Protein AF-A0AAQ3WHW4-F1 (afdb_monomer)

Solvent-accessible surface area (backbone atoms only — not comparable to full-atom values): 25531 Å² total; per-residue (Å²): 112,69,64,59,60,56,52,47,49,54,50,50,51,56,50,48,39,43,73,74,57,72,38,77,80,69,98,54,101,75,73,86,71,50,66,48,81,52,92,89,54,72,47,76,65,76,63,81,42,73,68,46,52,49,52,50,48,55,50,51,50,52,50,17,69,77,70,69,56,73,82,60,39,86,81,36,65,48,64,59,76,95,62,54,75,66,37,51,53,50,45,37,69,71,64,63,28,48,80,45,71,64,70,44,74,56,98,90,39,80,48,62,98,56,83,85,79,53,68,69,60,56,44,57,56,50,46,62,59,55,67,55,52,72,78,62,48,35,87,82,42,53,60,68,56,32,44,50,48,42,61,65,45,61,43,46,57,50,50,60,48,48,61,79,36,93,71,54,73,66,57,56,51,51,54,50,42,36,52,48,1,37,38,54,61,42,34,75,61,50,58,80,92,50,51,93,64,60,67,79,53,51,72,34,55,68,94,69,55,7,80,64,58,38,59,53,48,49,51,55,47,47,50,69,78,37,76,83,46,97,64,61,86,58,91,74,88,66,58,69,68,56,51,55,52,44,52,73,33,41,35,36,51,80,18,42,48,84,85,60,49,82,60,76,44,26,61,54,102,58,70,67,63,87,72,71,75,67,95,81,52,74,72,60,53,52,57,52,48,49,55,48,47,65,70,48,62,86,69,77,68,39,80,91,37,76,57,43,77,30,23,70,70,32,98,78,36,53,83,44,62,61,40,57,43,53,57,57,54,61,88,56,76,88,73,60,66,64,60,56,50,74,68,43,91,64,54,57,62,57,38,52,49,54,52,32,45,75,69,70,62,58,93,30,32,58,51,29,49,76,68,73,43,91,58,56,82,43,21,94,80,64,67,78,47,61,28,35,67,63,34,56,75,74,62,32,63,58,47,49,49,55,52,52,62,50,50,64,55,52,51,70,74,64,71,81,72,83,77,94,71,85,135

Organism: NCBI:txid547442

Foldseek 3Di:
DVQVVLVVVLQVLVLVCVVVVQAPDDPDPDPSGQWDDDRPFIDGHGDLDLSRLVVNVVSQVVSCVVPVDHDDQAPDEDEDDPDDPVSVVSNCVRSVHHYDYPQDDDPNETDDPDAPPDPVNLVVLLVVLLVVLVVVVLVVDDLVRLVCCCVPPLVVSVLVHVQVHVDDPVSVVQSVQQSQCCNQVSDSGDDPVRDPDDVVQCPDFVLQLHPDLLVLLVVVCCLLVDVPPPCVPPPDDDDPVSVVVNQVFKEKCAAQCPSDDPQRHHPDPDHNPPPQDPPDDPVSVVVSVVVVVVVCVPPDHHNPDHMDMFGNQDPVSDDDSVSSSVVSNVVRDPDPVLVVLVPDPDRSVVSVVVVCLVSQNDDFQVVCVVVVHDHDQADPQARPHGTGSCCQCPNPPRNVVVVVVVVVVVCVVVVPDDDPDDD

InterPro domains:
  IPR026960 Reverse transcriptase zinc-binding domain [PF13966] (319-401)

Secondary structure (DSSP, 8-state):
-HHHHHHHHHHHHHHHHHHTT-SPPPSSTT---SEEEETTEEEE---S-HHHHHHHHHHHHHHHHHH-----TTT-EEE-SS--HHHHHHHHHHH--EEEPSSEEETTEEE-SS---SHHHHHHHHHHHHTTTGGG-GGGS-HHHHHHHIIIIIHHHHHHHHHH----HHHHHHHHHHHHHHHHTSSS---GGG-SS-HHHHTS-GGGT-TTHHHHHHHHHHHHH-TT-TTTTS-----HHHHHHHHHHEEEE-SS-SS--TTTS--SSS-SSSS---TT-HHHHHHHHHHHHHHHTT----TTS--EEEETTSTTS---HHHHHHHTTTT-----HHHHHHHSSS-HHHHHHHHHHHTT-S--HHHHHHTT----SS-TTTSSS---HHIIIII-HHHHHHHHHHHHHHHHHHTT---S---

Radius of gyration: 31.18 Å; Cα contacts (8 Å, |Δi|>4): 394; chains: 1; bounding box: 72×60×95 Å

Mean predicted aligned error: 15.57 Å

Structure (mmCIF, N/CA/C/O backbone):
data_AF-A0AAQ3WHW4-F1
#
_entry.id   AF-A0AAQ3WHW4-F1
#
loop_
_atom_site.group_PDB
_atom_site.id
_atom_site.type_symbol
_atom_site.label_atom_id
_atom_site.label_alt_id
_atom_site.label_comp_id
_atom_site.label_asym_id
_atom_site.label_entity_id
_atom_site.label_seq_id
_atom_site.pdbx_PDB_ins_code
_atom_site.Cartn_x
_atom_site.Cartn_y
_atom_site.Cartn_z
_atom_site.occupancy
_atom_site.B_iso_or_equiv
_atom_site.auth_seq_id
_atom_site.auth_comp_id
_atom_site.auth_asym_id
_atom_site.auth_atom_id
_atom_site.pdbx_PDB_model_num
ATOM 1 N N . MET A 1 1 ? -12.492 -17.391 6.945 1.00 59.50 1 MET A N 1
ATOM 2 C CA . MET A 1 1 ? -13.738 -16.656 6.627 1.00 59.50 1 MET A CA 1
ATOM 3 C C . MET A 1 1 ? -14.810 -16.877 7.690 1.00 59.50 1 MET A C 1
ATOM 5 O O . MET A 1 1 ? -15.333 -15.891 8.181 1.00 59.50 1 MET A O 1
ATOM 9 N N . LEU A 1 2 ? -15.059 -18.125 8.118 1.00 74.81 2 LEU A N 1
ATOM 10 C CA . LEU A 1 2 ? -16.050 -18.458 9.157 1.00 74.81 2 LEU A CA 1
ATOM 11 C C . LEU A 1 2 ? -15.881 -17.655 10.461 1.00 74.81 2 LEU A C 1
ATOM 13 O O . LEU A 1 2 ? -16.845 -17.120 10.982 1.00 74.81 2 LEU A O 1
ATOM 17 N N . PHE A 1 3 ? -14.641 -17.486 10.927 1.00 79.44 3 PHE A N 1
ATOM 18 C CA . PHE A 1 3 ? -14.338 -16.697 12.125 1.00 79.44 3 PHE A CA 1
ATOM 19 C C . PHE A 1 3 ? -14.828 -15.240 12.042 1.00 79.44 3 PHE A C 1
ATOM 21 O O . PHE A 1 3 ? -15.367 -14.724 13.009 1.00 79.44 3 PHE A O 1
ATOM 28 N N . ILE A 1 4 ? -14.701 -14.584 10.882 1.00 78.38 4 ILE A N 1
ATOM 29 C CA . ILE A 1 4 ? -15.146 -13.190 10.711 1.00 78.38 4 ILE A CA 1
ATOM 30 C C . ILE A 1 4 ? -16.672 -13.104 10.815 1.00 78.38 4 ILE A C 1
ATOM 32 O O . ILE A 1 4 ? -17.181 -12.195 11.457 1.00 78.38 4 ILE A O 1
ATOM 36 N N . LEU A 1 5 ? -17.389 -14.075 10.239 1.00 82.00 5 LEU A N 1
ATOM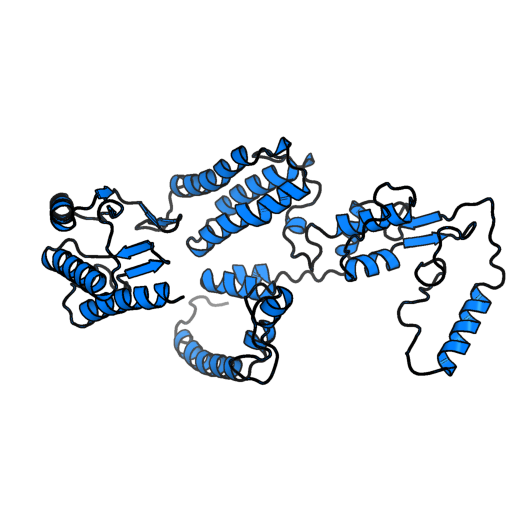 37 C CA . LEU A 1 5 ? -18.849 -14.153 10.341 1.00 82.00 5 LEU A CA 1
ATOM 38 C C . LEU A 1 5 ? -19.296 -14.362 11.791 1.00 82.00 5 LEU A C 1
ATOM 40 O O . LEU A 1 5 ? -20.240 -13.726 12.242 1.00 82.00 5 LEU A O 1
ATOM 44 N N . VAL A 1 6 ? -18.585 -15.211 12.539 1.00 85.19 6 VAL A N 1
ATOM 45 C CA . VAL A 1 6 ? -18.846 -15.424 13.969 1.00 85.19 6 VAL A CA 1
ATOM 46 C C . VAL A 1 6 ? -18.591 -14.142 14.767 1.00 85.19 6 VAL A C 1
ATOM 48 O O . VAL A 1 6 ? -19.412 -13.771 15.598 1.00 85.19 6 VAL A O 1
ATOM 51 N N . MET A 1 7 ? -17.507 -13.415 14.488 1.00 86.44 7 MET A N 1
ATOM 52 C CA . MET A 1 7 ? -17.234 -12.134 15.151 1.00 86.44 7 MET A CA 1
ATOM 53 C C . MET A 1 7 ? -18.276 -11.056 14.812 1.00 86.44 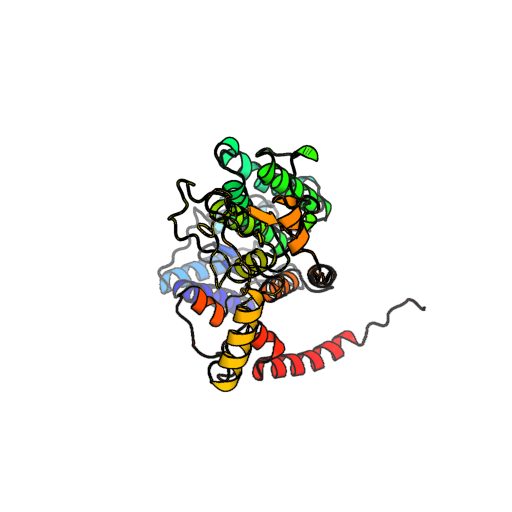7 MET A C 1
ATOM 55 O O . MET A 1 7 ? -18.567 -10.207 15.652 1.00 86.44 7 MET A O 1
ATOM 59 N N . ASP A 1 8 ? -18.895 -11.099 13.632 1.00 86.38 8 ASP A N 1
ATOM 60 C CA . ASP A 1 8 ? -19.972 -10.168 13.272 1.00 86.38 8 ASP A CA 1
ATOM 61 C C . ASP A 1 8 ? -21.260 -10.400 14.089 1.00 86.38 8 ASP A C 1
ATOM 63 O O . ASP A 1 8 ? -22.033 -9.470 14.338 1.00 86.38 8 ASP A O 1
ATOM 67 N N . VAL A 1 9 ? -21.456 -11.614 14.621 1.00 89.12 9 VAL A N 1
ATOM 68 C CA . VAL A 1 9 ? -22.513 -11.888 15.610 1.00 89.12 9 VAL A CA 1
ATOM 69 C C . VAL A 1 9 ? -22.261 -11.099 16.896 1.00 89.12 9 VAL A C 1
ATOM 71 O O . VAL A 1 9 ? -23.198 -10.515 17.435 1.00 89.12 9 VAL A O 1
ATOM 74 N N . LEU A 1 10 ? -21.010 -11.002 17.364 1.00 89.38 10 LEU A N 1
ATOM 75 C CA . LEU A 1 10 ? -20.673 -10.193 18.543 1.00 89.38 10 LEU A CA 1
ATOM 76 C C . LEU A 1 10 ? -20.970 -8.705 18.304 1.00 89.38 10 LEU A C 1
ATOM 78 O O . LEU A 1 10 ? -21.554 -8.045 19.163 1.00 89.38 10 LEU A O 1
ATOM 82 N N . ASN A 1 11 ? -20.618 -8.189 17.123 1.00 89.31 11 ASN A N 1
ATOM 83 C CA . ASN A 1 11 ? -20.979 -6.830 16.718 1.00 89.31 11 ASN A CA 1
ATOM 84 C C . ASN A 1 11 ? -22.501 -6.628 16.741 1.00 89.31 11 ASN A C 1
ATOM 86 O O . ASN A 1 11 ? -22.991 -5.688 17.362 1.00 89.31 11 ASN A O 1
ATOM 90 N N . SER A 1 12 ? -23.248 -7.565 16.156 1.00 88.81 12 SER A N 1
ATOM 91 C CA . SER A 1 12 ? -24.713 -7.533 16.120 1.00 88.81 12 SER A CA 1
ATOM 92 C C . SER A 1 12 ? -25.347 -7.568 17.515 1.00 88.81 12 SER A C 1
ATOM 94 O O . SER A 1 12 ? -26.297 -6.828 17.763 1.00 88.81 12 SER A O 1
ATOM 96 N N . LEU A 1 13 ? -24.810 -8.366 18.446 1.00 89.88 13 LEU A N 1
ATOM 97 C CA . LEU A 1 13 ? -25.278 -8.432 19.837 1.00 89.88 13 LEU A CA 1
ATOM 98 C C . LEU A 1 13 ? -25.104 -7.091 20.560 1.00 89.88 13 LEU A C 1
ATOM 100 O O . LEU A 1 13 ? -26.052 -6.581 21.157 1.00 89.88 13 LEU A O 1
ATOM 104 N N . VAL A 1 14 ? -23.917 -6.488 20.463 1.00 89.31 14 VAL A N 1
ATOM 105 C CA . VAL A 1 14 ? -23.625 -5.193 21.101 1.00 89.31 14 VAL A CA 1
ATOM 106 C C . VAL A 1 14 ? -24.439 -4.066 20.457 1.00 89.31 14 VAL A C 1
ATOM 108 O O . VAL A 1 14 ? -24.975 -3.205 21.159 1.00 89.31 14 VAL A O 1
ATOM 111 N N . SER A 1 15 ? -24.582 -4.079 19.130 1.00 88.38 15 SER A N 1
ATOM 112 C CA . SER A 1 15 ? -25.432 -3.131 18.409 1.00 88.38 15 SER A CA 1
ATOM 113 C C . SER A 1 15 ? -26.898 -3.262 18.812 1.00 88.38 15 SER A C 1
ATOM 115 O O . SER A 1 15 ? -27.532 -2.243 19.076 1.00 88.38 15 SER A O 1
ATOM 117 N N . LYS A 1 16 ? -27.424 -4.487 18.934 1.00 89.62 16 LYS A N 1
ATOM 118 C CA . LYS A 1 16 ? -28.798 -4.738 19.385 1.00 89.62 16 LYS A CA 1
ATOM 119 C C . LYS A 1 16 ? -29.026 -4.228 20.809 1.00 89.62 16 LYS A C 1
ATOM 121 O O . LYS A 1 16 ? -29.961 -3.464 21.020 1.00 89.62 16 LYS A O 1
ATOM 126 N N . ALA A 1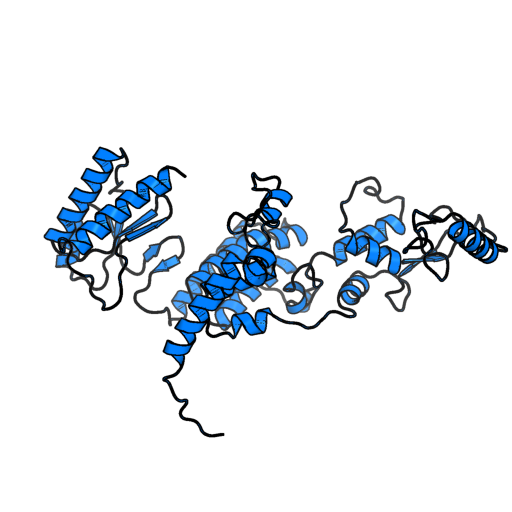 17 ? -28.126 -4.537 21.745 1.00 88.38 17 ALA A N 1
ATOM 127 C CA . ALA A 1 17 ? -28.207 -4.031 23.117 1.00 88.38 17 ALA A CA 1
ATOM 128 C C . ALA A 1 17 ? -28.177 -2.491 23.181 1.00 88.38 17 ALA A C 1
ATOM 130 O O . ALA A 1 17 ? -28.849 -1.876 24.009 1.00 88.38 17 ALA A O 1
ATOM 131 N N . SER A 1 18 ? -27.429 -1.843 22.282 1.00 87.00 18 SER A N 1
ATOM 132 C CA . SER A 1 18 ? -27.430 -0.382 22.179 1.00 87.00 18 SER A CA 1
ATOM 133 C C . SER A 1 18 ? -28.703 0.184 21.542 1.00 87.00 18 SER A C 1
ATOM 135 O O . SER A 1 18 ? -29.093 1.289 21.909 1.00 87.00 18 SER A O 1
ATOM 137 N N . LEU A 1 19 ? -29.320 -0.516 20.585 1.00 85.94 19 LEU A N 1
ATOM 138 C CA . LEU A 1 19 ? -30.572 -0.097 19.939 1.00 85.94 19 LEU A CA 1
ATOM 139 C C . LEU A 1 19 ? -31.773 -0.235 20.879 1.00 85.94 19 LEU A C 1
ATOM 141 O O . LEU A 1 19 ? -32.651 0.620 20.875 1.00 85.94 19 LEU A O 1
ATOM 145 N N . GLU A 1 20 ? -31.780 -1.270 21.718 1.00 89.44 20 GLU A N 1
ATOM 146 C CA . GLU A 1 20 ? -32.814 -1.509 22.735 1.00 89.44 20 GLU A CA 1
ATOM 147 C C . GLU A 1 20 ? -32.655 -0.613 23.978 1.00 89.44 20 GLU A C 1
ATOM 149 O O . GLU A 1 20 ? -33.447 -0.697 24.912 1.00 89.44 20 GLU A O 1
ATOM 154 N N . GLY A 1 21 ? -31.641 0.261 24.009 1.00 84.94 21 GLY A N 1
ATOM 155 C CA . GLY A 1 21 ? -31.410 1.194 25.114 1.00 84.94 21 GLY A CA 1
ATOM 156 C C . GLY A 1 21 ? -30.849 0.551 26.386 1.00 84.94 21 GLY A C 1
ATOM 157 O O . GLY A 1 21 ? -30.777 1.223 27.412 1.00 84.94 21 GLY A O 1
ATOM 158 N N . LEU A 1 22 ? -30.417 -0.714 26.326 1.00 87.38 22 LEU A N 1
ATOM 159 C CA . LEU A 1 22 ? -29.799 -1.420 27.455 1.00 87.38 22 LEU A CA 1
ATOM 160 C C . LEU A 1 22 ? -28.414 -0.855 27.793 1.00 87.38 22 LEU A C 1
ATOM 162 O O . LEU A 1 22 ? -28.003 -0.869 28.949 1.00 87.38 22 LEU A O 1
ATOM 166 N N . LEU A 1 23 ? -27.701 -0.349 26.778 1.00 86.19 23 LEU A N 1
ATOM 167 C CA . LEU A 1 23 ? -26.423 0.342 26.940 1.00 86.19 23 LEU A CA 1
ATOM 168 C C . LEU A 1 23 ? -26.604 1.852 26.849 1.00 86.19 23 LEU A C 1
ATOM 170 O O . LEU A 1 23 ? -27.058 2.401 25.839 1.00 86.19 23 LEU A O 1
ATOM 174 N N . LEU A 1 24 ? -26.112 2.546 27.863 1.00 85.31 24 LEU A N 1
ATOM 175 C CA . LEU A 1 24 ? -26.162 3.995 27.950 1.00 85.31 24 LEU A CA 1
ATOM 176 C C . LEU A 1 24 ? -25.353 4.657 26.801 1.00 85.31 24 LEU A C 1
ATOM 178 O O . LEU A 1 24 ? -24.223 4.242 26.529 1.00 85.31 24 LEU A O 1
ATOM 182 N N . PRO A 1 25 ? -25.873 5.691 26.098 1.00 81.62 25 PRO A N 1
ATOM 183 C CA . PRO A 1 25 ? -25.221 6.303 24.922 1.00 81.62 25 PRO A CA 1
ATOM 184 C C . PRO A 1 25 ? -23.824 6.864 25.218 1.00 81.62 25 PRO A C 1
ATOM 186 O O . PRO A 1 25 ? -23.627 7.523 26.230 1.00 81.62 25 PRO A O 1
ATOM 189 N N . LEU A 1 26 ? -22.837 6.631 24.349 1.00 81.25 26 LEU A N 1
ATOM 190 C CA . LEU A 1 26 ? -21.483 7.161 24.565 1.00 81.25 26 LEU A CA 1
ATOM 191 C C . LEU A 1 26 ? -21.474 8.700 24.574 1.00 81.25 26 LEU A C 1
ATOM 193 O O . LEU A 1 26 ? -22.274 9.348 23.899 1.00 81.25 26 LEU A O 1
ATOM 197 N N . ALA A 1 27 ? -20.562 9.290 25.351 1.00 66.62 27 ALA A N 1
ATOM 198 C CA . ALA A 1 27 ? -20.404 10.738 25.429 1.00 66.62 27 ALA A CA 1
ATOM 199 C C . ALA A 1 27 ? -19.809 11.276 24.113 1.00 66.62 27 ALA A C 1
ATOM 201 O O . ALA A 1 27 ? -18.600 11.250 23.900 1.00 66.62 27 ALA A O 1
ATOM 202 N N . GLY A 1 28 ? -20.679 11.731 23.211 1.00 61.44 28 GLY A N 1
ATOM 203 C CA . GLY A 1 28 ? -20.315 12.346 21.936 1.00 61.44 28 GLY A CA 1
ATOM 204 C C . GLY A 1 28 ? -21.460 12.248 20.931 1.00 61.44 28 GLY A C 1
ATOM 205 O O . GLY A 1 28 ? -21.951 11.159 20.662 1.00 61.44 28 GLY A O 1
ATOM 206 N N . GLN A 1 29 ? -21.870 13.375 20.340 1.00 50.78 29 GLN A N 1
ATOM 207 C CA . GLN A 1 29 ? -23.032 13.475 19.434 1.00 50.78 29 GLN A CA 1
ATOM 208 C C . GLN A 1 29 ? -22.940 12.625 18.145 1.00 50.78 29 GLN A C 1
ATOM 210 O O . GLN A 1 29 ? -23.895 12.599 17.373 1.00 50.78 29 GLN A O 1
ATOM 215 N N . HIS A 1 30 ? -21.822 11.929 17.888 1.00 51.25 30 HIS A N 1
ATOM 216 C CA . HIS A 1 30 ? -21.541 11.312 16.585 1.00 51.25 30 HIS A CA 1
ATOM 217 C C . HIS A 1 30 ? -20.895 9.912 16.606 1.00 51.25 30 HIS A C 1
ATOM 219 O O . HIS A 1 30 ? -20.625 9.385 15.527 1.00 51.25 30 HIS A O 1
ATOM 225 N N . SER A 1 31 ? -20.627 9.274 17.757 1.00 55.28 31 SER A N 1
ATOM 226 C CA . SER A 1 31 ? -20.080 7.901 17.736 1.00 55.28 31 SER A CA 1
ATOM 227 C C . SER A 1 31 ? -21.206 6.868 17.640 1.00 55.28 31 SER A C 1
ATOM 229 O O . SER A 1 31 ? -21.813 6.501 18.645 1.00 55.28 31 SER A O 1
ATOM 231 N N . THR A 1 32 ? -21.477 6.386 16.430 1.00 59.38 32 THR A N 1
ATOM 232 C CA . THR A 1 32 ? -22.469 5.327 16.174 1.00 59.38 32 THR A CA 1
ATOM 233 C C . THR A 1 32 ? -21.934 3.924 16.467 1.00 59.38 32 THR A C 1
ATOM 235 O O . THR A 1 32 ? -22.713 3.008 16.711 1.00 59.38 32 THR A O 1
ATOM 238 N N . HIS A 1 33 ? -20.609 3.742 16.468 1.00 69.81 33 HIS A N 1
ATOM 239 C CA . HIS A 1 33 ? -19.966 2.435 16.613 1.00 69.81 33 HIS A CA 1
ATOM 240 C C . HIS A 1 33 ? -19.331 2.273 17.998 1.00 69.81 33 HIS A C 1
ATOM 242 O O . HIS A 1 33 ? -18.403 2.999 18.349 1.00 69.81 33 HIS A O 1
ATOM 248 N N . ARG A 1 34 ? -19.825 1.301 18.778 1.00 79.88 34 ARG A N 1
ATOM 249 C CA . ARG A 1 34 ? -19.278 0.935 20.101 1.00 79.88 34 ARG A CA 1
ATOM 250 C C . ARG A 1 34 ? -18.172 -0.109 20.037 1.00 79.88 34 ARG A C 1
ATOM 252 O O . ARG A 1 34 ? -17.393 -0.223 20.979 1.00 79.88 34 ARG A O 1
ATOM 259 N N . ILE A 1 35 ? -18.130 -0.881 18.959 1.00 86.94 35 ILE A N 1
ATOM 260 C CA . ILE A 1 35 ? -17.227 -2.011 18.795 1.00 86.94 35 ILE A CA 1
ATOM 261 C C . ILE A 1 35 ? -16.440 -1.857 17.496 1.00 86.94 35 ILE A C 1
ATOM 263 O O . ILE A 1 35 ? -16.984 -1.488 16.456 1.00 86.94 35 ILE A O 1
ATOM 267 N N . SER A 1 36 ? -15.140 -2.115 17.581 1.00 86.94 36 SER A N 1
ATOM 268 C CA . SER A 1 36 ? -14.234 -2.228 16.445 1.00 86.94 36 SER A CA 1
ATOM 269 C C . SER A 1 36 ? -13.644 -3.630 16.464 1.00 86.94 36 SER A C 1
ATOM 271 O O . SER A 1 36 ? -13.053 -4.041 17.463 1.00 86.94 36 SER A O 1
ATOM 273 N N . LEU A 1 37 ? -13.820 -4.356 15.363 1.00 86.56 37 LEU A N 1
ATOM 274 C CA . LEU A 1 37 ? -13.389 -5.741 15.210 1.00 86.56 37 LEU A CA 1
ATOM 275 C C . LEU A 1 37 ? -12.350 -5.839 14.100 1.00 86.56 37 LEU A C 1
ATOM 277 O O . LEU A 1 37 ? -12.601 -5.423 12.967 1.00 86.56 37 LEU A O 1
ATOM 281 N N . TYR A 1 38 ? -11.202 -6.430 14.411 1.00 82.94 38 TYR A N 1
ATOM 282 C CA . TYR A 1 38 ? -10.206 -6.787 13.412 1.00 82.94 38 TYR A CA 1
ATOM 283 C C . TYR A 1 38 ? -9.630 -8.161 13.736 1.00 82.94 38 TYR A C 1
ATOM 285 O O . TYR A 1 38 ? -8.781 -8.291 14.609 1.00 82.94 38 TYR A O 1
ATOM 293 N N . ALA A 1 39 ? -10.103 -9.189 13.026 1.00 80.44 39 ALA A N 1
ATOM 294 C CA . ALA A 1 39 ? -9.834 -10.577 13.395 1.00 80.44 39 ALA A CA 1
ATOM 295 C C . ALA A 1 39 ? -10.134 -10.803 14.893 1.00 80.44 39 ALA A C 1
ATOM 297 O O . ALA A 1 39 ? -11.277 -10.609 15.306 1.00 80.44 39 ALA A O 1
ATOM 298 N N . ASP A 1 40 ? -9.152 -11.240 15.674 1.00 82.31 40 ASP A N 1
ATOM 299 C CA . ASP A 1 40 ? -9.245 -11.492 17.113 1.00 82.31 40 ASP A CA 1
ATOM 300 C C . ASP A 1 40 ? -9.080 -10.230 17.979 1.00 82.31 40 ASP A C 1
ATOM 302 O O . ASP A 1 40 ? -9.435 -10.245 19.158 1.00 82.31 40 ASP A O 1
ATOM 306 N N . ASP A 1 41 ? -8.610 -9.120 17.405 1.00 85.25 41 ASP A N 1
ATOM 307 C CA . ASP A 1 41 ? -8.440 -7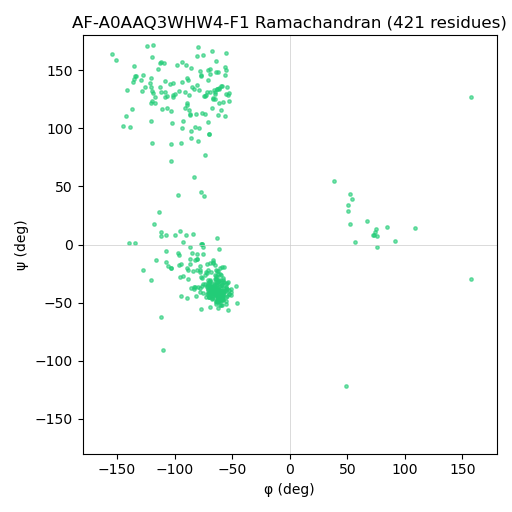.851 18.109 1.00 85.25 41 ASP A CA 1
ATOM 308 C C . ASP A 1 41 ? -9.768 -7.074 18.189 1.00 85.25 41 ASP A C 1
ATOM 310 O O . ASP A 1 41 ? -10.188 -6.381 17.250 1.00 85.25 41 ASP A O 1
ATOM 314 N N . VAL A 1 42 ? -10.410 -7.143 19.357 1.00 88.12 42 VAL A N 1
ATOM 315 C CA . VAL A 1 42 ? -11.660 -6.436 19.676 1.00 88.12 42 VAL A CA 1
ATOM 316 C C . VAL A 1 42 ? -11.384 -5.197 20.525 1.00 88.12 42 VAL A C 1
ATOM 318 O O . VAL A 1 42 ? -10.749 -5.281 21.574 1.00 88.12 42 VAL A O 1
ATOM 321 N N . ALA A 1 43 ? -11.911 -4.046 20.108 1.00 89.50 43 ALA A N 1
ATOM 322 C CA . ALA A 1 43 ? -11.950 -2.834 20.921 1.00 89.50 43 ALA A CA 1
ATOM 323 C C . ALA A 1 43 ? -13.403 -2.435 21.204 1.00 89.50 43 ALA A C 1
ATOM 325 O O . ALA A 1 43 ? -14.179 -2.193 20.279 1.00 89.50 43 ALA A O 1
ATOM 326 N N . LEU A 1 44 ? -13.756 -2.356 22.489 1.00 89.81 44 LEU A N 1
ATOM 327 C CA . LEU A 1 44 ? -15.082 -1.979 22.979 1.00 89.81 44 LEU A CA 1
ATOM 328 C C . LEU A 1 44 ? -15.020 -0.626 23.689 1.00 89.81 44 LEU A C 1
ATOM 330 O O . LEU A 1 44 ? -14.178 -0.406 24.558 1.00 89.81 44 LEU A O 1
ATOM 334 N N . SER A 1 45 ? -15.935 0.269 23.328 1.00 88.75 45 SER A N 1
ATOM 335 C CA . SER A 1 45 ? -16.138 1.565 23.977 1.00 88.75 45 SER A CA 1
ATOM 336 C C . SER A 1 45 ? -17.373 1.490 24.872 1.00 88.75 45 SER A C 1
ATOM 338 O O . SER A 1 45 ? -18.488 1.293 24.386 1.00 88.75 45 SER A O 1
ATOM 340 N N . ILE A 1 46 ? -17.171 1.631 26.183 1.00 88.50 46 ILE A N 1
ATOM 341 C CA . ILE A 1 46 ? -18.186 1.398 27.221 1.00 88.50 46 ILE A CA 1
ATOM 342 C C . ILE A 1 46 ? -18.122 2.558 28.223 1.00 88.50 46 ILE A C 1
ATOM 344 O O . ILE A 1 46 ? -17.036 3.079 28.487 1.00 88.50 46 ILE A O 1
ATOM 348 N N . ARG A 1 47 ? -19.263 2.979 28.785 1.00 87.44 47 ARG A N 1
ATOM 349 C CA . ARG A 1 47 ? -19.257 3.931 29.906 1.00 87.44 47 ARG A CA 1
ATOM 350 C C . ARG A 1 47 ? -18.871 3.210 31.204 1.00 87.44 47 ARG A C 1
ATOM 352 O O . ARG A 1 47 ? -19.278 2.066 31.387 1.00 87.44 47 ARG A O 1
ATOM 359 N N . PRO A 1 48 ? -18.140 3.852 32.133 1.00 87.19 48 PRO A N 1
ATOM 360 C CA . PRO A 1 48 ? -17.688 3.216 33.375 1.00 87.19 48 PRO A CA 1
ATOM 361 C C . PRO A 1 48 ? -18.808 3.103 34.434 1.00 87.19 48 PRO A C 1
ATOM 363 O O . PRO A 1 48 ? -18.627 3.414 35.613 1.00 87.19 48 PRO A O 1
ATOM 366 N N . ILE A 1 49 ? -19.994 2.666 34.012 1.00 88.88 49 ILE A N 1
ATOM 367 C CA . ILE A 1 49 ? -21.181 2.483 34.846 1.00 88.88 49 ILE A CA 1
ATOM 368 C C . ILE A 1 49 ? -21.349 0.989 35.102 1.00 88.88 49 ILE A C 1
ATOM 370 O O . ILE A 1 49 ? -21.172 0.170 34.206 1.00 88.88 49 ILE A O 1
ATOM 374 N N . GLU A 1 50 ? -21.693 0.628 36.335 1.00 89.12 50 GLU A N 1
ATOM 375 C CA . GLU A 1 50 ? -21.788 -0.768 36.773 1.00 89.12 50 GLU A CA 1
ATOM 376 C C . GLU A 1 50 ? -22.750 -1.608 35.919 1.00 89.12 50 GLU A C 1
ATOM 378 O O . GLU A 1 50 ? -22.415 -2.738 35.570 1.00 89.12 50 GLU A O 1
ATOM 383 N N . GLY A 1 51 ? -23.896 -1.040 35.527 1.00 90.25 51 GLY A N 1
ATOM 384 C CA . GLY A 1 51 ? -24.860 -1.693 34.635 1.00 90.25 51 GLY A CA 1
ATOM 385 C C . GLY A 1 51 ? -24.274 -2.028 33.260 1.00 90.25 51 GLY A C 1
ATOM 386 O O . GLY A 1 51 ? -24.306 -3.186 32.855 1.00 90.25 51 GLY A O 1
ATOM 387 N N . ASP A 1 52 ? -23.670 -1.045 32.582 1.00 90.62 52 ASP A N 1
ATOM 388 C CA . ASP A 1 52 ? -23.036 -1.236 31.267 1.00 90.62 52 ASP A CA 1
ATOM 389 C C . ASP A 1 52 ? -21.885 -2.261 31.333 1.00 90.62 52 ASP A C 1
ATOM 391 O O . ASP A 1 52 ? -21.739 -3.098 30.442 1.00 90.62 52 ASP A O 1
ATOM 395 N N . LEU A 1 53 ? -21.066 -2.211 32.391 1.00 90.62 53 LEU A N 1
ATOM 396 C CA . LEU A 1 53 ? -19.924 -3.113 32.570 1.00 90.62 53 LEU A CA 1
ATOM 397 C C . LEU A 1 53 ? -20.360 -4.568 32.789 1.00 90.62 53 LEU A C 1
ATOM 399 O O . LEU A 1 53 ? -19.751 -5.465 32.207 1.00 90.62 53 LEU A O 1
ATOM 403 N N . ARG A 1 54 ? -21.407 -4.801 33.593 1.00 91.62 54 ARG A N 1
ATOM 404 C CA . ARG A 1 54 ? -21.980 -6.143 33.793 1.00 91.62 54 ARG A CA 1
ATOM 405 C C . ARG A 1 54 ? -22.642 -6.666 32.528 1.00 91.62 54 ARG A C 1
ATOM 407 O O . ARG A 1 54 ? -22.332 -7.771 32.107 1.00 91.62 54 ARG A O 1
ATOM 414 N N . LEU A 1 55 ? -23.452 -5.840 31.869 1.00 91.81 55 LEU A N 1
ATOM 415 C CA . LEU A 1 55 ? -24.133 -6.236 30.639 1.00 91.81 55 LEU A CA 1
ATOM 416 C C . LEU A 1 55 ? -23.141 -6.676 29.556 1.00 91.81 55 LEU A C 1
ATOM 418 O O . LEU A 1 55 ? -23.380 -7.655 28.857 1.00 91.81 55 LEU A O 1
ATOM 422 N N . ILE A 1 56 ? -22.008 -5.984 29.416 1.00 91.06 56 ILE A N 1
ATOM 423 C CA . ILE A 1 56 ? -20.977 -6.395 28.456 1.00 91.06 56 ILE A CA 1
ATOM 424 C C . ILE A 1 56 ? -20.321 -7.724 28.852 1.00 91.06 56 ILE A C 1
ATOM 426 O O . ILE A 1 56 ? -20.028 -8.518 27.961 1.00 91.06 56 ILE A O 1
ATOM 430 N N . GLN A 1 57 ? -20.104 -7.995 30.142 1.00 90.00 57 GLN A N 1
ATOM 431 C CA . GLN A 1 57 ? -19.614 -9.310 30.578 1.00 90.00 57 GLN A CA 1
ATOM 432 C C . GLN A 1 57 ? -20.610 -10.408 30.227 1.00 90.00 57 GLN A C 1
ATOM 434 O O . GLN A 1 57 ? -20.225 -11.372 29.573 1.00 90.00 57 GLN A O 1
ATOM 439 N N . ASP A 1 58 ? -21.888 -10.203 30.545 1.00 91.25 58 ASP A N 1
ATOM 440 C CA . ASP A 1 58 ? -22.951 -11.163 30.247 1.00 91.25 58 ASP A CA 1
ATOM 441 C C . ASP A 1 58 ? -23.061 -11.425 28.736 1.00 91.25 58 ASP A C 1
ATOM 443 O O . ASP A 1 58 ? -23.219 -12.566 28.299 1.00 91.25 58 ASP A O 1
ATOM 447 N N . LEU A 1 59 ? -22.919 -10.382 27.909 1.00 91.38 59 LEU A N 1
ATOM 448 C CA . LEU A 1 59 ? -22.905 -10.509 26.450 1.00 91.38 59 LEU A CA 1
ATOM 449 C C . LEU A 1 59 ? -21.687 -11.291 25.945 1.00 91.38 59 LEU A C 1
ATOM 451 O O . LEU A 1 59 ? -21.835 -12.129 25.054 1.00 91.38 59 LEU A O 1
ATOM 455 N N . LEU A 1 60 ? -20.496 -11.034 26.492 1.00 90.81 60 LEU A N 1
ATOM 456 C CA . LEU A 1 60 ? -19.274 -11.757 26.127 1.00 90.81 60 LEU A CA 1
ATOM 457 C C . LEU A 1 60 ? -19.334 -13.226 26.565 1.00 90.81 60 LEU A C 1
ATOM 459 O O . LEU A 1 60 ? -18.908 -14.099 25.808 1.00 90.81 60 LEU A O 1
ATOM 463 N N . ASP A 1 61 ? -19.896 -13.506 27.738 1.00 90.44 61 ASP A N 1
ATOM 464 C CA . ASP A 1 61 ? -20.066 -14.863 28.253 1.00 90.44 61 ASP A CA 1
ATOM 465 C C . ASP A 1 61 ? -21.119 -15.634 27.457 1.00 90.44 61 ASP A C 1
ATOM 467 O O . ASP A 1 61 ? -20.859 -16.761 27.034 1.00 90.44 61 ASP A O 1
ATOM 471 N N . CYS A 1 62 ? -22.267 -15.018 27.164 1.00 91.56 62 CYS A N 1
ATOM 472 C CA . CYS A 1 62 ? -23.298 -15.595 26.301 1.00 91.56 62 CYS A CA 1
ATOM 473 C C . CYS A 1 62 ? -22.740 -15.903 24.904 1.00 91.56 62 CYS A C 1
ATOM 475 O O . CYS A 1 62 ? -22.877 -17.020 24.397 1.00 91.56 62 CYS A O 1
ATOM 477 N N . PHE A 1 63 ? -22.018 -14.949 24.307 1.00 91.38 63 PHE A N 1
ATOM 478 C CA . PHE A 1 63 ? -21.333 -15.160 23.034 1.00 91.38 63 PHE A CA 1
ATOM 479 C C . PHE A 1 63 ? -20.334 -16.321 23.113 1.00 91.38 63 PHE A C 1
ATOM 481 O O . PHE A 1 63 ? -20.304 -17.173 22.221 1.00 91.38 63 PHE A O 1
ATOM 488 N N . GLY A 1 64 ? -19.543 -16.398 24.184 1.00 90.38 64 GLY A N 1
ATOM 489 C CA . GLY A 1 64 ? -18.562 -17.463 24.370 1.00 90.38 64 GLY A CA 1
ATOM 490 C C . GLY A 1 64 ? -19.174 -18.839 24.624 1.00 90.38 64 GLY A C 1
ATOM 491 O O . GLY A 1 64 ? -18.613 -19.837 24.173 1.00 90.38 64 GLY A O 1
ATOM 492 N N . GLN A 1 65 ? -20.336 -18.915 25.274 1.00 90.62 65 GLN A N 1
ATOM 493 C CA . GLN A 1 65 ? -21.085 -20.162 25.459 1.00 90.62 65 GLN A CA 1
ATOM 494 C C . GLN A 1 65 ? -21.635 -20.698 24.133 1.00 90.62 65 GLN A C 1
ATOM 496 O O . GLN A 1 65 ? -21.545 -21.896 23.876 1.00 90.62 65 GLN A O 1
ATOM 501 N N . VAL A 1 66 ? -22.161 -19.817 23.276 1.00 89.56 66 VAL A N 1
ATOM 502 C CA . VAL A 1 66 ? -22.739 -20.208 21.979 1.00 89.56 66 VAL A CA 1
ATOM 503 C C . VAL A 1 66 ? -21.653 -20.550 20.958 1.00 89.56 66 VAL A C 1
ATOM 505 O O . VAL A 1 66 ? -21.784 -21.514 20.208 1.00 89.56 66 VAL A O 1
ATOM 508 N N . THR A 1 67 ? -20.579 -19.762 20.906 1.00 89.94 67 THR A N 1
ATOM 509 C CA . THR A 1 67 ? -19.543 -19.892 19.865 1.00 89.94 67 THR A CA 1
ATOM 510 C C . THR A 1 67 ? -18.359 -20.763 20.275 1.00 89.94 67 THR A C 1
ATOM 512 O O . THR A 1 67 ? -17.569 -21.164 19.422 1.00 89.94 67 THR A O 1
ATOM 515 N N . GLY A 1 68 ? -18.189 -21.022 21.574 1.00 88.75 68 GLY A N 1
ATOM 516 C CA . GLY A 1 68 ? -16.988 -21.635 22.144 1.00 88.75 68 GLY A CA 1
ATOM 517 C C . GLY A 1 68 ? -15.782 -20.689 22.250 1.00 88.75 68 GLY A C 1
ATOM 518 O O . GLY A 1 68 ? -14.735 -21.099 22.757 1.00 88.75 68 GLY A O 1
ATOM 519 N N . LEU A 1 69 ? -15.891 -19.431 21.800 1.00 87.06 69 LEU A N 1
ATOM 520 C CA . LEU A 1 69 ? -14.809 -18.442 21.856 1.00 87.06 69 LEU A CA 1
ATOM 521 C C . LEU A 1 69 ? -14.806 -17.717 23.205 1.00 87.06 69 LEU A C 1
ATOM 523 O O . LEU A 1 69 ? -15.690 -16.921 23.496 1.00 87.06 69 LEU A O 1
ATOM 527 N N . LYS A 1 70 ? -13.783 -17.954 24.030 1.00 85.44 70 LYS A N 1
ATOM 528 C CA . LYS A 1 70 ? -13.659 -17.305 25.344 1.00 85.44 70 LYS A CA 1
ATOM 529 C C . LYS A 1 70 ? -12.762 -16.073 25.294 1.00 85.44 70 LYS A C 1
ATOM 531 O O . LYS A 1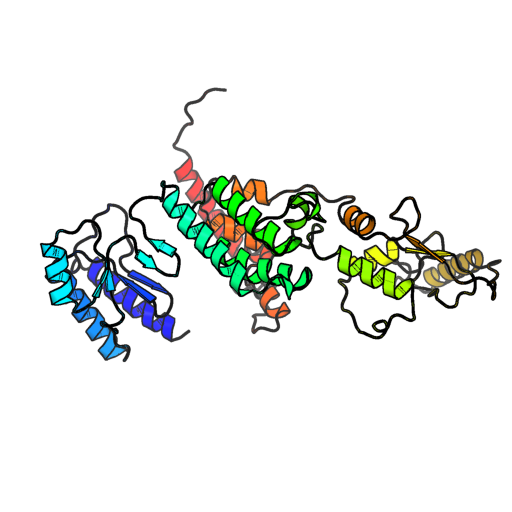 70 ? -11.629 -16.138 24.813 1.00 85.44 70 LYS A O 1
ATOM 536 N N . THR A 1 71 ? -13.237 -14.973 25.869 1.00 83.88 71 THR A N 1
ATOM 537 C CA . THR A 1 71 ? -12.461 -13.739 26.027 1.00 83.88 71 THR A CA 1
ATOM 538 C C . THR A 1 71 ? -11.310 -13.958 27.003 1.00 83.88 71 THR A C 1
ATOM 540 O O . THR A 1 71 ? -11.503 -14.373 28.145 1.00 83.88 71 THR A O 1
ATOM 543 N N . ASN A 1 72 ? -10.086 -13.652 26.577 1.00 86.31 72 ASN A N 1
ATOM 544 C CA . ASN A 1 72 ? -8.923 -13.730 27.453 1.00 86.31 72 ASN A CA 1
ATOM 545 C C . ASN A 1 72 ? -8.766 -12.419 28.239 1.00 86.31 72 ASN A C 1
ATOM 547 O O . ASN A 1 72 ? -8.109 -11.483 27.778 1.00 86.31 72 ASN A O 1
ATOM 551 N N . LEU A 1 73 ? -9.359 -12.356 29.433 1.00 80.94 73 LEU A N 1
ATOM 552 C CA . LEU A 1 73 ? -9.310 -11.167 30.295 1.00 80.94 73 LEU A CA 1
ATOM 553 C C . LEU A 1 73 ? -7.895 -10.837 30.805 1.00 80.94 73 LEU A C 1
ATOM 555 O O . LEU A 1 73 ? -7.589 -9.668 31.017 1.00 80.94 73 LEU A O 1
ATOM 559 N N . LEU A 1 74 ? -7.003 -11.833 30.902 1.00 82.62 74 LEU A N 1
ATOM 560 C CA . LEU A 1 74 ? -5.599 -11.630 31.294 1.00 82.62 74 LEU A CA 1
ATOM 561 C C . LEU A 1 74 ? -4.793 -10.886 30.220 1.00 82.62 74 LEU A C 1
ATOM 563 O O . LEU A 1 74 ? -3.909 -10.093 30.540 1.00 82.62 74 LEU A O 1
ATOM 567 N N . LYS A 1 75 ? -5.084 -11.141 28.939 1.00 85.06 75 LYS A N 1
ATOM 568 C CA . LYS A 1 75 ? -4.492 -10.405 27.808 1.00 85.06 75 LYS A CA 1
ATOM 569 C C . LYS A 1 75 ? -5.229 -9.101 27.508 1.00 85.06 75 LYS A C 1
ATOM 571 O O . LYS A 1 75 ? -4.647 -8.196 26.909 1.00 85.06 75 LYS A O 1
ATOM 576 N N . SER A 1 76 ? -6.493 -9.015 27.913 1.00 88.56 76 SER A N 1
ATOM 577 C CA . SER A 1 76 ? -7.318 -7.826 27.742 1.00 88.56 76 SER A CA 1
ATOM 578 C C . SER A 1 76 ? -6.864 -6.708 28.676 1.00 88.56 76 SER A C 1
ATOM 580 O O . SER A 1 76 ? -6.331 -6.927 29.768 1.00 88.56 76 SER A O 1
ATOM 582 N N . SER A 1 77 ? -7.076 -5.473 28.237 1.00 89.81 77 SER A N 1
ATOM 583 C CA . SER A 1 77 ? -6.768 -4.302 29.047 1.00 89.81 77 SER A CA 1
ATOM 584 C C . SER A 1 77 ? -7.819 -3.222 28.877 1.00 89.81 77 SER A C 1
ATOM 586 O O . SER A 1 77 ? -8.139 -2.864 27.743 1.00 89.81 77 SER A O 1
ATOM 588 N N . ALA A 1 78 ? -8.285 -2.665 29.990 1.00 89.44 78 ALA A N 1
ATOM 589 C CA . ALA A 1 78 ? -9.128 -1.481 30.000 1.00 89.44 78 ALA A CA 1
ATOM 590 C C . ALA A 1 78 ? -8.249 -0.231 29.944 1.00 89.44 78 ALA A C 1
ATOM 592 O O . ALA A 1 78 ? -7.235 -0.135 30.633 1.00 89.44 78 ALA A O 1
ATOM 593 N N . THR A 1 79 ? -8.628 0.729 29.107 1.00 88.00 79 THR A N 1
ATOM 594 C CA . THR A 1 79 ? -7.936 2.015 29.007 1.00 88.00 79 THR A CA 1
ATOM 595 C C . THR A 1 79 ? -8.921 3.128 29.334 1.00 88.00 79 THR A C 1
ATOM 597 O O . THR A 1 79 ? -9.958 3.230 28.682 1.00 88.00 79 THR A O 1
ATOM 600 N N . SER A 1 80 ? -8.618 3.946 30.343 1.00 85.19 80 SER A N 1
ATOM 601 C CA . SER A 1 80 ? -9.511 5.020 30.784 1.00 85.19 80 SER A CA 1
ATOM 602 C C . SER A 1 80 ? -9.355 6.275 29.924 1.00 85.19 80 SER A C 1
ATOM 604 O O . SER A 1 80 ? -8.246 6.729 29.643 1.00 85.19 80 SER A O 1
ATOM 606 N N . ILE A 1 81 ? -10.479 6.859 29.507 1.00 84.12 81 ILE A N 1
ATOM 607 C CA . ILE A 1 81 ? -10.523 8.112 28.747 1.00 84.12 81 ILE A CA 1
ATOM 608 C C . ILE A 1 81 ? -11.338 9.104 29.571 1.00 84.12 81 ILE A C 1
ATOM 610 O O . ILE A 1 81 ? -12.555 8.977 29.649 1.00 84.12 81 ILE A O 1
ATOM 614 N N . GLN A 1 82 ? -10.662 10.080 30.187 1.00 80.81 82 GLN A N 1
ATOM 615 C CA . GLN A 1 82 ? -11.297 11.116 31.020 1.00 80.81 82 GLN A CA 1
ATOM 616 C C . GLN A 1 82 ? -12.189 10.544 32.146 1.00 80.81 82 GLN A C 1
ATOM 618 O O . GLN A 1 82 ? -13.260 11.074 32.421 1.00 80.81 82 GLN A O 1
ATOM 623 N N . CYS A 1 83 ? -11.765 9.449 32.784 1.00 82.56 83 CYS A N 1
ATOM 624 C CA . CYS A 1 83 ? -12.482 8.835 33.908 1.00 82.56 83 CYS A CA 1
ATOM 625 C C . CYS A 1 83 ? -11.891 9.283 35.254 1.00 82.56 83 CYS A C 1
ATOM 627 O O . CYS A 1 83 ? -10.704 9.608 35.318 1.00 82.56 83 CYS A O 1
ATOM 629 N N . SER A 1 84 ? -12.702 9.262 36.316 1.00 86.31 84 SER A N 1
ATOM 630 C CA . SER A 1 84 ? -12.229 9.474 37.691 1.00 86.31 84 SER A CA 1
ATOM 631 C C . SER A 1 84 ? -11.488 8.240 38.234 1.00 86.31 84 SER A C 1
ATOM 633 O O . SER A 1 84 ? -11.632 7.136 37.702 1.00 86.31 84 SER A O 1
ATOM 635 N N . ASP A 1 85 ? -10.721 8.397 39.315 1.00 86.44 85 ASP A N 1
ATOM 636 C CA . ASP A 1 85 ? -10.039 7.266 39.966 1.00 86.44 85 ASP A CA 1
ATOM 637 C C . ASP A 1 85 ? -11.033 6.216 40.495 1.00 86.44 85 ASP A C 1
ATOM 639 O O . ASP A 1 85 ? -10.760 5.013 40.458 1.00 86.44 85 ASP A O 1
ATOM 643 N N . GLU A 1 86 ? -12.230 6.647 40.903 1.00 87.38 86 GLU A N 1
ATOM 644 C CA . GLU A 1 86 ? -13.319 5.758 41.321 1.00 87.38 86 GLU A CA 1
ATOM 645 C C . GLU A 1 86 ? -13.836 4.897 40.163 1.00 87.38 86 GLU A C 1
ATOM 647 O O . GLU A 1 86 ? -14.045 3.691 40.316 1.00 87.38 86 GLU A O 1
ATOM 652 N N . ASP A 1 87 ? -13.995 5.493 38.980 1.00 87.12 87 ASP A N 1
ATOM 653 C CA . ASP A 1 87 ? -14.427 4.792 37.769 1.00 87.12 87 ASP A CA 1
ATOM 654 C C . ASP A 1 87 ? -13.386 3.767 37.307 1.00 87.12 87 ASP A C 1
ATOM 656 O O . ASP A 1 87 ? -13.730 2.663 36.868 1.00 87.12 87 ASP A O 1
ATOM 660 N N . ILE A 1 88 ? -12.101 4.108 37.438 1.00 86.19 88 ILE A N 1
ATOM 661 C CA . ILE A 1 88 ? -10.983 3.211 37.137 1.00 86.19 88 ILE A CA 1
ATOM 662 C C . ILE A 1 88 ? -11.005 2.014 38.096 1.00 86.19 88 ILE A C 1
ATOM 664 O O . ILE A 1 88 ? -10.965 0.863 37.650 1.00 86.19 88 ILE A O 1
ATOM 668 N N . ALA A 1 89 ? -11.144 2.265 39.401 1.00 86.94 89 ALA A N 1
ATOM 669 C CA . ALA A 1 89 ? -11.238 1.215 40.413 1.00 86.94 89 ALA A CA 1
ATOM 670 C C . ALA A 1 89 ? -12.459 0.303 40.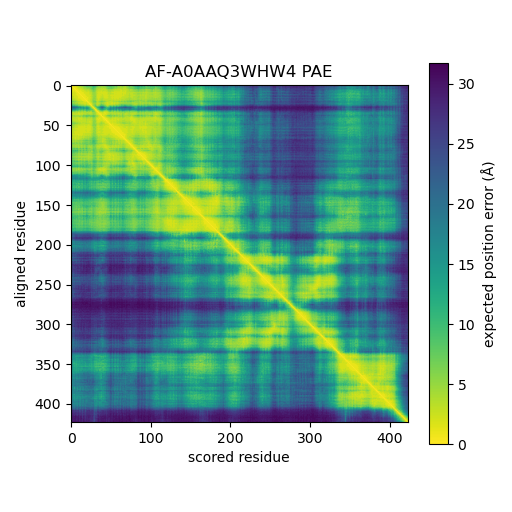191 1.00 86.94 89 ALA A C 1
ATOM 672 O O . ALA A 1 89 ? -12.338 -0.924 40.276 1.00 86.94 89 ALA A O 1
ATOM 673 N N . ARG A 1 90 ? -13.618 0.881 39.841 1.00 88.50 90 ARG A N 1
ATOM 674 C CA . ARG A 1 90 ? -14.846 0.139 39.510 1.00 88.50 90 ARG A CA 1
ATOM 675 C C . ARG A 1 90 ? -14.644 -0.766 38.295 1.00 88.50 90 ARG A C 1
ATOM 677 O O . ARG A 1 90 ? -14.979 -1.948 38.347 1.00 88.50 90 ARG A O 1
ATOM 684 N N . THR A 1 91 ? -14.057 -0.228 37.229 1.00 87.62 91 THR A N 1
ATOM 685 C CA . THR A 1 91 ? -13.798 -0.965 35.983 1.00 87.62 91 THR A CA 1
ATOM 686 C C . THR A 1 91 ? -12.850 -2.140 36.219 1.00 87.62 91 THR A C 1
ATOM 688 O O . THR A 1 91 ? -13.128 -3.248 35.765 1.00 87.62 91 THR A O 1
ATOM 691 N N . SER A 1 92 ? -11.777 -1.924 36.989 1.00 87.56 92 SER A N 1
ATOM 692 C CA . SER A 1 92 ? -10.821 -2.973 37.374 1.00 87.56 92 SER A CA 1
ATOM 693 C C . SER A 1 92 ? -11.485 -4.117 38.132 1.00 87.56 92 SER A C 1
ATOM 695 O O . SER A 1 92 ? -11.296 -5.286 37.803 1.00 87.56 92 SER A O 1
ATOM 697 N N . ARG A 1 93 ? -12.306 -3.770 39.132 1.00 87.69 93 ARG A N 1
ATOM 698 C CA . ARG A 1 93 ? -12.988 -4.740 39.993 1.00 87.69 93 ARG A CA 1
ATOM 699 C C . ARG A 1 93 ? -13.977 -5.596 39.211 1.00 87.69 93 ARG A C 1
ATOM 701 O O . ARG A 1 93 ? -14.049 -6.793 39.450 1.00 87.69 93 ARG A O 1
ATOM 708 N N . LEU A 1 94 ? -14.745 -4.982 38.312 1.00 86.69 94 LEU A N 1
ATOM 709 C CA . LEU A 1 94 ? -15.771 -5.690 37.555 1.00 86.69 94 LEU A CA 1
ATOM 710 C C . LEU A 1 94 ? -15.157 -6.513 36.420 1.00 86.69 94 LEU A C 1
ATOM 712 O O . LEU A 1 94 ? -15.391 -7.713 36.367 1.00 86.69 94 LEU A O 1
ATOM 716 N N . LEU A 1 95 ? -14.375 -5.911 35.517 1.00 81.62 95 LEU A N 1
ATOM 717 C CA . LEU A 1 95 ? -13.879 -6.599 34.311 1.00 81.62 95 LEU A CA 1
ATOM 718 C C . LEU A 1 95 ? -12.663 -7.503 34.561 1.00 81.62 95 LEU A C 1
ATOM 720 O O . LEU A 1 95 ? -12.255 -8.222 33.650 1.00 81.62 95 LEU A O 1
ATOM 724 N N . SER A 1 96 ? -12.072 -7.470 35.763 1.00 82.81 96 SER A N 1
ATOM 725 C CA . SER A 1 96 ? -10.901 -8.279 36.145 1.00 82.81 96 SER A CA 1
ATOM 726 C C . SER A 1 96 ? -9.730 -8.199 35.149 1.00 82.81 96 SER A C 1
ATOM 728 O O . SER A 1 96 ? -8.962 -9.147 34.989 1.00 82.81 96 SER A O 1
ATOM 730 N N . CYS A 1 97 ? -9.592 -7.071 34.447 1.00 83.75 97 CYS A N 1
ATOM 731 C CA . CYS A 1 97 ? -8.595 -6.862 33.399 1.00 83.75 97 CYS A CA 1
ATOM 732 C C . CYS A 1 97 ? -7.544 -5.828 33.816 1.00 83.75 97 CYS A C 1
ATOM 734 O O . CYS A 1 97 ? -7.806 -4.942 34.630 1.00 83.75 97 CYS A O 1
ATOM 736 N N . SER A 1 98 ? -6.362 -5.888 33.198 1.00 86.62 98 SER A N 1
ATOM 737 C CA . SER A 1 98 ? -5.301 -4.907 33.458 1.00 86.62 98 SER A CA 1
ATOM 738 C C . SER A 1 98 ? -5.718 -3.490 33.038 1.00 86.62 98 SER A C 1
ATOM 740 O O . SER A 1 98 ? -6.236 -3.285 31.939 1.00 86.62 98 SER A O 1
ATOM 742 N N . ILE A 1 99 ? -5.477 -2.491 33.890 1.00 86.50 99 ILE A N 1
ATOM 743 C CA . ILE A 1 99 ? -5.697 -1.085 33.531 1.00 86.50 99 ILE A CA 1
ATOM 744 C C . ILE A 1 99 ? -4.437 -0.543 32.858 1.00 86.50 99 ILE A C 1
ATOM 746 O O . ILE A 1 99 ? -3.338 -0.649 33.402 1.00 86.50 99 ILE A O 1
ATOM 750 N N . LYS A 1 100 ? -4.600 0.077 31.689 1.00 85.62 100 LYS A N 1
ATOM 751 C CA . LYS A 1 100 ? -3.554 0.843 31.003 1.00 85.62 100 LYS A CA 1
ATOM 752 C C . LYS A 1 100 ? -3.934 2.316 30.938 1.00 85.62 100 LYS A C 1
ATOM 754 O O . LYS A 1 100 ? -5.110 2.669 30.885 1.00 85.62 100 LYS A O 1
ATOM 759 N N . SER A 1 101 ? -2.927 3.180 30.912 1.00 80.38 101 SER A N 1
ATOM 760 C CA . SER A 1 101 ? -3.132 4.606 30.681 1.00 80.38 101 SER A CA 1
ATOM 761 C C . SER A 1 101 ? -3.382 4.894 29.199 1.00 80.38 101 SER A C 1
ATOM 763 O O . SER A 1 101 ? -2.836 4.239 28.308 1.00 80.38 101 SER A O 1
ATOM 765 N N . PHE A 1 102 ? -4.224 5.890 28.930 1.00 79.31 102 PHE A N 1
ATOM 766 C CA . PHE A 1 102 ? -4.398 6.470 27.601 1.00 79.31 102 PHE A CA 1
ATOM 767 C C . PHE A 1 102 ? -3.386 7.614 27.415 1.00 79.31 102 PHE A C 1
ATOM 769 O O . PHE A 1 102 ? -3.190 8.371 28.370 1.00 79.31 102 PHE A O 1
ATOM 776 N N . PRO A 1 103 ? -2.758 7.825 26.238 1.00 79.00 103 PRO A N 1
ATOM 777 C CA . PRO A 1 103 ? -2.932 7.162 24.932 1.00 79.00 103 PRO A CA 1
ATOM 778 C C . PRO A 1 103 ? -2.425 5.713 24.857 1.00 79.00 103 PRO A C 1
ATOM 780 O O . PRO A 1 103 ? -1.346 5.413 25.362 1.00 79.00 103 PRO A O 1
ATOM 783 N N . CYS A 1 104 ? -3.144 4.839 24.145 1.00 80.31 104 CYS A N 1
ATOM 784 C CA . CYS A 1 104 ? -2.756 3.436 23.932 1.00 80.31 104 CYS A CA 1
ATOM 785 C C . CYS A 1 104 ? -2.551 3.101 22.443 1.00 80.31 104 CYS A C 1
ATOM 787 O O . CYS A 1 104 ? -2.818 3.919 21.564 1.00 80.31 104 CYS A O 1
ATOM 789 N N . THR A 1 105 ? -2.039 1.905 22.136 1.00 80.31 105 THR A N 1
ATOM 790 C CA . THR A 1 105 ? -1.862 1.431 20.753 1.00 80.31 105 THR A CA 1
ATOM 791 C C . THR A 1 105 ? -2.889 0.361 20.395 1.00 80.31 105 THR A C 1
ATOM 793 O O . THR A 1 105 ? -2.948 -0.657 21.080 1.00 80.31 105 THR A O 1
ATOM 796 N N . TYR A 1 106 ? -3.609 0.536 19.285 1.00 83.06 106 TYR A N 1
ATOM 797 C CA . TYR A 1 106 ? -4.540 -0.445 18.709 1.00 83.06 106 TYR A CA 1
ATOM 798 C C . TYR A 1 106 ? -4.212 -0.655 17.226 1.00 83.06 106 TYR A C 1
ATOM 800 O O . TYR A 1 106 ? -3.958 0.312 16.507 1.00 83.06 106 TYR A O 1
ATOM 808 N N . LEU A 1 107 ? -4.119 -1.911 16.771 1.00 80.56 107 LEU A N 1
ATOM 809 C CA . LEU A 1 107 ? -3.712 -2.278 15.397 1.00 80.56 107 LEU A CA 1
ATOM 810 C C . LEU A 1 107 ? -2.404 -1.610 14.930 1.00 80.56 107 LEU A C 1
ATOM 812 O O . LEU A 1 107 ? -2.218 -1.234 13.768 1.00 80.56 107 LEU A O 1
ATOM 816 N N . GLY A 1 108 ? -1.478 -1.420 15.873 1.00 75.81 108 GLY A N 1
ATOM 817 C CA . GLY A 1 108 ? -0.193 -0.769 15.631 1.00 75.81 108 GLY A CA 1
ATOM 818 C C . GLY A 1 108 ? -0.263 0.749 15.424 1.00 75.81 108 GLY A C 1
ATOM 819 O O . GLY A 1 108 ? 0.773 1.339 15.092 1.00 75.81 108 GLY A O 1
ATOM 820 N N . LEU A 1 109 ? -1.423 1.369 15.642 1.00 76.06 109 LEU A N 1
ATOM 821 C CA . LEU A 1 109 ? -1.664 2.807 15.553 1.00 76.06 109 LEU A CA 1
ATOM 822 C C . LEU A 1 109 ? -1.866 3.401 16.955 1.00 76.06 109 LEU A C 1
ATOM 824 O O . LEU A 1 109 ? -2.496 2.759 17.796 1.00 76.06 109 LEU A O 1
ATOM 828 N N . PRO A 1 110 ? -1.345 4.604 17.243 1.00 75.75 110 PRO A N 1
ATOM 829 C CA . PRO A 1 110 ? -1.636 5.277 18.503 1.00 75.75 110 PRO A CA 1
ATOM 830 C C . PRO A 1 110 ? -3.071 5.816 18.476 1.00 75.75 110 PRO A C 1
ATOM 832 O O . PRO A 1 110 ? -3.446 6.541 17.553 1.00 75.75 110 PRO A O 1
ATOM 835 N N . LEU A 1 111 ? -3.859 5.479 19.491 1.00 77.69 111 LEU A N 1
ATOM 836 C CA . LEU A 1 111 ? -5.169 6.066 19.742 1.00 77.69 111 LEU A CA 1
ATOM 837 C C . LEU A 1 111 ? -4.988 7.299 20.625 1.00 77.69 111 LEU A C 1
ATOM 839 O O . LEU A 1 111 ? -4.451 7.200 21.726 1.00 77.69 111 LEU A O 1
ATOM 843 N N . THR A 1 112 ? -5.432 8.460 20.145 1.00 75.12 112 THR A N 1
ATOM 844 C CA . THR A 1 112 ? -5.381 9.737 20.869 1.00 75.12 112 THR A CA 1
ATOM 845 C C . THR A 1 112 ? -6.766 10.389 20.887 1.00 75.12 112 THR A C 1
ATOM 847 O O . THR A 1 112 ? -7.518 10.260 19.926 1.00 75.12 112 THR A O 1
ATOM 850 N N . VAL A 1 113 ? -7.114 11.098 21.970 1.00 71.75 113 VAL A N 1
ATOM 851 C CA . VAL A 1 113 ? -8.423 11.774 22.108 1.00 71.75 113 VAL A CA 1
ATOM 852 C C . VAL A 1 113 ? -8.505 12.956 21.146 1.00 71.75 113 VAL A C 1
ATOM 854 O O . VAL A 1 113 ? -9.533 13.227 20.539 1.00 71.75 113 VAL A O 1
ATOM 857 N N . LEU A 1 114 ? -7.384 13.660 20.998 1.00 68.38 114 LEU A N 1
ATOM 858 C CA . LEU A 1 114 ? -7.239 14.792 20.098 1.00 68.38 114 LEU A CA 1
ATOM 859 C C . LEU A 1 114 ? -6.343 14.404 18.928 1.00 68.38 114 LEU A C 1
ATOM 861 O O . LEU A 1 114 ? -5.495 13.513 19.047 1.00 68.38 114 LEU A O 1
ATOM 865 N N . LYS A 1 115 ? -6.498 15.113 17.805 1.00 64.38 115 LYS A N 1
ATOM 866 C CA . LYS A 1 115 ? -5.532 15.023 16.707 1.00 64.38 115 LYS A CA 1
ATOM 867 C C . LYS A 1 115 ? -4.134 15.313 17.268 1.00 64.38 115 LYS A C 1
ATOM 869 O O . LYS A 1 115 ? -3.975 16.336 17.938 1.00 64.38 115 LYS A O 1
ATOM 874 N N . PRO A 1 116 ? -3.137 14.449 17.016 1.00 64.31 116 PRO A N 1
ATOM 875 C CA . PRO A 1 116 ? -1.788 14.676 17.507 1.00 64.31 116 PRO A CA 1
ATOM 876 C C . PRO A 1 116 ? -1.249 15.966 16.886 1.00 64.31 116 PRO A C 1
ATOM 878 O O . PRO A 1 116 ? -1.045 16.066 15.678 1.00 64.31 116 PRO A O 1
ATOM 881 N N . THR A 1 117 ? -1.072 16.987 17.716 1.00 62.66 117 THR A N 1
ATOM 882 C CA . THR A 1 117 ? -0.498 18.284 17.330 1.00 62.66 117 THR A CA 1
ATOM 883 C C . THR A 1 117 ? 0.946 18.417 17.790 1.00 62.66 117 THR A C 1
ATOM 885 O O . THR A 1 117 ? 1.698 19.227 17.249 1.00 62.66 117 THR A O 1
ATOM 888 N N . LYS A 1 118 ? 1.361 17.614 18.776 1.00 66.88 118 LYS A N 1
ATOM 889 C CA . LYS A 1 118 ? 2.682 17.714 19.387 1.00 66.88 118 LYS A CA 1
ATOM 890 C C . LYS A 1 118 ? 3.726 17.019 18.524 1.00 66.88 118 LYS A C 1
ATOM 892 O O . LYS A 1 118 ? 3.541 15.897 18.056 1.00 66.88 118 LYS A O 1
ATOM 897 N N . LEU A 1 119 ? 4.876 17.675 18.386 1.00 71.88 119 LEU A N 1
ATOM 898 C CA . LEU A 1 119 ? 6.048 17.141 17.691 1.00 71.88 119 LEU A CA 1
ATOM 899 C C . LEU A 1 119 ? 6.424 15.738 18.201 1.00 71.88 119 LEU A C 1
ATOM 901 O O . LEU A 1 119 ? 6.719 14.854 17.403 1.00 71.88 119 LEU A O 1
ATOM 905 N N . ALA A 1 120 ? 6.354 15.529 19.520 1.00 71.50 120 ALA A N 1
ATOM 906 C CA . ALA A 1 120 ? 6.709 14.273 20.178 1.00 71.50 120 ALA A CA 1
ATOM 907 C C . ALA A 1 120 ? 5.891 13.064 19.685 1.00 71.50 120 ALA A C 1
ATOM 909 O O . ALA A 1 120 ? 6.437 11.968 19.561 1.00 71.50 120 ALA A O 1
ATOM 910 N N . ASP A 1 121 ? 4.613 13.251 19.351 1.00 73.88 121 ASP A N 1
ATOM 911 C CA . ASP A 1 121 ? 3.756 12.157 18.880 1.00 73.88 121 ASP A CA 1
ATOM 912 C C . ASP A 1 121 ? 4.158 11.711 17.470 1.00 73.88 121 ASP A C 1
ATOM 914 O O . ASP A 1 121 ? 4.240 10.516 17.181 1.00 73.88 121 ASP A O 1
ATOM 918 N N . PHE A 1 122 ? 4.508 12.669 16.606 1.00 78.06 122 PHE A N 1
ATOM 919 C CA . PHE A 1 122 ? 5.048 12.373 15.280 1.00 78.06 122 PHE A CA 1
ATOM 920 C C . PHE A 1 122 ? 6.464 11.792 15.337 1.00 78.06 122 PHE A C 1
ATOM 922 O O . PHE A 1 122 ? 6.796 10.946 14.506 1.00 78.06 122 PHE A O 1
ATOM 929 N N . MET A 1 123 ? 7.280 12.190 16.319 1.00 79.94 123 MET A N 1
ATOM 930 C CA . MET A 1 123 ? 8.611 11.610 16.528 1.00 79.94 123 MET A CA 1
ATOM 931 C C . MET A 1 123 ? 8.524 10.120 16.851 1.00 79.94 123 MET A C 1
ATOM 933 O O . MET A 1 123 ? 9.172 9.340 16.168 1.00 79.94 123 MET A O 1
ATOM 937 N N . LYS A 1 124 ? 7.618 9.695 17.743 1.00 79.69 124 LYS A N 1
ATOM 938 C CA . LYS A 1 124 ? 7.389 8.261 18.022 1.00 79.69 124 LYS A CA 1
ATOM 939 C C . LYS A 1 124 ? 7.067 7.457 16.757 1.00 79.69 124 LYS A C 1
ATOM 941 O O . LYS A 1 124 ? 7.513 6.322 16.597 1.00 79.69 124 LYS A O 1
ATOM 946 N N . VAL A 1 125 ? 6.295 8.041 15.839 1.00 77.75 125 VAL A N 1
ATOM 947 C CA . VAL A 1 125 ? 5.965 7.414 14.551 1.00 77.75 125 VAL A CA 1
ATOM 948 C C . VAL A 1 125 ? 7.190 7.326 13.638 1.00 77.75 125 VAL A C 1
ATOM 950 O O . VAL A 1 125 ? 7.414 6.293 13.006 1.00 77.75 125 VAL A O 1
ATOM 953 N N . ILE A 1 126 ? 7.987 8.394 13.565 1.00 83.00 126 ILE A N 1
ATOM 954 C CA . ILE A 1 126 ? 9.235 8.427 12.795 1.00 83.00 126 ILE A CA 1
ATOM 955 C C . ILE A 1 126 ? 10.229 7.403 13.349 1.00 83.00 126 ILE A C 1
ATOM 957 O O . ILE A 1 126 ? 10.810 6.646 12.570 1.00 83.00 126 ILE A O 1
ATOM 961 N N . ASP A 1 127 ? 10.374 7.333 14.669 1.00 84.25 127 ASP A N 1
ATOM 962 C CA . ASP A 1 127 ? 11.273 6.414 15.361 1.00 84.25 127 ASP A CA 1
ATOM 963 C C . ASP A 1 127 ? 10.859 4.966 15.103 1.00 84.25 127 ASP A C 1
ATOM 965 O O . ASP A 1 127 ? 11.684 4.167 14.676 1.00 84.25 127 ASP A O 1
ATOM 969 N N . LYS A 1 128 ? 9.557 4.652 15.138 1.00 80.19 128 LYS A N 1
ATOM 970 C CA . LYS A 1 128 ? 9.046 3.323 14.757 1.00 80.19 128 LYS A CA 1
ATOM 971 C C . LYS A 1 128 ? 9.457 2.897 13.342 1.00 80.19 128 LYS A C 1
ATOM 973 O O . LYS A 1 128 ? 9.657 1.709 13.090 1.00 80.19 128 LYS A O 1
ATOM 978 N N . VAL A 1 129 ? 9.568 3.840 12.404 1.00 80.75 129 VAL A N 1
ATOM 979 C CA . VAL A 1 129 ? 10.075 3.576 11.046 1.00 80.75 129 VAL A CA 1
ATOM 980 C C . VAL A 1 129 ? 11.604 3.475 11.044 1.00 80.75 129 VAL A C 1
ATOM 982 O O . VAL A 1 129 ? 12.160 2.607 10.370 1.00 80.75 129 VAL A O 1
ATOM 985 N N . ALA A 1 130 ? 12.289 4.340 11.792 1.00 82.62 130 ALA A N 1
ATOM 986 C CA . ALA A 1 130 ? 13.744 4.380 11.880 1.00 82.62 130 ALA A CA 1
ATOM 987 C C . ALA A 1 130 ? 14.334 3.139 12.568 1.00 82.62 130 ALA A C 1
ATOM 989 O O . ALA A 1 130 ? 15.367 2.645 12.120 1.00 82.62 130 ALA A O 1
ATOM 990 N N . ASP A 1 131 ? 13.670 2.603 13.589 1.00 83.50 131 ASP A N 1
ATOM 991 C CA . ASP A 1 131 ? 14.104 1.454 14.392 1.00 83.50 131 ASP A CA 1
ATOM 992 C C . ASP A 1 131 ? 14.022 0.132 13.629 1.00 83.50 131 ASP A C 1
ATOM 994 O O . ASP A 1 131 ? 14.671 -0.851 13.982 1.00 83.50 131 ASP A O 1
ATOM 998 N N . LYS A 1 132 ? 13.283 0.102 12.515 1.00 78.25 132 LYS A N 1
ATOM 999 C CA . LYS A 1 132 ? 13.305 -1.035 11.590 1.00 78.25 132 LYS A CA 1
ATOM 1000 C C . LYS A 1 132 ? 14.602 -1.103 10.778 1.00 78.25 132 LYS A C 1
ATOM 1002 O O . LYS A 1 132 ? 14.970 -2.182 10.327 1.00 78.25 132 LYS A O 1
ATOM 1007 N N . LEU A 1 133 ? 15.312 0.017 10.600 1.00 78.44 133 LEU A N 1
ATOM 1008 C CA . LEU A 1 133 ? 16.482 0.101 9.716 1.00 78.44 133 LEU A CA 1
ATOM 1009 C C . LEU A 1 133 ? 17.717 -0.663 10.232 1.00 78.44 133 LEU A C 1
ATOM 1011 O O . LEU A 1 133 ? 18.324 -1.372 9.424 1.00 78.44 133 LEU A O 1
ATOM 1015 N N . PRO A 1 134 ? 18.117 -0.565 11.521 1.00 74.00 134 PRO A N 1
ATOM 1016 C CA . PRO A 1 134 ? 19.297 -1.267 12.031 1.00 74.00 134 PRO A CA 1
ATOM 1017 C C . PRO A 1 134 ? 19.192 -2.791 11.904 1.00 74.00 134 PRO A C 1
ATOM 1019 O O . PRO A 1 134 ? 20.178 -3.450 11.579 1.00 74.00 134 PRO A O 1
ATOM 1022 N N . GLY A 1 135 ? 17.988 -3.347 12.083 1.00 73.88 135 GLY A N 1
ATOM 1023 C CA . GLY A 1 135 ? 17.747 -4.792 12.023 1.00 73.88 135 GLY A CA 1
ATOM 1024 C C . GLY A 1 135 ? 17.994 -5.425 10.649 1.00 73.88 135 GLY A C 1
ATOM 1025 O O . GLY A 1 135 ? 18.186 -6.633 10.557 1.00 73.88 135 GLY A O 1
ATOM 1026 N N . TRP A 1 136 ? 18.037 -4.636 9.571 1.00 73.56 136 TRP A N 1
ATOM 1027 C CA . TRP A 1 136 ? 18.131 -5.155 8.201 1.00 73.56 136 TRP A CA 1
ATOM 1028 C C . TRP A 1 136 ? 19.546 -5.234 7.639 1.00 73.56 136 TRP A C 1
ATOM 1030 O O . TRP A 1 136 ? 19.698 -5.445 6.437 1.00 73.56 136 TRP A O 1
ATOM 1040 N N . LYS A 1 137 ? 20.573 -5.063 8.490 1.00 74.00 137 LYS A N 1
ATOM 1041 C CA . LYS A 1 137 ? 22.001 -5.186 8.141 1.00 74.00 137 LYS A CA 1
ATOM 1042 C C . LYS A 1 137 ? 22.298 -4.606 6.755 1.00 74.00 137 LYS A C 1
ATOM 1044 O O . LYS A 1 137 ? 22.836 -5.285 5.886 1.00 74.00 137 LYS A O 1
ATOM 1049 N N . ALA A 1 138 ? 21.925 -3.341 6.543 1.00 75.81 138 ALA A N 1
ATOM 1050 C CA . ALA A 1 138 ? 22.005 -2.679 5.240 1.00 75.81 138 ALA A CA 1
ATOM 1051 C C . ALA A 1 138 ? 23.344 -2.871 4.487 1.00 75.81 138 ALA A C 1
ATOM 1053 O O . ALA A 1 138 ? 23.287 -3.018 3.262 1.00 75.81 138 ALA A O 1
ATOM 1054 N N . PRO A 1 139 ? 24.524 -2.930 5.147 1.00 75.75 139 PRO A N 1
ATOM 1055 C CA . PRO A 1 139 ? 25.792 -3.231 4.476 1.00 75.75 139 PRO A CA 1
ATOM 1056 C C . PRO A 1 139 ? 25.820 -4.575 3.733 1.00 75.75 139 PRO A C 1
ATOM 1058 O O . PRO A 1 139 ? 26.469 -4.668 2.699 1.00 75.75 139 PRO A O 1
ATOM 1061 N N . LEU A 1 140 ? 25.075 -5.580 4.203 1.00 79.88 140 LEU A N 1
ATOM 1062 C CA . LEU A 1 140 ? 24.989 -6.908 3.582 1.00 79.88 140 LEU A CA 1
ATOM 1063 C C . LEU A 1 140 ? 24.023 -6.957 2.389 1.00 79.88 140 LEU A C 1
ATOM 1065 O O . LEU A 1 140 ? 24.007 -7.928 1.639 1.00 79.88 140 LEU A O 1
ATOM 1069 N N . LEU A 1 141 ? 23.202 -5.921 2.203 1.00 82.56 141 LEU A N 1
ATOM 1070 C CA . LEU A 1 141 ? 22.234 -5.848 1.115 1.00 82.56 141 LEU A CA 1
ATOM 1071 C C . LEU A 1 141 ? 22.766 -4.982 -0.024 1.00 82.56 141 LEU A C 1
ATOM 1073 O O . LEU A 1 141 ? 23.129 -3.819 0.173 1.00 82.56 141 LEU A O 1
ATOM 1077 N N . ASN A 1 142 ? 22.705 -5.511 -1.247 1.00 82.38 142 ASN A N 1
ATOM 1078 C CA . ASN A 1 142 ? 22.905 -4.710 -2.451 1.00 82.38 142 ASN A CA 1
ATOM 1079 C C . ASN A 1 142 ? 21.742 -3.705 -2.647 1.00 82.38 142 ASN A C 1
ATOM 1081 O O . ASN A 1 142 ? 20.685 -3.799 -2.017 1.00 82.38 142 ASN A O 1
ATOM 1085 N N . LYS A 1 143 ? 21.909 -2.722 -3.544 1.00 80.38 143 LYS A N 1
ATOM 1086 C CA . LYS A 1 143 ? 20.898 -1.666 -3.783 1.00 80.38 143 LYS A CA 1
ATOM 1087 C C . LYS A 1 143 ? 19.528 -2.222 -4.201 1.00 80.38 143 LYS A C 1
ATOM 1089 O O . LYS A 1 143 ? 18.506 -1.635 -3.852 1.00 80.38 143 LYS A O 1
ATOM 1094 N N . ALA A 1 144 ? 19.496 -3.351 -4.914 1.00 75.94 144 ALA A N 1
ATOM 1095 C CA . ALA A 1 144 ? 18.254 -4.011 -5.315 1.00 75.94 144 ALA A CA 1
ATOM 1096 C C . ALA A 1 144 ? 17.526 -4.632 -4.110 1.00 75.94 144 ALA A C 1
ATOM 1098 O O . ALA A 1 144 ? 16.333 -4.392 -3.932 1.00 75.94 144 ALA A O 1
ATOM 1099 N N . GLY A 1 145 ? 18.242 -5.332 -3.227 1.00 79.62 145 GLY A N 1
ATOM 1100 C CA . GLY A 1 145 ? 17.704 -5.866 -1.975 1.00 79.62 145 GLY A CA 1
ATOM 1101 C C . GLY A 1 145 ? 17.184 -4.758 -1.059 1.00 79.62 145 GLY A C 1
ATOM 1102 O O . GLY A 1 145 ? 16.059 -4.831 -0.565 1.00 79.62 145 GLY A O 1
ATOM 1103 N N . ARG A 1 146 ? 17.935 -3.655 -0.926 1.00 85.69 146 ARG A N 1
ATOM 1104 C CA . ARG A 1 146 ? 17.471 -2.471 -0.179 1.00 85.69 146 ARG A CA 1
ATOM 1105 C C . ARG A 1 146 ? 16.189 -1.891 -0.780 1.00 85.69 146 ARG A C 1
ATOM 1107 O O . ARG A 1 146 ? 15.267 -1.570 -0.036 1.00 85.69 146 ARG A O 1
ATOM 1114 N N . LEU A 1 147 ? 16.082 -1.801 -2.109 1.00 82.75 147 LEU A N 1
ATOM 1115 C CA . LEU A 1 147 ? 14.863 -1.341 -2.788 1.00 82.75 147 LEU A CA 1
ATOM 1116 C C . LEU A 1 147 ? 13.651 -2.222 -2.475 1.00 82.75 147 LEU A C 1
ATOM 1118 O O . LEU A 1 147 ? 12.564 -1.689 -2.242 1.00 82.75 147 LEU A O 1
ATOM 1122 N N . VAL A 1 148 ? 13.826 -3.545 -2.466 1.00 82.31 148 VAL A N 1
ATOM 1123 C CA . VAL A 1 148 ? 12.757 -4.491 -2.117 1.00 82.31 148 VAL A CA 1
ATOM 1124 C C . VAL A 1 148 ? 12.275 -4.243 -0.690 1.00 82.31 148 VAL A C 1
ATOM 1126 O O . VAL A 1 148 ? 11.069 -4.134 -0.477 1.00 82.31 148 VAL A O 1
ATOM 1129 N N . VAL A 1 149 ? 13.184 -4.052 0.267 1.00 83.81 149 VAL A N 1
ATOM 1130 C CA . VAL A 1 149 ? 12.842 -3.760 1.671 1.00 83.81 149 VAL A CA 1
ATOM 1131 C C . VAL A 1 149 ? 12.131 -2.408 1.822 1.00 83.81 149 VAL A C 1
ATOM 1133 O O . VAL A 1 149 ? 11.112 -2.314 2.512 1.00 83.81 149 VAL A O 1
ATOM 1136 N N . VAL A 1 150 ? 12.588 -1.361 1.120 1.00 86.00 150 VAL A N 1
ATOM 1137 C CA . VAL A 1 150 ? 11.886 -0.064 1.106 1.00 86.00 150 VAL A CA 1
ATOM 1138 C C . VAL A 1 150 ? 10.459 -0.229 0.579 1.00 86.00 150 VAL A C 1
ATOM 1140 O O . VAL A 1 150 ? 9.523 0.318 1.165 1.00 86.00 150 VAL A O 1
ATOM 1143 N N . LYS A 1 151 ? 10.273 -0.973 -0.519 1.00 81.69 151 LYS A N 1
ATOM 1144 C CA . LYS A 1 151 ? 8.963 -1.164 -1.161 1.00 81.69 151 LYS A CA 1
ATOM 1145 C C . LYS A 1 151 ? 8.018 -2.044 -0.342 1.00 81.69 151 LYS A C 1
ATOM 1147 O O . LYS A 1 151 ? 6.839 -1.723 -0.262 1.00 81.69 151 LYS A O 1
ATOM 1152 N N . SER A 1 152 ? 8.513 -3.133 0.236 1.00 80.06 152 SER A N 1
ATOM 1153 C CA . SER A 1 152 ? 7.686 -4.126 0.935 1.00 80.06 152 SER A CA 1
ATOM 1154 C C . SER A 1 152 ? 7.376 -3.732 2.375 1.00 80.06 152 SER A C 1
ATOM 1156 O O . SER A 1 152 ? 6.256 -3.950 2.821 1.00 80.06 152 SER A O 1
ATOM 1158 N N . VAL A 1 153 ? 8.321 -3.102 3.084 1.00 83.81 153 VAL A N 1
ATOM 1159 C CA . VAL A 1 153 ? 8.167 -2.826 4.519 1.00 83.81 153 VAL A CA 1
ATOM 1160 C C . VAL A 1 153 ? 8.013 -1.341 4.809 1.00 83.81 153 VAL A C 1
ATOM 1162 O O . VAL A 1 153 ? 6.957 -0.919 5.277 1.00 83.81 153 VAL A O 1
ATOM 1165 N N . LEU A 1 154 ? 9.017 -0.509 4.502 1.00 84.31 154 LEU A N 1
ATOM 1166 C CA . LEU A 1 154 ? 8.959 0.922 4.854 1.00 84.31 154 LEU A CA 1
ATOM 1167 C C . LEU A 1 154 ? 7.813 1.649 4.150 1.00 84.31 154 LEU A C 1
ATOM 1169 O O . LEU A 1 154 ? 7.257 2.606 4.685 1.00 84.31 154 LEU A O 1
ATOM 1173 N N . THR A 1 155 ? 7.466 1.224 2.938 1.00 84.19 155 THR A N 1
ATOM 1174 C CA . THR A 1 155 ? 6.326 1.786 2.213 1.00 84.19 155 THR A CA 1
ATOM 1175 C C . THR A 1 155 ? 5.009 1.335 2.829 1.00 84.19 155 THR A C 1
ATOM 1177 O O . THR A 1 155 ? 4.161 2.184 3.089 1.00 84.19 155 THR A O 1
ATOM 1180 N N . ALA A 1 156 ? 4.866 0.046 3.145 1.00 82.25 156 ALA A N 1
ATOM 1181 C CA . ALA A 1 156 ? 3.657 -0.504 3.753 1.00 82.25 156 ALA A CA 1
ATOM 1182 C C . ALA A 1 156 ? 3.368 0.098 5.138 1.00 82.25 156 ALA A C 1
ATOM 1184 O O . ALA A 1 156 ? 2.260 0.569 5.374 1.00 82.25 156 ALA A O 1
ATOM 1185 N N . VAL A 1 157 ? 4.377 0.183 6.015 1.00 82.56 157 VAL A N 1
ATOM 1186 C CA . VAL A 1 157 ? 4.230 0.767 7.362 1.00 82.56 157 VAL A CA 1
ATOM 1187 C C . VAL A 1 157 ? 3.756 2.218 7.287 1.00 82.56 157 VAL A C 1
ATOM 1189 O O . VAL A 1 157 ? 2.854 2.619 8.014 1.00 82.56 157 VAL A O 1
ATOM 1192 N N . THR A 1 158 ? 4.324 3.024 6.389 1.00 83.19 158 THR A N 1
ATOM 1193 C CA . THR A 1 158 ? 3.887 4.419 6.235 1.00 83.19 158 THR A CA 1
ATOM 1194 C C . THR A 1 158 ? 2.512 4.538 5.594 1.00 83.19 158 THR A C 1
ATOM 1196 O O . THR A 1 158 ? 1.780 5.450 5.951 1.00 83.19 158 THR A O 1
ATOM 1199 N N . ILE A 1 159 ? 2.147 3.656 4.657 1.00 81.81 159 ILE A N 1
ATOM 1200 C CA . ILE A 1 159 ? 0.788 3.646 4.098 1.00 81.81 159 ILE A CA 1
ATOM 1201 C C . ILE A 1 159 ? -0.222 3.353 5.209 1.00 81.81 159 ILE A C 1
ATOM 1203 O O . ILE A 1 159 ? -1.192 4.091 5.328 1.00 81.81 159 ILE A O 1
ATOM 1207 N N . HIS A 1 160 ? 0.046 2.359 6.063 1.00 79.94 160 HIS A N 1
ATOM 1208 C CA . HIS A 1 160 ? -0.799 2.043 7.221 1.00 79.94 160 HIS A CA 1
ATOM 1209 C C . HIS A 1 160 ? -1.014 3.261 8.127 1.00 79.94 160 HIS A C 1
ATOM 1211 O O . HIS A 1 160 ? -2.138 3.579 8.499 1.00 79.94 160 HIS A O 1
ATOM 1217 N N . LEU A 1 161 ? 0.058 4.006 8.409 1.00 77.69 161 LEU A N 1
A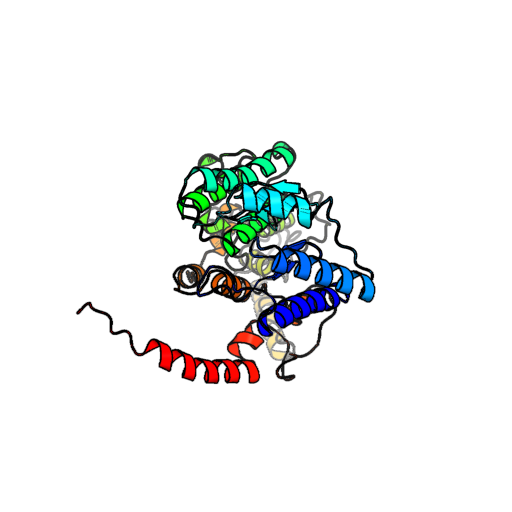TOM 1218 C CA . LEU A 1 161 ? -0.009 5.239 9.199 1.00 77.69 161 LEU A CA 1
ATOM 1219 C C . LEU A 1 161 ? -0.810 6.350 8.504 1.00 77.69 161 LEU A C 1
ATOM 1221 O O . LEU A 1 161 ? -1.589 7.034 9.156 1.00 77.69 161 LEU A O 1
ATOM 1225 N N . LEU A 1 162 ? -0.631 6.530 7.193 1.00 78.69 162 LEU A N 1
ATOM 1226 C CA . LEU A 1 162 ? -1.317 7.569 6.417 1.00 78.69 162 LEU A CA 1
ATOM 1227 C C . LEU A 1 162 ? -2.815 7.295 6.208 1.00 78.69 162 LEU A C 1
ATOM 1229 O O . LEU A 1 162 ? -3.566 8.230 5.948 1.00 78.69 162 LEU A O 1
ATOM 1233 N N . ILE A 1 163 ? -3.245 6.031 6.270 1.00 73.12 163 ILE A N 1
ATOM 1234 C CA . ILE A 1 163 ? -4.671 5.671 6.223 1.00 73.12 163 ILE A CA 1
ATOM 1235 C C . ILE A 1 163 ? -5.375 6.192 7.479 1.00 73.12 163 ILE A C 1
ATOM 1237 O O . ILE A 1 163 ? -6.470 6.741 7.393 1.00 73.12 163 ILE A O 1
ATOM 1241 N N . ALA A 1 164 ? -4.729 6.060 8.638 1.00 72.00 164 ALA A N 1
ATOM 1242 C CA . ALA A 1 164 ? -5.305 6.472 9.909 1.00 72.00 164 ALA A CA 1
ATOM 1243 C C . ALA A 1 164 ? -5.125 7.968 10.200 1.00 72.00 164 ALA A C 1
ATOM 1245 O O . ALA A 1 164 ? -6.011 8.594 10.780 1.00 72.00 164 ALA A O 1
ATOM 1246 N N . TRP A 1 165 ? -3.969 8.541 9.851 1.00 73.81 165 TRP A N 1
ATOM 1247 C CA . TRP A 1 165 ? -3.574 9.895 10.243 1.00 73.81 165 TRP A CA 1
ATOM 1248 C C . TRP A 1 165 ? -3.301 10.791 9.034 1.00 73.81 165 TRP A C 1
ATOM 1250 O O . TRP A 1 165 ? -2.595 10.411 8.099 1.00 73.81 165 TRP A O 1
ATOM 1260 N N . ASP A 1 166 ? -3.756 12.042 9.110 1.00 71.94 166 ASP A N 1
ATOM 1261 C CA . ASP A 1 166 ? -3.336 13.091 8.179 1.00 71.94 166 ASP A CA 1
ATOM 1262 C C . ASP A 1 166 ? -1.954 13.625 8.593 1.00 71.94 166 ASP A C 1
ATOM 1264 O O . ASP A 1 166 ? -1.826 14.525 9.426 1.00 71.94 166 ASP A O 1
ATOM 1268 N N . LEU A 1 167 ? -0.893 12.991 8.084 1.00 77.31 167 LEU A N 1
ATOM 1269 C CA . LEU A 1 167 ? 0.477 13.326 8.470 1.00 77.31 167 LEU A CA 1
ATOM 1270 C C . LEU A 1 167 ? 0.911 14.685 7.889 1.00 77.31 167 LEU A C 1
ATOM 1272 O O . LEU A 1 167 ? 0.850 14.888 6.670 1.00 77.31 167 LEU A O 1
ATOM 1276 N N . PRO A 1 168 ? 1.480 15.591 8.710 1.00 82.62 168 PRO A N 1
ATOM 1277 C CA . PRO A 1 168 ? 2.056 16.832 8.218 1.00 82.62 168 PRO A CA 1
ATOM 1278 C C . PRO A 1 168 ? 3.131 16.591 7.153 1.00 82.62 168 PRO A C 1
ATOM 1280 O O . PRO A 1 168 ? 3.943 15.665 7.241 1.00 82.62 168 PRO A O 1
ATOM 1283 N N . LYS A 1 169 ? 3.221 17.499 6.173 1.00 82.31 169 LYS A N 1
ATOM 1284 C CA . LYS A 1 169 ? 4.197 17.402 5.070 1.00 82.31 169 LYS A CA 1
ATOM 1285 C C . LYS A 1 169 ? 5.642 17.241 5.551 1.00 82.31 169 LYS A C 1
ATOM 1287 O O . LYS A 1 169 ? 6.438 16.603 4.866 1.00 82.31 169 LYS A O 1
ATOM 1292 N N . TRP A 1 170 ? 6.002 17.829 6.693 1.00 85.06 170 TRP A N 1
ATOM 1293 C CA . TRP A 1 170 ? 7.350 17.707 7.248 1.00 85.06 170 TRP A CA 1
ATOM 1294 C C . TRP A 1 170 ? 7.645 16.278 7.736 1.00 85.06 170 TRP A C 1
ATOM 1296 O O . TRP A 1 170 ? 8.736 15.782 7.474 1.00 85.06 170 TRP A O 1
ATOM 1306 N N . VAL A 1 171 ? 6.668 15.575 8.326 1.00 85.25 171 VAL A N 1
ATOM 1307 C CA . VAL A 1 171 ? 6.805 14.172 8.766 1.00 85.25 171 VAL A CA 1
ATOM 1308 C C . VAL A 1 171 ? 7.066 13.272 7.566 1.00 85.25 171 VAL A C 1
ATOM 1310 O O . VAL A 1 171 ? 8.010 12.483 7.561 1.00 85.25 171 VAL A O 1
ATOM 1313 N N . ILE A 1 172 ? 6.284 13.453 6.497 1.00 84.31 172 ILE A N 1
ATOM 1314 C CA . ILE A 1 172 ? 6.453 12.706 5.244 1.00 84.31 172 ILE A CA 1
ATOM 1315 C C . ILE A 1 172 ? 7.858 12.935 4.671 1.00 84.31 172 ILE A C 1
ATOM 1317 O O . ILE A 1 172 ? 8.517 11.982 4.258 1.00 84.31 172 ILE A O 1
ATOM 1321 N N . LYS A 1 173 ? 8.359 14.178 4.697 1.00 85.88 173 LYS A N 1
ATOM 1322 C CA . LYS A 1 173 ? 9.727 14.498 4.254 1.00 85.88 173 LYS A CA 1
ATOM 1323 C C . LYS A 1 173 ? 10.796 13.797 5.096 1.00 85.88 173 LYS A C 1
ATOM 1325 O O . LYS A 1 173 ? 11.794 13.352 4.530 1.00 85.88 173 LYS A O 1
ATOM 1330 N N . VAL A 1 174 ? 10.608 13.684 6.412 1.00 87.12 174 VAL A N 1
ATOM 1331 C CA . VAL A 1 174 ? 11.546 12.970 7.297 1.00 87.12 174 VAL A CA 1
ATOM 1332 C C . VAL A 1 174 ? 11.542 11.470 6.996 1.00 87.12 174 VAL A C 1
ATOM 1334 O O . VAL A 1 174 ? 12.609 10.886 6.806 1.00 87.12 174 VAL A O 1
ATOM 1337 N N . ILE A 1 175 ? 10.364 10.858 6.848 1.00 86.50 175 ILE A N 1
ATOM 1338 C CA . ILE A 1 175 ? 10.233 9.444 6.458 1.00 86.50 175 ILE A CA 1
ATOM 1339 C C . ILE A 1 175 ? 10.887 9.194 5.089 1.00 86.50 175 ILE A C 1
ATOM 1341 O O . ILE A 1 175 ? 11.635 8.230 4.915 1.00 86.50 175 ILE A O 1
ATOM 1345 N N . ASP A 1 176 ? 10.673 10.082 4.118 1.00 85.75 176 ASP A N 1
ATOM 1346 C CA . ASP A 1 176 ? 11.313 9.986 2.804 1.00 85.75 176 ASP A CA 1
ATOM 1347 C C . ASP A 1 176 ? 12.837 10.167 2.874 1.00 85.75 176 ASP A C 1
ATOM 1349 O O . ASP A 1 176 ? 13.559 9.508 2.121 1.00 85.75 176 ASP A O 1
ATOM 1353 N N . LYS A 1 177 ? 13.351 10.999 3.792 1.00 86.00 177 LYS A N 1
ATOM 1354 C CA . LYS A 1 177 ? 14.795 11.121 4.051 1.00 86.00 177 LYS A CA 1
ATOM 1355 C C . LYS A 1 177 ? 15.371 9.801 4.569 1.00 86.00 177 LYS A C 1
ATOM 1357 O O . LYS A 1 177 ? 16.400 9.368 4.055 1.00 86.00 177 LYS A O 1
ATOM 1362 N N . LEU A 1 178 ? 14.685 9.137 5.503 1.00 84.75 178 LEU A N 1
ATOM 1363 C CA . LEU A 1 178 ? 15.085 7.824 6.028 1.00 84.75 178 LEU A CA 1
ATOM 1364 C C . LEU A 1 178 ? 15.087 6.748 4.934 1.00 84.75 178 LEU A C 1
ATOM 1366 O O . LEU A 1 178 ? 16.074 6.033 4.770 1.00 84.75 178 LEU A O 1
ATOM 1370 N N . ARG A 1 179 ? 14.019 6.671 4.129 1.00 86.06 179 ARG A N 1
ATOM 1371 C CA . ARG A 1 179 ? 13.924 5.730 2.996 1.00 86.06 179 ARG A CA 1
ATOM 1372 C C . ARG A 1 179 ? 15.031 5.947 1.973 1.00 86.06 179 ARG A C 1
ATOM 1374 O O . ARG A 1 179 ? 15.611 4.984 1.476 1.00 86.06 179 ARG A O 1
ATOM 1381 N N . ARG A 1 180 ? 15.324 7.211 1.654 1.00 84.81 180 ARG A N 1
ATOM 1382 C CA . ARG A 1 180 ? 16.387 7.591 0.717 1.00 84.81 180 ARG A CA 1
ATOM 1383 C C . ARG A 1 180 ? 17.766 7.241 1.260 1.00 84.81 180 ARG A C 1
ATOM 1385 O O . ARG A 1 180 ? 18.572 6.694 0.511 1.00 84.81 180 ARG A O 1
ATOM 1392 N N . GLY A 1 181 ? 18.011 7.529 2.538 1.00 84.19 181 GLY A N 1
ATOM 1393 C CA . GLY A 1 181 ? 19.214 7.109 3.251 1.00 84.19 181 GLY A CA 1
ATOM 1394 C C . GLY A 1 181 ? 19.422 5.605 3.133 1.00 84.19 181 GLY A C 1
ATOM 1395 O O . GLY A 1 181 ? 20.424 5.145 2.589 1.00 84.19 181 GLY A O 1
ATOM 1396 N N . PHE A 1 182 ? 18.416 4.833 3.536 1.00 85.19 182 PHE A N 1
ATOM 1397 C CA . PHE A 1 182 ? 18.506 3.382 3.511 1.00 85.19 182 PHE A CA 1
ATOM 1398 C C . PHE A 1 182 ? 18.744 2.836 2.097 1.00 85.19 182 PHE A C 1
ATOM 1400 O O . PHE A 1 182 ? 19.641 2.021 1.907 1.00 85.19 182 PHE A O 1
ATOM 1407 N N . LEU A 1 183 ? 18.014 3.320 1.085 1.00 84.38 183 LEU A N 1
ATOM 1408 C CA . LEU A 1 183 ? 18.168 2.845 -0.293 1.00 84.38 183 LEU A CA 1
ATOM 1409 C C . LEU A 1 183 ? 19.580 3.082 -0.849 1.00 84.38 183 LEU A C 1
ATOM 1411 O O . LEU A 1 183 ? 20.173 2.177 -1.438 1.00 84.38 183 LEU A O 1
ATOM 1415 N N . TRP A 1 184 ? 20.098 4.303 -0.699 1.00 81.81 184 TRP A N 1
ATOM 1416 C CA . TRP A 1 184 ? 21.294 4.734 -1.422 1.00 81.81 184 TRP A CA 1
ATOM 1417 C C . TRP A 1 184 ? 22.588 4.542 -0.642 1.00 81.81 184 TRP A C 1
ATOM 1419 O O . TRP A 1 184 ? 23.559 4.050 -1.213 1.00 81.81 184 TRP A O 1
ATOM 1429 N N . SER A 1 185 ? 22.608 4.900 0.643 1.00 77.25 185 SER A N 1
ATOM 1430 C CA . SER A 1 185 ? 23.798 4.790 1.494 1.00 77.25 185 SER A CA 1
ATOM 1431 C C . SER A 1 185 ? 23.737 3.593 2.438 1.00 77.25 185 SER A C 1
ATOM 1433 O O . SER A 1 185 ? 24.779 3.124 2.871 1.00 77.25 185 SER A O 1
ATOM 1435 N N . GLY A 1 186 ? 22.552 3.039 2.717 1.00 70.62 186 GLY A N 1
ATOM 1436 C CA . GLY A 1 186 ? 22.400 2.005 3.750 1.00 70.62 186 GLY A CA 1
ATOM 1437 C C . GLY A 1 186 ? 22.472 2.575 5.169 1.00 70.62 186 GLY A C 1
ATOM 1438 O O . GLY A 1 186 ? 22.583 1.823 6.129 1.00 70.62 186 GLY A O 1
ATOM 1439 N N . HIS A 1 187 ? 22.383 3.900 5.307 1.00 70.62 187 HIS A N 1
ATOM 1440 C CA . HIS A 1 187 ? 22.414 4.618 6.580 1.00 70.62 187 HIS A CA 1
ATOM 1441 C C . HIS A 1 187 ? 21.166 5.495 6.740 1.00 70.62 187 HIS A C 1
ATOM 1443 O O . HIS A 1 187 ? 20.405 5.692 5.796 1.00 70.62 187 HIS A O 1
ATOM 1449 N N . LYS A 1 188 ? 20.952 6.075 7.930 1.00 60.44 188 LYS A N 1
ATOM 1450 C CA . LYS A 1 188 ? 19.798 6.959 8.200 1.00 60.44 188 LYS A CA 1
ATOM 1451 C C . LYS A 1 188 ? 19.768 8.216 7.312 1.00 60.44 188 LYS A C 1
ATOM 1453 O O . LYS A 1 188 ? 18.710 8.818 7.147 1.00 60.44 188 LYS A O 1
ATOM 1458 N N . GLN A 1 189 ? 20.899 8.619 6.726 1.00 60.81 189 GLN A N 1
ATOM 1459 C CA . GLN A 1 189 ? 20.983 9.759 5.811 1.00 60.81 189 GLN A CA 1
ATOM 1460 C C . GLN A 1 189 ? 21.780 9.418 4.546 1.00 60.81 189 GLN A C 1
ATOM 1462 O O . GLN A 1 189 ? 22.754 8.665 4.585 1.00 60.81 189 GLN A O 1
ATOM 1467 N N . ALA A 1 190 ? 21.363 9.997 3.419 1.00 59.06 190 ALA A N 1
ATOM 1468 C CA . ALA A 1 190 ? 22.114 10.007 2.168 1.00 59.06 190 ALA A CA 1
ATOM 1469 C C . ALA A 1 190 ? 22.416 11.457 1.780 1.00 59.06 190 ALA A C 1
ATOM 1471 O O . ALA A 1 190 ? 21.502 12.284 1.737 1.00 59.06 190 ALA A O 1
ATOM 1472 N N . ASN A 1 191 ? 23.680 11.740 1.466 1.00 66.00 191 ASN A N 1
ATOM 1473 C CA . ASN A 1 191 ? 24.101 13.023 0.905 1.00 66.00 191 ASN A CA 1
ATOM 1474 C C . ASN A 1 191 ? 23.812 13.055 -0.605 1.00 66.00 191 ASN A C 1
ATOM 1476 O O . ASN A 1 191 ? 23.610 12.007 -1.224 1.00 66.00 191 ASN A O 1
ATOM 1480 N N . GLY A 1 192 ? 23.786 14.251 -1.207 1.00 52.03 192 GLY A N 1
ATOM 1481 C CA . GLY A 1 192 ? 23.452 14.441 -2.628 1.00 52.03 192 GLY A CA 1
ATOM 1482 C C . GLY A 1 192 ? 24.287 13.573 -3.578 1.00 52.03 192 GLY A C 1
ATOM 1483 O O . GLY A 1 192 ? 23.726 12.971 -4.489 1.00 52.03 192 GLY A O 1
ATOM 1484 N N . GLY A 1 193 ? 25.582 13.404 -3.291 1.00 59.03 193 GLY A N 1
ATOM 1485 C CA . GLY A 1 193 ? 26.489 12.543 -4.063 1.00 59.03 193 GLY A CA 1
ATOM 1486 C C . GLY A 1 193 ? 26.191 11.039 -3.984 1.00 59.03 193 GLY A C 1
ATOM 1487 O O . GLY A 1 193 ? 26.637 10.282 -4.838 1.00 59.03 193 GLY A O 1
ATOM 1488 N N . ASN A 1 194 ? 25.388 10.588 -3.013 1.00 60.59 194 ASN A N 1
ATOM 1489 C CA . ASN A 1 194 ? 25.065 9.166 -2.838 1.00 60.59 194 ASN A CA 1
ATOM 1490 C C . ASN A 1 194 ? 23.860 8.730 -3.692 1.00 60.59 194 ASN A C 1
ATOM 1492 O O . ASN A 1 194 ? 23.629 7.534 -3.882 1.00 60.59 194 ASN A O 1
ATOM 1496 N N . CYS A 1 195 ? 23.059 9.679 -4.190 1.00 66.69 195 CYS A N 1
ATOM 1497 C CA . CYS A 1 195 ? 21.825 9.395 -4.920 1.00 66.69 195 CYS A CA 1
ATOM 1498 C C . CYS A 1 195 ? 22.086 9.337 -6.431 1.00 66.69 195 CYS A C 1
ATOM 1500 O O . CYS A 1 195 ? 22.228 10.370 -7.076 1.00 66.69 195 CYS A O 1
ATOM 1502 N N . LEU A 1 196 ? 22.072 8.135 -7.017 1.00 67.81 196 LEU A N 1
ATOM 1503 C CA . LEU A 1 196 ? 22.302 7.959 -8.462 1.00 67.81 196 LEU A CA 1
ATOM 1504 C C . LEU A 1 196 ? 21.140 8.463 -9.336 1.00 67.81 196 LEU A C 1
ATOM 1506 O O . LEU A 1 196 ? 21.322 8.718 -10.522 1.00 67.81 196 LEU A O 1
ATOM 1510 N N . VAL A 1 197 ? 19.934 8.568 -8.768 1.00 70.12 197 VAL A N 1
ATOM 1511 C CA . VAL A 1 197 ? 18.718 8.995 -9.473 1.00 70.12 197 VAL A CA 1
ATOM 1512 C C . VAL A 1 197 ? 17.945 9.983 -8.604 1.00 70.12 197 VAL A C 1
ATOM 1514 O O . VAL A 1 197 ? 17.813 9.790 -7.392 1.00 70.12 197 VAL A O 1
ATOM 1517 N N . SER A 1 198 ? 17.395 11.033 -9.222 1.00 72.06 198 SER A N 1
ATOM 1518 C CA . SER A 1 198 ? 16.580 12.023 -8.516 1.00 72.06 198 SER A CA 1
ATOM 1519 C C . SER A 1 198 ? 15.334 11.383 -7.897 1.00 72.06 198 SER A C 1
ATOM 1521 O O . SER A 1 198 ? 14.619 10.612 -8.538 1.00 72.06 198 SER A O 1
ATOM 1523 N N . TRP A 1 199 ? 15.042 11.722 -6.639 1.00 70.56 199 TRP A N 1
ATOM 1524 C CA . TRP A 1 199 ? 13.967 11.078 -5.872 1.00 70.56 199 TRP A CA 1
ATOM 1525 C C . TRP A 1 199 ? 12.594 11.183 -6.552 1.00 70.56 199 TRP A C 1
ATOM 1527 O O . TRP A 1 199 ? 11.851 10.207 -6.588 1.00 70.56 199 TRP A O 1
ATOM 1537 N N . GLY A 1 200 ? 12.297 12.318 -7.193 1.00 69.31 200 GLY A N 1
ATOM 1538 C CA . GLY A 1 200 ? 11.049 12.503 -7.942 1.00 69.31 200 GLY A CA 1
ATOM 1539 C C . GLY A 1 200 ? 10.895 11.570 -9.152 1.00 69.31 200 GLY A C 1
ATOM 1540 O O . GLY A 1 200 ? 9.766 11.233 -9.511 1.00 69.31 200 GLY A O 1
ATOM 1541 N N . ARG A 1 201 ? 12.005 11.114 -9.756 1.00 69.19 201 ARG A N 1
ATOM 1542 C CA . ARG A 1 201 ? 11.996 10.073 -10.800 1.00 69.19 201 ARG A CA 1
ATOM 1543 C C . ARG A 1 201 ? 11.865 8.674 -10.194 1.00 69.19 201 ARG A C 1
ATOM 1545 O O . ARG A 1 201 ? 11.154 7.847 -10.749 1.00 69.19 201 ARG A O 1
ATOM 1552 N N . VAL A 1 202 ? 12.486 8.418 -9.037 1.00 69.44 202 VAL A N 1
ATOM 1553 C CA . VAL A 1 202 ? 12.350 7.138 -8.306 1.00 69.44 202 VAL A CA 1
ATOM 1554 C C . VAL A 1 202 ? 10.896 6.861 -7.915 1.00 69.44 202 VAL A C 1
ATOM 1556 O O . VAL A 1 202 ? 10.455 5.716 -7.965 1.00 69.44 202 VAL A O 1
ATOM 1559 N N . GLN A 1 203 ? 10.155 7.906 -7.541 1.00 67.00 203 GLN A N 1
ATOM 1560 C CA . GLN A 1 203 ? 8.766 7.826 -7.082 1.00 67.00 203 GLN A CA 1
ATOM 1561 C C . GLN A 1 203 ? 7.740 7.588 -8.206 1.00 67.00 203 GLN A C 1
ATOM 1563 O O . GLN A 1 203 ? 6.569 7.357 -7.903 1.00 67.00 203 GLN A O 1
ATOM 1568 N N . GLN A 1 204 ? 8.138 7.640 -9.483 1.00 66.81 204 GLN A N 1
ATOM 1569 C CA . GLN A 1 204 ? 7.209 7.386 -10.584 1.00 66.81 204 GLN A CA 1
ATOM 1570 C C . GLN A 1 204 ? 6.792 5.907 -10.626 1.00 66.81 204 GLN A C 1
ATOM 1572 O O . GLN A 1 204 ? 7.596 5.025 -10.304 1.00 66.81 204 GLN A O 1
ATOM 1577 N N . PRO A 1 205 ? 5.550 5.595 -11.041 1.00 63.66 205 PRO A N 1
ATOM 1578 C CA . PRO A 1 205 ? 5.164 4.219 -11.326 1.00 63.66 205 PRO A CA 1
ATOM 1579 C C . PRO A 1 205 ? 6.099 3.585 -12.367 1.00 63.66 205 PRO A C 1
ATOM 1581 O O . PRO A 1 205 ? 6.653 4.276 -13.222 1.00 63.66 205 PRO A O 1
ATOM 1584 N N . LEU A 1 206 ? 6.248 2.256 -12.333 1.00 64.19 206 LEU A N 1
ATOM 1585 C CA . LEU A 1 206 ? 7.103 1.533 -13.286 1.00 64.19 206 LEU A CA 1
ATOM 1586 C C . LEU A 1 206 ? 6.711 1.821 -14.742 1.00 64.19 206 LEU A C 1
ATOM 1588 O O . LEU A 1 206 ? 7.590 1.953 -15.579 1.00 64.19 206 LEU A O 1
ATOM 1592 N N . CYS A 1 207 ? 5.421 1.978 -15.048 1.00 57.91 207 CYS A N 1
ATOM 1593 C CA . CYS A 1 207 ? 4.955 2.320 -16.395 1.00 57.91 207 CYS A CA 1
ATOM 1594 C C . CYS A 1 207 ? 5.366 3.725 -16.878 1.00 57.91 207 CYS A C 1
ATOM 1596 O O . CYS A 1 207 ? 5.300 3.976 -18.074 1.00 57.91 207 CYS A O 1
ATOM 1598 N N . TYR A 1 208 ? 5.820 4.603 -15.979 1.00 63.56 208 TYR A N 1
ATOM 1599 C CA . TYR A 1 208 ? 6.289 5.960 -16.277 1.00 63.56 208 TYR A CA 1
ATOM 1600 C C . TYR A 1 208 ? 7.796 6.126 -16.005 1.00 63.56 208 TYR A C 1
ATOM 1602 O O . TYR A 1 208 ? 8.248 7.212 -15.650 1.00 63.56 208 TYR A O 1
ATOM 1610 N N . GLY A 1 209 ? 8.575 5.044 -16.113 1.00 61.06 209 GLY A N 1
ATOM 1611 C CA . GLY A 1 209 ? 10.038 5.096 -15.991 1.00 61.06 209 GLY A CA 1
ATOM 1612 C C . GLY A 1 209 ? 10.579 5.033 -14.559 1.00 61.06 209 GLY A C 1
ATOM 1613 O O . GLY A 1 209 ? 11.750 5.330 -14.340 1.00 61.06 209 GLY A O 1
ATOM 1614 N N . GLY A 1 210 ? 9.765 4.636 -13.571 1.00 65.25 210 GLY A N 1
ATOM 1615 C CA . GLY A 1 210 ? 10.223 4.412 -12.193 1.00 65.25 210 GLY A CA 1
ATOM 1616 C C . GLY A 1 210 ? 11.394 3.419 -12.067 1.00 65.25 210 GLY A C 1
ATOM 1617 O O . GLY A 1 210 ? 11.687 2.641 -12.977 1.00 65.25 210 GLY A O 1
ATOM 1618 N N . LEU A 1 211 ? 12.059 3.415 -10.903 1.00 63.78 211 LEU A N 1
ATOM 1619 C CA . LEU A 1 211 ? 13.298 2.655 -10.664 1.00 63.78 211 LEU A CA 1
ATOM 1620 C C . LEU A 1 211 ? 13.119 1.141 -10.958 1.00 63.78 211 LEU A C 1
ATOM 1622 O O . LEU A 1 211 ? 12.415 0.445 -10.216 1.00 63.78 211 LEU A O 1
ATOM 1626 N N . GLY A 1 212 ? 13.757 0.647 -12.033 1.00 59.72 212 GLY A N 1
ATOM 1627 C CA . GLY A 1 212 ? 13.740 -0.767 -12.460 1.00 59.72 212 GLY A CA 1
ATOM 1628 C C . GLY A 1 212 ? 14.067 -1.017 -13.945 1.00 59.72 212 GLY A C 1
ATOM 1629 O O . GLY A 1 212 ? 14.667 -2.035 -14.279 1.00 59.72 212 GLY A O 1
ATOM 1630 N N . TRP A 1 213 ? 13.750 -0.073 -14.836 1.00 65.50 213 TRP A N 1
ATOM 1631 C CA . TRP A 1 213 ? 13.923 -0.251 -16.289 1.00 65.50 213 TRP A CA 1
ATOM 1632 C C . TRP A 1 213 ? 15.371 -0.133 -16.785 1.00 65.50 213 TRP A C 1
ATOM 1634 O O . TRP A 1 213 ? 15.769 -0.874 -17.681 1.00 65.50 213 TRP A O 1
ATOM 1644 N N . SER A 1 214 ? 16.184 0.752 -16.197 1.00 64.88 214 SER A N 1
ATOM 1645 C CA . SER A 1 214 ? 17.589 0.923 -16.610 1.00 64.88 214 SER A CA 1
ATOM 1646 C C . SER A 1 214 ? 18.439 -0.317 -16.360 1.00 64.88 214 SER A C 1
ATOM 1648 O O . SER A 1 214 ? 19.388 -0.566 -17.099 1.00 64.88 214 SER A O 1
ATOM 1650 N N . LEU A 1 215 ? 18.094 -1.108 -15.338 1.00 67.12 215 LEU A N 1
ATOM 1651 C CA . LEU A 1 215 ? 18.763 -2.376 -15.087 1.00 67.12 215 LEU A CA 1
ATOM 1652 C C . LEU A 1 215 ? 18.465 -3.354 -16.228 1.00 67.12 215 LEU A C 1
ATOM 1654 O O . LEU A 1 215 ? 19.395 -3.907 -16.789 1.00 67.12 215 LEU A O 1
ATOM 1658 N N . CYS A 1 216 ? 17.207 -3.474 -16.659 1.00 72.75 216 CYS A N 1
ATOM 1659 C CA . CYS A 1 216 ? 16.840 -4.356 -17.771 1.00 72.75 216 CYS A CA 1
ATOM 1660 C C . CYS A 1 216 ? 17.597 -4.007 -19.066 1.00 72.75 216 CYS A C 1
ATOM 1662 O O . CYS A 1 216 ? 18.172 -4.889 -19.695 1.00 72.75 216 CYS A O 1
ATOM 1664 N N . LEU A 1 217 ? 17.658 -2.720 -19.429 1.00 76.44 217 LEU A N 1
ATOM 1665 C CA . LEU A 1 217 ? 18.382 -2.265 -20.625 1.00 76.44 217 LEU A CA 1
ATOM 1666 C C . LEU A 1 217 ? 19.894 -2.504 -20.525 1.00 76.44 217 LEU A C 1
ATOM 1668 O O . LEU A 1 217 ? 20.521 -2.875 -21.512 1.00 76.44 217 LEU A O 1
ATOM 1672 N N . ARG A 1 218 ? 20.479 -2.346 -19.329 1.00 77.81 218 ARG A N 1
ATOM 1673 C CA . ARG A 1 218 ? 21.907 -2.618 -19.102 1.00 77.81 218 ARG A CA 1
ATOM 1674 C C . ARG A 1 218 ? 22.246 -4.080 -19.332 1.00 77.81 218 ARG A C 1
ATOM 1676 O O . ARG A 1 218 ? 23.291 -4.374 -19.896 1.00 77.81 218 ARG A O 1
ATOM 1683 N N . TRP A 1 219 ? 21.383 -4.971 -18.865 1.00 76.38 219 TRP A N 1
ATOM 1684 C CA . TRP A 1 219 ? 21.592 -6.405 -19.008 1.00 76.38 219 TRP A CA 1
ATOM 1685 C C . TRP A 1 219 ? 21.483 -6.828 -20.469 1.00 76.38 219 TRP A C 1
ATOM 1687 O O . TRP A 1 219 ? 22.348 -7.552 -20.946 1.00 76.38 219 TRP A O 1
ATOM 1697 N N . LEU A 1 220 ? 20.487 -6.307 -21.195 1.00 80.44 220 LEU A N 1
ATOM 1698 C CA . LEU A 1 220 ? 20.372 -6.519 -22.638 1.00 80.44 220 LEU A CA 1
ATOM 1699 C C . LEU A 1 220 ? 21.613 -6.023 -23.390 1.00 80.44 220 LEU A C 1
ATOM 1701 O O . LEU A 1 220 ? 22.111 -6.735 -24.255 1.00 80.44 220 LEU A O 1
ATOM 1705 N N . TRP A 1 221 ? 22.144 -4.851 -23.022 1.00 83.88 221 TRP A N 1
ATOM 1706 C CA . TRP A 1 221 ? 23.373 -4.327 -23.621 1.00 83.88 221 TRP A CA 1
ATOM 1707 C C . TRP A 1 221 ? 24.569 -5.235 -23.357 1.00 83.88 221 TRP A C 1
ATOM 1709 O O . TRP A 1 221 ? 25.283 -5.569 -24.288 1.00 83.88 221 TRP A O 1
ATOM 1719 N N . MET A 1 222 ? 24.782 -5.658 -22.110 1.00 78.62 222 MET A N 1
ATOM 1720 C CA . MET A 1 222 ? 25.914 -6.521 -21.762 1.00 78.62 222 MET A CA 1
ATOM 1721 C C . MET A 1 222 ? 25.831 -7.895 -22.435 1.00 78.62 222 MET A C 1
ATOM 1723 O O . MET A 1 222 ? 26.853 -8.389 -22.884 1.00 78.62 222 MET A O 1
ATOM 1727 N N . LEU A 1 223 ? 24.631 -8.472 -22.557 1.00 77.94 223 LEU A N 1
ATOM 1728 C CA . LEU A 1 223 ? 24.424 -9.728 -23.283 1.00 77.94 223 LEU A CA 1
ATOM 1729 C C . LEU A 1 223 ? 24.758 -9.591 -24.774 1.00 77.94 223 LEU A C 1
ATOM 1731 O O . LEU A 1 223 ? 25.180 -10.550 -25.408 1.00 77.94 223 LEU A O 1
ATOM 1735 N N . LYS A 1 224 ? 24.502 -8.409 -25.340 1.00 78.00 224 LYS A N 1
ATOM 1736 C CA . LYS A 1 224 ? 24.724 -8.132 -26.753 1.00 78.00 224 LYS A CA 1
ATOM 1737 C C . LYS A 1 224 ? 26.194 -7.796 -27.018 1.00 78.00 224 LYS A C 1
ATOM 1739 O O . LYS A 1 224 ? 26.757 -8.340 -27.954 1.00 78.00 224 LYS A O 1
ATOM 1744 N N . ALA A 1 225 ? 26.810 -6.967 -26.179 1.00 76.69 225 ALA A N 1
ATOM 1745 C CA . ALA A 1 225 ? 28.172 -6.467 -26.358 1.00 76.69 225 ALA A CA 1
ATOM 1746 C C . ALA A 1 225 ? 29.265 -7.479 -25.990 1.00 76.69 225 ALA A C 1
ATOM 1748 O O . ALA A 1 225 ? 30.395 -7.324 -26.440 1.00 76.69 225 ALA A O 1
ATOM 1749 N N . ASP A 1 226 ? 28.955 -8.474 -25.156 1.00 72.88 226 ASP A N 1
ATOM 1750 C CA . ASP A 1 226 ? 29.913 -9.493 -24.736 1.00 72.88 226 ASP A CA 1
ATOM 1751 C C . ASP A 1 226 ? 29.216 -10.852 -24.568 1.00 72.88 226 ASP A C 1
ATOM 1753 O O . ASP A 1 226 ? 28.543 -11.122 -23.567 1.00 72.88 226 ASP A O 1
ATOM 1757 N N . ALA A 1 227 ? 29.391 -11.716 -25.569 1.00 67.12 227 ALA A N 1
ATOM 1758 C CA . ALA A 1 227 ? 28.829 -13.064 -25.588 1.00 67.12 227 ALA A CA 1
ATOM 1759 C C . ALA A 1 227 ? 29.483 -14.012 -24.561 1.00 67.12 227 ALA A C 1
ATOM 1761 O O . ALA A 1 227 ? 28.891 -15.035 -24.218 1.00 67.12 227 ALA A O 1
ATOM 1762 N N . ASN A 1 228 ? 30.656 -13.661 -24.016 1.00 71.56 228 ASN A N 1
ATOM 1763 C CA . ASN A 1 228 ? 31.408 -14.490 -23.067 1.00 71.56 228 ASN A CA 1
ATOM 1764 C C . ASN A 1 228 ? 31.035 -14.225 -21.601 1.00 71.56 228 ASN A C 1
ATOM 1766 O O . ASN A 1 228 ? 31.684 -14.731 -20.680 1.00 71.56 228 ASN A O 1
ATOM 1770 N N . GLN A 1 229 ? 29.988 -13.439 -21.346 1.00 70.94 229 GLN A N 1
ATOM 1771 C CA . GLN A 1 229 ? 29.528 -13.197 -19.985 1.00 70.94 229 GLN A CA 1
ATOM 1772 C C . GLN A 1 229 ? 29.085 -14.514 -19.313 1.00 70.94 229 GLN A C 1
ATOM 1774 O O . GLN A 1 229 ? 28.274 -15.247 -19.882 1.00 70.94 229 GLN A O 1
ATOM 1779 N N . PRO A 1 230 ? 29.503 -14.795 -18.060 1.00 69.81 230 PRO A N 1
ATOM 1780 C CA . PRO A 1 230 ? 29.200 -16.059 -17.368 1.00 69.81 230 PRO A CA 1
ATOM 1781 C C . PRO A 1 230 ? 27.703 -16.380 -17.232 1.00 69.81 230 PRO A C 1
ATOM 1783 O O . PRO A 1 230 ? 27.312 -17.510 -16.962 1.00 69.81 230 PRO A O 1
ATOM 1786 N N . TRP A 1 231 ? 26.857 -15.362 -17.372 1.00 66.12 231 TRP A N 1
ATOM 1787 C CA . TRP A 1 231 ? 25.408 -15.415 -17.208 1.00 66.12 231 TRP A CA 1
ATOM 1788 C C . TRP A 1 231 ? 24.647 -15.309 -18.543 1.00 66.12 231 TRP A C 1
ATOM 1790 O O . TRP A 1 231 ? 23.419 -15.214 -18.526 1.00 66.12 231 TRP A O 1
ATOM 1800 N N . ALA A 1 232 ? 25.336 -15.354 -19.691 1.00 64.12 232 ALA A N 1
ATOM 1801 C CA . ALA A 1 232 ? 24.735 -15.206 -21.018 1.00 64.12 232 ALA A CA 1
ATOM 1802 C C . ALA A 1 232 ? 23.678 -16.282 -21.352 1.00 64.12 232 ALA A C 1
ATOM 1804 O O . ALA A 1 232 ? 22.749 -16.023 -22.113 1.00 64.12 232 ALA A O 1
ATOM 1805 N N . GLY A 1 233 ? 23.769 -17.466 -20.734 1.00 65.31 233 GLY A N 1
ATOM 1806 C CA . GLY A 1 233 ? 22.812 -18.566 -20.906 1.00 65.31 233 GLY A CA 1
ATOM 1807 C C . GLY A 1 233 ? 21.578 -18.526 -19.993 1.00 65.31 233 GLY A C 1
ATOM 1808 O O . GLY A 1 233 ? 20.728 -19.411 -20.089 1.00 65.31 233 GLY A O 1
ATOM 1809 N N . LEU A 1 234 ? 21.452 -17.548 -19.086 1.00 67.12 234 LEU A N 1
ATOM 1810 C CA . LEU A 1 234 ? 20.315 -17.497 -18.162 1.00 67.12 234 LEU A CA 1
ATOM 1811 C C . LEU A 1 234 ? 19.055 -16.946 -18.858 1.00 67.12 234 LEU A C 1
ATOM 1813 O O . LEU A 1 234 ? 19.119 -15.879 -19.475 1.00 67.12 234 LEU A O 1
ATOM 1817 N N . PRO A 1 235 ? 17.878 -17.592 -18.711 1.00 62.22 235 PRO A N 1
ATOM 1818 C CA . PRO A 1 235 ? 16.614 -17.097 -19.254 1.00 62.22 235 PRO A CA 1
ATOM 1819 C C . PRO A 1 235 ? 16.113 -15.904 -18.427 1.00 62.22 235 PRO A C 1
ATOM 1821 O O . PRO A 1 235 ? 15.224 -16.012 -17.580 1.00 62.22 235 PRO A O 1
ATOM 1824 N N . ILE A 1 236 ? 16.717 -14.738 -18.642 1.00 64.69 236 ILE A N 1
ATOM 1825 C CA . ILE A 1 236 ? 16.352 -13.511 -17.940 1.00 64.69 236 ILE A CA 1
ATOM 1826 C C . ILE A 1 236 ? 15.057 -12.976 -18.548 1.00 64.69 236 ILE A C 1
ATOM 1828 O O . ILE A 1 236 ? 15.019 -12.524 -19.694 1.00 64.69 236 ILE A O 1
ATOM 1832 N N . GLN A 1 237 ? 13.984 -12.992 -17.761 1.00 64.25 237 GLN A N 1
ATOM 1833 C CA . GLN A 1 237 ? 12.716 -12.402 -18.169 1.00 64.25 237 GLN A CA 1
ATOM 1834 C C . GLN A 1 237 ? 12.824 -10.874 -18.187 1.00 64.25 237 GLN A C 1
ATOM 1836 O O . GLN A 1 237 ? 12.831 -10.214 -17.147 1.00 64.25 237 GLN A O 1
ATOM 1841 N N . VAL A 1 238 ? 12.892 -10.301 -19.389 1.00 68.31 238 VAL A N 1
ATOM 1842 C CA . VAL A 1 238 ? 12.837 -8.853 -19.601 1.00 68.31 238 VAL A CA 1
ATOM 1843 C C . VAL A 1 238 ? 11.436 -8.459 -20.058 1.00 68.31 238 VAL A C 1
ATOM 1845 O O . VAL A 1 238 ? 10.821 -9.129 -20.884 1.00 68.31 238 VAL A O 1
ATOM 1848 N N . LEU A 1 239 ? 10.922 -7.345 -19.530 1.00 68.12 239 LEU A N 1
ATOM 1849 C CA . LEU A 1 239 ? 9.631 -6.793 -19.938 1.00 68.12 239 LEU A CA 1
ATOM 1850 C C . LEU A 1 239 ? 9.624 -6.556 -21.461 1.00 68.12 239 LEU A C 1
ATOM 1852 O O . LEU A 1 239 ? 10.515 -5.873 -21.965 1.00 68.12 239 LEU A O 1
ATOM 1856 N N . ALA A 1 240 ? 8.607 -7.032 -22.187 1.00 72.38 240 ALA A N 1
ATOM 1857 C CA . ALA A 1 240 ? 8.543 -6.921 -23.655 1.00 72.38 240 ALA A CA 1
ATOM 1858 C C . ALA A 1 240 ? 8.771 -5.484 -24.173 1.00 72.38 240 ALA A C 1
ATOM 1860 O O . ALA A 1 240 ? 9.482 -5.267 -25.149 1.00 72.38 240 ALA A O 1
ATOM 1861 N N . LYS A 1 241 ? 8.249 -4.478 -23.457 1.00 73.06 241 LYS A N 1
ATOM 1862 C CA . LYS A 1 241 ? 8.461 -3.056 -23.781 1.00 73.06 241 LYS A CA 1
ATOM 1863 C C . LYS A 1 241 ? 9.917 -2.603 -23.621 1.00 73.06 241 LYS A C 1
ATOM 1865 O O . LYS A 1 241 ? 10.373 -1.754 -24.375 1.00 73.06 241 LYS A O 1
ATOM 1870 N N . ALA A 1 242 ? 10.638 -3.143 -22.638 1.00 74.06 242 ALA A N 1
ATOM 1871 C CA . ALA A 1 242 ? 12.053 -2.839 -22.443 1.00 74.06 242 ALA A CA 1
ATOM 1872 C C . ALA A 1 242 ? 12.913 -3.484 -23.540 1.00 74.06 242 ALA A C 1
ATOM 1874 O O . ALA A 1 242 ? 13.862 -2.858 -23.999 1.00 74.06 242 ALA A O 1
ATOM 1875 N N . ARG A 1 243 ? 12.542 -4.686 -24.003 1.00 77.69 243 ARG A N 1
ATOM 1876 C CA . ARG A 1 243 ? 13.178 -5.336 -25.157 1.00 77.69 243 ARG A CA 1
ATOM 1877 C C . ARG A 1 243 ? 12.955 -4.543 -26.445 1.00 77.69 243 ARG A C 1
ATOM 1879 O O . ARG A 1 243 ? 13.927 -4.170 -27.080 1.00 77.69 243 ARG A O 1
ATOM 1886 N N . ALA A 1 244 ? 11.714 -4.153 -26.737 1.00 78.69 244 ALA A N 1
ATOM 1887 C CA . ALA A 1 244 ? 11.408 -3.319 -27.901 1.00 78.69 244 ALA A CA 1
ATOM 1888 C C . ALA A 1 244 ? 12.176 -1.983 -27.894 1.00 78.69 244 ALA A C 1
ATOM 1890 O O . ALA A 1 244 ? 12.696 -1.555 -28.919 1.00 78.69 244 ALA A O 1
ATOM 1891 N N . LEU A 1 245 ? 12.288 -1.325 -26.733 1.00 78.75 245 LEU A N 1
ATOM 1892 C CA . LEU A 1 245 ? 13.085 -0.103 -26.606 1.00 78.75 245 LEU A CA 1
ATOM 1893 C C . LEU A 1 245 ? 14.576 -0.354 -26.870 1.00 78.75 245 LEU A C 1
ATOM 1895 O O . LEU A 1 245 ? 15.224 0.471 -27.507 1.00 78.75 245 LEU A O 1
ATOM 1899 N N . PHE A 1 246 ? 15.115 -1.472 -26.381 1.00 81.88 246 PHE A N 1
ATOM 1900 C CA . PHE A 1 246 ? 16.499 -1.867 -26.623 1.00 81.88 246 PHE A CA 1
ATOM 1901 C C . PHE A 1 246 ? 16.767 -2.114 -28.112 1.00 81.88 246 PHE A C 1
ATOM 1903 O O . PHE A 1 246 ? 17.692 -1.523 -28.660 1.00 81.88 246 PHE A O 1
ATOM 1910 N N . ASP A 1 247 ? 15.908 -2.886 -28.778 1.00 79.56 247 ASP A N 1
ATOM 1911 C CA . ASP A 1 247 ? 16.036 -3.213 -30.206 1.00 79.56 247 ASP A CA 1
ATOM 1912 C C . ASP A 1 247 ? 15.925 -1.951 -31.099 1.00 79.56 247 ASP A C 1
ATOM 1914 O O . ASP A 1 247 ? 16.504 -1.864 -32.181 1.00 79.56 247 ASP A O 1
ATOM 1918 N N . MET A 1 248 ? 15.210 -0.918 -30.638 1.00 79.56 248 MET A N 1
ATOM 1919 C CA . MET A 1 248 ? 15.159 0.394 -31.299 1.00 79.56 248 MET A CA 1
ATOM 1920 C C . MET A 1 248 ? 16.411 1.252 -31.062 1.00 79.56 248 MET A C 1
ATOM 1922 O O . MET A 1 248 ? 16.713 2.130 -31.874 1.00 79.56 248 MET A O 1
ATOM 1926 N N . ALA A 1 249 ? 17.092 1.054 -29.935 1.00 83.25 249 ALA A N 1
ATOM 1927 C CA . ALA A 1 249 ? 18.190 1.895 -29.467 1.00 83.25 249 ALA A CA 1
ATOM 1928 C C . ALA A 1 249 ? 19.576 1.406 -29.901 1.00 83.25 249 ALA A C 1
ATOM 1930 O O . ALA A 1 249 ? 20.497 2.222 -29.998 1.00 83.25 249 ALA A O 1
ATOM 1931 N N . VAL A 1 250 ? 19.726 0.101 -30.126 1.00 85.19 250 VAL A N 1
ATOM 1932 C CA . VAL A 1 250 ? 20.978 -0.515 -30.571 1.00 85.19 250 VAL A CA 1
ATOM 1933 C C . VAL A 1 250 ? 21.022 -0.555 -32.092 1.00 85.19 250 VAL A C 1
ATOM 1935 O O . VAL A 1 250 ? 20.062 -0.970 -32.738 1.00 85.19 250 VAL A O 1
ATOM 1938 N N . VAL A 1 251 ? 22.141 -0.108 -32.653 1.00 84.75 251 VAL A N 1
ATOM 1939 C CA . VAL A 1 251 ? 22.469 -0.217 -34.076 1.00 84.75 251 VAL A CA 1
ATOM 1940 C C . VAL A 1 251 ? 23.761 -1.011 -34.193 1.00 84.75 251 VAL A C 1
ATOM 1942 O O . VAL A 1 251 ? 24.699 -0.740 -33.446 1.00 84.75 251 VAL A O 1
ATOM 1945 N N . THR A 1 252 ? 23.821 -1.960 -35.118 1.00 84.75 252 THR A N 1
ATOM 1946 C CA . THR A 1 252 ? 25.020 -2.769 -35.351 1.00 84.75 252 THR A CA 1
ATOM 1947 C C . THR A 1 252 ? 25.670 -2.361 -36.667 1.00 84.75 252 THR A C 1
ATOM 1949 O O . THR A 1 252 ? 25.004 -2.325 -37.696 1.00 84.75 252 THR A O 1
ATOM 1952 N N . SER A 1 253 ? 26.962 -2.048 -36.641 1.00 84.19 253 SER A N 1
ATOM 1953 C CA . SER A 1 253 ? 27.789 -1.969 -37.842 1.00 84.19 253 SER A CA 1
ATOM 1954 C C . SER A 1 253 ? 28.338 -3.362 -38.123 1.00 84.19 253 SER A C 1
ATOM 1956 O O . SER A 1 253 ? 29.085 -3.899 -37.302 1.00 84.19 253 SER A O 1
ATOM 1958 N N . VAL A 1 254 ? 27.941 -3.949 -39.251 1.00 84.75 254 VAL A N 1
ATOM 1959 C CA . VAL A 1 254 ? 28.341 -5.311 -39.632 1.00 84.75 254 VAL A CA 1
ATOM 1960 C C . VAL A 1 254 ? 29.798 -5.306 -40.089 1.00 84.75 254 VAL A C 1
ATOM 1962 O O . VAL A 1 254 ? 30.175 -4.505 -40.943 1.00 84.75 254 VAL A O 1
ATOM 1965 N N . GLY A 1 255 ? 30.607 -6.181 -39.501 1.00 84.62 255 GLY A N 1
ATOM 1966 C CA . GLY A 1 255 ? 31.960 -6.505 -39.937 1.00 84.62 255 GLY A CA 1
ATOM 1967 C C . GLY A 1 255 ? 31.980 -7.923 -40.496 1.00 84.62 255 GLY A C 1
ATOM 1968 O O . GLY A 1 255 ? 31.715 -8.128 -41.681 1.00 84.62 255 GLY A O 1
ATOM 1969 N N . ASN A 1 256 ? 32.257 -8.900 -39.636 1.00 84.81 256 ASN A N 1
ATOM 1970 C CA . ASN A 1 256 ? 32.302 -10.322 -39.974 1.00 84.81 256 ASN A CA 1
ATOM 1971 C C . ASN A 1 256 ? 30.931 -11.022 -39.894 1.00 84.81 256 ASN A C 1
ATOM 1973 O O . ASN A 1 256 ? 30.799 -12.146 -40.373 1.00 84.81 256 ASN A O 1
ATOM 1977 N N . GLY A 1 257 ? 29.919 -10.376 -39.305 1.00 81.81 257 GLY A N 1
ATOM 1978 C CA . GLY A 1 257 ? 28.550 -10.882 -39.201 1.00 81.81 257 GLY A CA 1
ATOM 1979 C C . GLY A 1 257 ? 28.335 -11.974 -38.148 1.00 81.81 257 GLY A C 1
ATOM 1980 O O . GLY A 1 257 ? 27.246 -12.545 -38.101 1.00 81.81 257 GLY A O 1
ATOM 1981 N N . ALA A 1 258 ? 29.329 -12.283 -37.308 1.00 82.19 258 ALA A N 1
ATOM 1982 C CA . ALA A 1 258 ? 29.246 -13.383 -36.344 1.00 82.19 258 ALA A CA 1
ATOM 1983 C C . ALA A 1 258 ? 28.240 -13.121 -35.204 1.00 82.19 258 ALA A C 1
ATOM 1985 O O . ALA A 1 258 ? 27.570 -14.048 -34.746 1.00 82.19 258 ALA A O 1
ATOM 1986 N N . ASP A 1 259 ? 28.094 -11.861 -34.777 1.00 78.88 259 ASP A N 1
ATOM 1987 C CA . ASP A 1 259 ? 27.268 -11.464 -33.624 1.00 78.88 259 ASP A CA 1
ATOM 1988 C C . ASP A 1 259 ? 25.971 -10.734 -34.031 1.00 78.88 259 ASP A C 1
ATOM 1990 O O . ASP A 1 259 ? 25.098 -10.430 -33.194 1.00 78.88 259 ASP A O 1
ATOM 1994 N N . THR A 1 260 ? 25.822 -10.463 -35.332 1.00 81.62 260 THR A N 1
ATOM 1995 C CA . THR A 1 260 ? 24.673 -9.779 -35.927 1.00 81.62 260 THR A CA 1
ATOM 1996 C C . THR A 1 260 ? 23.579 -10.765 -36.330 1.00 81.62 260 THR A C 1
ATOM 1998 O O . THR A 1 260 ? 23.740 -11.624 -37.191 1.00 81.62 260 THR A O 1
ATOM 2001 N N . LYS A 1 261 ? 22.391 -10.609 -35.747 1.00 81.19 261 LYS A N 1
ATOM 2002 C CA . LYS A 1 261 ? 21.195 -11.364 -36.128 1.00 81.19 261 LYS A CA 1
ATOM 2003 C C . LYS A 1 261 ? 20.483 -10.663 -37.273 1.00 81.19 261 LYS A C 1
ATOM 2005 O O . LYS A 1 261 ? 19.863 -9.623 -37.059 1.00 81.19 261 LYS A O 1
ATOM 2010 N N . PHE A 1 262 ? 20.490 -11.293 -38.445 1.00 78.12 262 PHE A N 1
ATOM 2011 C CA . PHE A 1 262 ? 19.947 -10.740 -39.688 1.00 78.12 262 PHE A CA 1
ATOM 2012 C C . PHE A 1 262 ? 18.556 -10.100 -39.535 1.00 78.12 262 PHE A C 1
ATOM 2014 O O . PHE A 1 262 ? 18.371 -8.955 -39.923 1.00 78.12 262 PHE A O 1
ATOM 2021 N N . TRP A 1 263 ? 17.593 -10.799 -38.922 1.00 73.81 263 TRP A N 1
ATOM 2022 C CA . TRP A 1 263 ? 16.199 -10.336 -38.840 1.00 73.81 263 TRP A CA 1
ATOM 2023 C C . TRP A 1 263 ? 15.910 -9.392 -37.668 1.00 73.81 263 TRP A C 1
ATOM 2025 O O . TRP A 1 263 ? 15.092 -8.480 -37.775 1.00 73.81 263 TRP A O 1
ATOM 2035 N N . THR A 1 264 ? 16.533 -9.634 -36.515 1.00 71.19 264 THR A N 1
ATOM 2036 C CA . THR A 1 264 ? 16.153 -8.955 -35.267 1.00 71.19 264 THR A CA 1
ATOM 2037 C C . THR A 1 264 ? 16.994 -7.726 -34.973 1.00 71.19 264 THR A C 1
ATOM 2039 O O . THR A 1 264 ? 16.515 -6.822 -34.290 1.00 71.19 264 THR A O 1
ATOM 2042 N N . ASP A 1 265 ? 18.239 -7.696 -35.447 1.00 75.88 265 ASP A N 1
ATOM 2043 C CA . ASP A 1 265 ? 19.130 -6.577 -35.188 1.00 75.88 265 ASP A CA 1
ATOM 2044 C C . ASP A 1 265 ? 18.933 -5.468 -36.214 1.00 75.88 265 ASP A C 1
ATOM 2046 O O . ASP A 1 265 ? 18.588 -5.684 -37.375 1.00 75.88 265 ASP A O 1
ATOM 2050 N N . ARG A 1 266 ? 19.209 -4.242 -35.782 1.00 78.44 266 ARG A N 1
ATOM 2051 C CA . ARG A 1 266 ? 19.174 -3.067 -36.642 1.00 78.44 266 ARG A CA 1
ATOM 2052 C C . ARG A 1 266 ? 20.571 -2.784 -37.177 1.00 78.44 266 ARG A C 1
ATOM 2054 O O . ARG A 1 266 ? 21.315 -2.003 -36.593 1.00 78.44 266 ARG A O 1
ATOM 2061 N N . TRP A 1 267 ? 20.902 -3.415 -38.289 1.00 80.94 267 TRP A N 1
ATOM 2062 C CA . TRP A 1 267 ? 22.133 -3.152 -39.036 1.00 80.94 267 TRP A CA 1
ATOM 2063 C C . TRP A 1 267 ? 21.882 -2.394 -40.348 1.00 80.94 267 TRP A C 1
ATOM 2065 O O . TRP A 1 267 ? 22.781 -1.763 -40.891 1.00 80.94 267 TRP A O 1
ATOM 2075 N N . LEU A 1 268 ? 20.624 -2.352 -40.793 1.00 74.12 268 LEU A N 1
ATOM 2076 C CA . LEU A 1 268 ? 20.148 -1.465 -41.850 1.00 74.12 268 LEU A CA 1
ATOM 2077 C C . LEU A 1 268 ? 19.578 -0.164 -41.258 1.00 74.12 268 LEU A C 1
ATOM 2079 O O . LEU A 1 268 ? 19.116 -0.116 -40.112 1.00 74.12 268 LEU A O 1
ATOM 2083 N N . GLN A 1 269 ? 19.547 0.909 -42.058 1.00 64.62 269 GLN A N 1
ATOM 2084 C CA . GLN A 1 269 ? 18.992 2.209 -41.639 1.00 64.62 269 GLN A CA 1
ATOM 2085 C C . GLN A 1 269 ? 17.509 2.121 -41.210 1.00 64.62 269 GLN A C 1
ATOM 2087 O O . GLN A 1 269 ? 17.020 2.980 -40.466 1.00 64.62 269 GLN A O 1
ATOM 2092 N N . ARG A 1 270 ? 16.797 1.062 -41.627 1.00 62.06 270 ARG A N 1
ATOM 2093 C CA . ARG A 1 270 ? 15.411 0.749 -41.255 1.00 62.06 270 ARG A CA 1
ATOM 2094 C C . ARG A 1 270 ? 15.321 -0.620 -40.554 1.00 62.06 270 ARG A C 1
ATOM 2096 O O . ARG A 1 270 ? 16.052 -1.532 -40.922 1.00 62.06 270 ARG A O 1
ATOM 2103 N N . PRO A 1 271 ? 14.449 -0.776 -39.540 1.00 59.59 271 PRO A N 1
ATOM 2104 C CA . PRO A 1 271 ? 14.228 -2.062 -38.878 1.00 59.59 271 PRO A CA 1
ATOM 2105 C C . PRO A 1 271 ? 13.518 -3.051 -39.810 1.00 59.59 271 PRO A C 1
ATOM 2107 O O . PRO A 1 271 ? 12.477 -2.717 -40.370 1.00 59.59 271 PRO A O 1
ATOM 2110 N N . ILE A 1 272 ? 14.053 -4.269 -39.909 1.00 61.94 272 ILE A N 1
ATOM 2111 C CA . ILE A 1 272 ? 13.556 -5.326 -40.806 1.00 61.94 272 ILE A CA 1
ATOM 2112 C C . ILE A 1 272 ? 12.259 -5.960 -40.267 1.00 61.94 272 ILE A C 1
ATOM 2114 O O . ILE A 1 272 ? 11.370 -6.311 -41.031 1.00 61.94 272 ILE A O 1
ATOM 2118 N N . CYS A 1 273 ? 12.099 -6.071 -38.940 1.00 54.66 273 CYS A N 1
ATOM 2119 C CA . CYS A 1 273 ? 10.994 -6.832 -38.332 1.00 54.66 273 CYS A CA 1
ATOM 2120 C C . CYS A 1 273 ? 9.922 -6.017 -37.587 1.00 54.66 273 CYS A C 1
ATOM 2122 O O . CYS A 1 273 ? 9.036 -6.611 -36.971 1.00 54.66 273 CYS A O 1
ATOM 2124 N N . SER A 1 274 ? 9.920 -4.680 -37.623 1.00 49.09 274 SER A N 1
ATOM 2125 C CA . SER A 1 274 ? 8.885 -3.900 -36.914 1.00 49.09 274 SER A CA 1
ATOM 2126 C C . SER A 1 274 ? 7.584 -3.761 -37.725 1.00 49.09 274 SER A C 1
ATOM 2128 O O . SER A 1 274 ? 7.159 -2.645 -38.015 1.00 49.09 274 SER A O 1
ATOM 2130 N N . GLY A 1 275 ? 6.967 -4.892 -38.090 1.00 51.78 275 GLY A N 1
ATOM 2131 C CA . GLY A 1 275 ? 5.637 -4.947 -38.720 1.00 51.78 275 GLY A CA 1
ATOM 2132 C C . GLY A 1 275 ? 5.591 -5.328 -40.205 1.00 51.78 275 GLY A C 1
ATOM 2133 O O . GLY A 1 275 ? 4.552 -5.136 -40.820 1.00 51.78 275 GLY A O 1
ATOM 2134 N N . TRP A 1 276 ? 6.680 -5.857 -40.770 1.00 48.44 276 TRP A N 1
ATOM 2135 C CA . TRP A 1 276 ? 6.798 -6.126 -42.212 1.00 48.44 276 TRP A CA 1
ATOM 2136 C C . TRP A 1 276 ? 6.068 -7.390 -42.689 1.00 48.44 276 TRP A C 1
ATOM 2138 O O . TRP A 1 276 ? 5.721 -7.480 -43.847 1.00 48.44 276 TRP A O 1
ATOM 2148 N N . PHE A 1 277 ? 5.714 -8.337 -41.815 1.00 49.22 277 PHE A N 1
ATOM 2149 C CA . PHE A 1 277 ? 4.953 -9.522 -42.238 1.00 49.22 277 PHE A CA 1
ATOM 2150 C C . PHE A 1 277 ? 3.464 -9.418 -41.856 1.00 49.22 277 PHE A C 1
ATOM 2152 O O . PHE A 1 277 ? 3.077 -9.932 -40.798 1.00 49.22 277 PHE A O 1
ATOM 2159 N N . PRO A 1 278 ? 2.586 -8.806 -42.680 1.00 46.50 278 PRO A N 1
ATOM 2160 C CA . PRO A 1 278 ? 1.170 -9.132 -42.633 1.00 46.50 278 PRO A CA 1
ATOM 2161 C C . PRO A 1 278 ? 1.029 -10.613 -42.992 1.00 46.50 278 PRO A C 1
ATOM 2163 O O . PRO A 1 278 ? 1.453 -11.050 -44.059 1.00 46.50 278 PRO A O 1
ATOM 2166 N N . LYS A 1 279 ? 0.448 -11.402 -42.084 1.00 51.66 279 LYS A N 1
ATOM 2167 C CA . LYS A 1 279 ? 0.382 -12.872 -42.163 1.00 51.66 279 LYS A CA 1
ATOM 2168 C C . LYS A 1 279 ? -0.411 -13.434 -43.361 1.00 51.66 279 LYS A C 1
ATOM 2170 O O . LYS A 1 279 ? -0.604 -14.642 -43.421 1.00 51.66 279 LYS A O 1
ATOM 2175 N N . GLU A 1 280 ? -0.876 -12.610 -44.300 1.00 54.59 280 GLU A N 1
ATOM 2176 C CA . GLU A 1 280 ? -1.968 -12.985 -45.211 1.00 54.59 280 GLU A CA 1
ATOM 2177 C C . GLU A 1 280 ? -1.753 -12.652 -46.707 1.00 54.59 280 GLU A C 1
ATOM 2179 O O . GLU A 1 280 ? -2.617 -12.997 -47.508 1.00 54.59 280 GLU A O 1
ATOM 2184 N N . GLN A 1 281 ? -0.620 -12.077 -47.156 1.00 58.88 281 GLN A N 1
ATOM 2185 C CA . GLN A 1 281 ? -0.420 -11.772 -48.594 1.00 58.88 281 GLN A CA 1
ATOM 2186 C C . GLN A 1 281 ? 1.010 -11.998 -49.130 1.00 58.88 281 GLN A C 1
ATOM 2188 O O . GLN A 1 281 ? 1.925 -11.216 -48.887 1.00 58.88 281 GLN A O 1
ATOM 2193 N N . LEU A 1 282 ? 1.169 -13.018 -49.987 1.00 57.53 282 LEU A N 1
ATOM 2194 C CA . LEU A 1 282 ? 2.417 -13.383 -50.690 1.00 57.53 282 LEU A CA 1
ATOM 2195 C C . LEU A 1 282 ? 3.006 -12.265 -51.576 1.00 57.53 282 LEU A C 1
ATOM 2197 O O . LEU A 1 282 ? 4.219 -12.205 -51.760 1.00 57.53 282 LEU A O 1
ATOM 2201 N N . ARG A 1 283 ? 2.172 -11.362 -52.119 1.00 58.84 283 ARG A N 1
ATOM 2202 C CA . ARG A 1 283 ? 2.641 -10.245 -52.967 1.00 58.84 283 ARG A CA 1
ATOM 2203 C C . ARG A 1 283 ? 3.451 -9.197 -52.198 1.00 58.84 283 ARG A C 1
ATOM 2205 O O . ARG A 1 283 ? 4.390 -8.657 -52.770 1.00 58.84 283 ARG A O 1
ATOM 2212 N N . GLY A 1 284 ? 3.110 -8.919 -50.937 1.00 60.62 284 GLY A N 1
ATOM 2213 C CA . GLY A 1 284 ? 3.864 -7.969 -50.107 1.00 60.62 284 GLY A CA 1
ATOM 2214 C C . GLY A 1 284 ? 5.256 -8.499 -49.763 1.00 60.62 284 GLY A C 1
ATOM 2215 O O . GLY A 1 284 ? 6.245 -7.787 -49.898 1.00 60.62 284 GLY A O 1
ATOM 2216 N N . VAL A 1 285 ? 5.336 -9.797 -49.458 1.00 65.31 285 VAL A N 1
ATOM 2217 C CA . VAL A 1 285 ? 6.580 -10.474 -49.061 1.00 65.31 285 VAL A CA 1
ATOM 2218 C C . VAL A 1 285 ? 7.646 -10.443 -50.164 1.00 65.31 285 VAL A C 1
ATOM 2220 O O . VAL A 1 285 ? 8.818 -10.242 -49.867 1.00 65.31 285 VAL A O 1
ATOM 2223 N N . LEU A 1 286 ? 7.267 -10.612 -51.437 1.00 70.00 286 LEU A N 1
ATOM 2224 C CA . LEU A 1 286 ? 8.225 -10.578 -52.553 1.00 70.00 286 LEU A CA 1
ATOM 2225 C C . LEU A 1 286 ? 8.807 -9.179 -52.794 1.00 70.00 286 LEU A C 1
ATOM 2227 O O . LEU A 1 286 ? 10.002 -9.056 -53.043 1.00 70.00 286 LEU A O 1
ATOM 2231 N N . VAL A 1 287 ? 7.986 -8.130 -52.698 1.00 70.56 287 VAL A N 1
ATOM 2232 C CA . VAL A 1 287 ? 8.454 -6.739 -52.847 1.00 70.56 287 VAL A CA 1
ATOM 2233 C C . VAL A 1 287 ? 9.420 -6.376 -51.720 1.00 70.56 287 VAL A C 1
ATOM 2235 O O . VAL A 1 287 ? 10.448 -5.749 -51.957 1.00 70.56 287 VAL A O 1
ATOM 2238 N N . GLU A 1 288 ? 9.120 -6.809 -50.499 1.00 69.19 288 GLU A N 1
ATOM 2239 C CA . GLU A 1 288 ? 9.986 -6.599 -49.340 1.00 69.19 288 GLU A CA 1
ATOM 2240 C C . GLU A 1 288 ? 11.285 -7.402 -49.421 1.00 69.19 288 GLU A C 1
ATOM 2242 O O . GLU A 1 288 ? 12.345 -6.877 -49.085 1.00 69.19 288 GLU A O 1
ATOM 2247 N N . TYR A 1 289 ? 11.225 -8.645 -49.906 1.00 75.19 289 TYR A N 1
ATOM 2248 C CA . TYR A 1 289 ? 12.411 -9.460 -50.153 1.00 75.19 289 TYR A CA 1
ATOM 2249 C C . TYR A 1 289 ? 13.344 -8.797 -51.168 1.00 75.19 289 TYR A C 1
ATOM 2251 O O . TYR A 1 289 ? 14.535 -8.691 -50.899 1.00 75.19 289 TYR A O 1
ATOM 2259 N N . LEU A 1 290 ? 12.809 -8.306 -52.291 1.00 79.00 290 LEU A N 1
ATOM 2260 C CA . LEU A 1 290 ? 13.596 -7.595 -53.302 1.00 79.00 290 LEU A CA 1
ATOM 2261 C C . LEU A 1 290 ? 14.185 -6.292 -52.747 1.00 79.00 290 LEU A C 1
ATOM 2263 O O . LEU A 1 290 ? 15.357 -6.019 -52.958 1.00 79.00 290 LEU A O 1
ATOM 2267 N N . ALA A 1 291 ? 13.424 -5.538 -51.948 1.00 75.69 291 ALA A N 1
ATOM 2268 C CA . ALA A 1 291 ? 13.942 -4.334 -51.301 1.00 75.69 291 ALA A CA 1
ATOM 2269 C C . ALA A 1 291 ? 15.083 -4.633 -50.311 1.00 75.69 291 ALA A C 1
ATOM 2271 O O . ALA A 1 291 ? 16.017 -3.844 -50.194 1.00 75.69 291 ALA A O 1
ATOM 2272 N N . ILE A 1 292 ? 15.016 -5.753 -49.582 1.00 78.56 292 ILE A N 1
ATOM 2273 C CA . ILE A 1 292 ? 16.120 -6.205 -48.725 1.00 78.56 292 ILE A CA 1
ATOM 2274 C C . ILE A 1 292 ? 17.289 -6.679 -49.589 1.00 78.56 292 ILE A C 1
ATOM 2276 O O . ILE A 1 292 ? 18.420 -6.326 -49.286 1.00 78.56 292 ILE A O 1
ATOM 2280 N N . TRP A 1 293 ? 17.033 -7.432 -50.659 1.00 81.38 293 TRP A N 1
ATOM 2281 C CA . TRP A 1 293 ? 18.060 -7.891 -51.593 1.00 81.38 293 TRP A CA 1
ATOM 2282 C C . TRP A 1 293 ? 18.864 -6.715 -52.151 1.00 81.38 293 TRP A C 1
ATOM 2284 O O . TRP A 1 293 ? 20.077 -6.697 -51.989 1.00 81.38 293 TRP A O 1
ATOM 2294 N N . ASP A 1 294 ? 18.194 -5.686 -52.671 1.00 80.69 294 ASP A N 1
ATOM 2295 C CA . ASP A 1 294 ? 18.832 -4.474 -53.202 1.00 80.69 294 ASP A CA 1
ATOM 2296 C C . ASP A 1 294 ? 19.628 -3.702 -52.133 1.00 80.69 294 ASP A C 1
ATOM 2298 O O . ASP A 1 294 ? 20.620 -3.048 -52.438 1.00 80.69 294 ASP A O 1
ATOM 2302 N N . LEU A 1 295 ? 19.203 -3.755 -50.865 1.00 77.50 295 LEU A N 1
ATOM 2303 C CA . LEU A 1 295 ? 19.910 -3.115 -49.746 1.00 77.50 295 LEU A CA 1
ATOM 2304 C C . LEU A 1 295 ? 21.139 -3.899 -49.274 1.00 77.50 295 LEU A C 1
ATOM 2306 O O . LEU A 1 295 ? 22.011 -3.323 -48.622 1.00 77.50 295 LEU A O 1
ATOM 2310 N N . VAL A 1 296 ? 21.165 -5.206 -49.525 1.0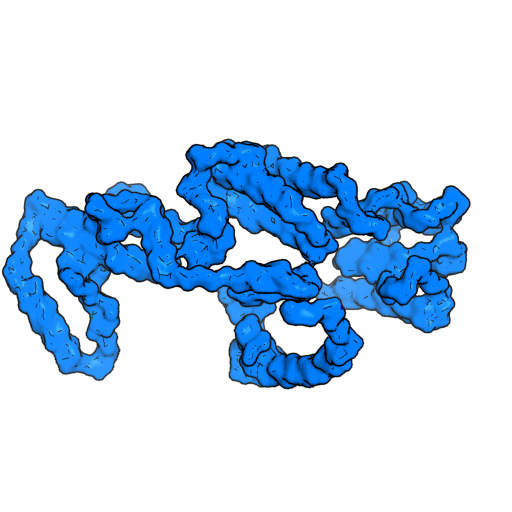0 81.25 296 VAL A N 1
ATOM 2311 C CA . VAL A 1 296 ? 22.268 -6.104 -49.158 1.00 81.25 296 VAL A CA 1
ATOM 2312 C C . VAL A 1 296 ? 23.222 -6.310 -50.332 1.00 81.25 296 VAL A C 1
ATOM 2314 O O . VAL A 1 296 ? 24.368 -6.702 -50.117 1.00 81.25 296 VAL A O 1
ATOM 2317 N N . ASP A 1 297 ? 22.787 -6.003 -51.552 1.00 77.31 297 ASP A N 1
ATOM 2318 C CA . ASP A 1 297 ? 23.616 -6.054 -52.747 1.00 77.31 297 ASP A CA 1
ATOM 2319 C C . ASP A 1 297 ? 24.814 -5.096 -52.598 1.00 77.31 297 ASP A C 1
ATOM 2321 O O . ASP A 1 297 ? 24.666 -3.887 -52.414 1.00 77.31 297 ASP A O 1
ATOM 2325 N N . GLY A 1 298 ? 26.023 -5.663 -52.580 1.00 72.88 298 GLY A N 1
ATOM 2326 C CA . GLY A 1 298 ? 27.272 -4.944 -52.298 1.00 72.88 298 GLY A CA 1
ATOM 2327 C C . GLY A 1 298 ? 27.725 -4.914 -50.828 1.00 72.88 298 GLY A C 1
ATOM 2328 O O . GLY A 1 298 ? 28.750 -4.298 -50.526 1.00 72.88 298 GLY A O 1
ATOM 2329 N N . LEU A 1 299 ? 27.023 -5.576 -49.899 1.00 78.75 299 LEU A N 1
ATOM 2330 C CA . LEU A 1 299 ? 27.493 -5.741 -48.520 1.00 78.75 299 LEU A CA 1
ATOM 2331 C C . LEU A 1 299 ? 28.550 -6.855 -48.433 1.00 78.75 299 LEU A C 1
ATOM 2333 O O . LEU A 1 299 ? 28.230 -8.040 -48.367 1.00 78.75 299 LEU A O 1
ATOM 2337 N N . GLU A 1 300 ? 29.823 -6.472 -48.386 1.00 79.81 300 GLU A N 1
ATOM 2338 C CA . GLU A 1 300 ? 30.936 -7.408 -48.195 1.00 79.81 300 GLU A CA 1
ATOM 2339 C C . GLU A 1 300 ? 31.270 -7.588 -46.709 1.00 79.81 300 GLU A C 1
ATOM 2341 O O . GLU A 1 300 ? 31.690 -6.647 -46.027 1.00 79.81 300 GLU A O 1
ATOM 2346 N N . LEU A 1 301 ? 31.119 -8.817 -46.207 1.00 82.44 301 LEU A N 1
ATOM 2347 C CA . LEU A 1 301 ? 31.539 -9.177 -44.854 1.00 82.44 301 LEU A CA 1
ATOM 2348 C C . LEU A 1 301 ? 33.066 -9.255 -44.780 1.00 82.44 301 LEU A C 1
ATOM 2350 O O . LEU A 1 301 ? 33.711 -9.957 -45.560 1.00 82.44 301 LEU A O 1
ATOM 2354 N N . ARG A 1 302 ? 33.652 -8.562 -43.804 1.00 83.62 302 ARG A N 1
ATOM 2355 C CA . ARG A 1 302 ? 35.102 -8.538 -43.577 1.00 83.62 302 ARG A CA 1
ATOM 2356 C C . ARG A 1 302 ? 35.438 -9.455 -42.413 1.00 83.62 302 ARG A C 1
ATOM 2358 O O . ARG A 1 302 ? 35.219 -9.082 -41.266 1.00 83.62 302 ARG A O 1
ATOM 2365 N N . ALA A 1 303 ? 35.991 -10.631 -42.709 1.00 80.38 303 ALA A N 1
ATOM 2366 C CA . ALA A 1 303 ? 36.290 -11.660 -41.708 1.00 80.38 303 ALA A CA 1
ATOM 2367 C C . ALA A 1 303 ? 37.168 -11.154 -40.544 1.00 80.38 303 ALA A C 1
ATOM 2369 O O . ALA A 1 303 ? 36.964 -11.563 -39.402 1.00 80.38 303 ALA A O 1
ATOM 2370 N N . ASP A 1 304 ? 38.080 -10.216 -40.820 1.00 83.94 304 ASP A N 1
ATOM 2371 C CA . ASP A 1 304 ? 39.042 -9.687 -39.843 1.00 83.94 304 ASP A CA 1
ATOM 2372 C C . ASP A 1 304 ? 38.495 -8.544 -38.968 1.00 83.94 304 ASP A C 1
ATOM 2374 O O . ASP A 1 304 ? 39.168 -8.098 -38.036 1.00 83.94 304 ASP A O 1
ATOM 2378 N N . VAL A 1 305 ? 37.289 -8.038 -39.253 1.00 84.06 305 VAL A N 1
ATOM 2379 C CA . VAL A 1 305 ? 36.694 -6.912 -38.519 1.00 84.06 305 VAL A CA 1
ATOM 2380 C C . VAL A 1 305 ? 35.507 -7.413 -37.695 1.00 84.06 305 VAL A C 1
ATOM 2382 O O . VAL A 1 305 ? 34.522 -7.862 -38.277 1.00 84.06 305 VAL A O 1
ATOM 2385 N N . PRO A 1 306 ? 35.544 -7.330 -36.354 1.00 84.06 306 PRO A N 1
ATOM 2386 C CA . PRO A 1 306 ? 34.409 -7.733 -35.533 1.00 84.06 306 PRO A CA 1
ATOM 2387 C C . PRO A 1 306 ? 33.231 -6.764 -35.691 1.00 84.06 306 PRO A C 1
ATOM 2389 O O . PRO A 1 306 ? 33.417 -5.564 -35.922 1.00 84.06 306 PRO A O 1
ATOM 2392 N N . ASP A 1 307 ? 32.019 -7.284 -35.513 1.00 84.75 307 ASP A N 1
ATOM 2393 C CA . ASP A 1 307 ? 30.796 -6.482 -35.488 1.00 84.75 307 ASP A CA 1
ATOM 2394 C C . ASP A 1 307 ? 30.847 -5.438 -34.358 1.00 84.75 307 ASP A C 1
ATOM 2396 O O . ASP A 1 307 ? 31.233 -5.731 -33.223 1.00 84.75 307 ASP A O 1
ATOM 2400 N N . GLN A 1 308 ? 30.427 -4.203 -34.646 1.00 83.81 308 GLN A N 1
ATOM 2401 C CA . GLN A 1 308 ? 30.425 -3.115 -33.663 1.00 83.81 308 GLN A CA 1
ATOM 2402 C C . GLN A 1 308 ? 29.010 -2.691 -33.298 1.00 83.81 308 GLN A C 1
ATOM 2404 O O . GLN A 1 308 ? 28.151 -2.495 -34.154 1.00 83.81 308 GLN A O 1
ATOM 2409 N N . GLN A 1 309 ? 28.767 -2.501 -32.004 1.00 85.19 309 GLN A N 1
ATOM 2410 C CA . GLN A 1 309 ? 27.456 -2.122 -31.487 1.00 85.19 309 GLN A CA 1
ATOM 2411 C C . GLN A 1 309 ? 27.464 -0.678 -31.016 1.00 85.19 309 GLN A C 1
ATOM 2413 O O . GLN A 1 309 ? 28.308 -0.257 -30.224 1.00 85.19 309 GLN A O 1
ATOM 2418 N N . HIS A 1 310 ? 26.466 0.073 -31.462 1.00 85.38 310 HIS A N 1
ATOM 2419 C CA . HIS A 1 310 ? 26.317 1.488 -31.179 1.00 85.38 310 HIS A CA 1
ATOM 2420 C C . HIS A 1 310 ? 25.006 1.753 -30.445 1.00 85.38 310 HIS A C 1
ATOM 2422 O O . HIS A 1 310 ? 23.924 1.312 -30.837 1.00 85.38 310 HIS A O 1
ATOM 2428 N N . TRP A 1 311 ? 25.102 2.524 -29.368 1.00 85.44 311 TRP A N 1
ATOM 2429 C CA . TRP A 1 311 ? 23.965 2.975 -28.584 1.00 85.44 311 TRP A CA 1
ATOM 2430 C C . TRP A 1 311 ? 23.491 4.350 -29.070 1.00 85.44 311 TRP A C 1
ATOM 2432 O O . TRP A 1 311 ? 24.053 5.381 -28.697 1.00 85.44 311 TRP A O 1
ATOM 2442 N N . LYS A 1 312 ? 22.418 4.380 -29.869 1.00 84.44 312 LYS A N 1
ATOM 2443 C CA . LYS A 1 312 ? 21.910 5.596 -30.537 1.00 84.44 312 LYS A CA 1
ATOM 2444 C C . LYS A 1 312 ? 21.404 6.674 -29.573 1.00 84.44 312 LYS A C 1
ATOM 2446 O O . LYS A 1 312 ? 21.319 7.846 -29.924 1.00 84.44 312 LYS A O 1
ATOM 2451 N N . LEU A 1 313 ? 21.050 6.289 -28.348 1.00 79.94 313 LEU A N 1
ATOM 2452 C CA . LEU A 1 313 ? 20.498 7.196 -27.337 1.00 79.94 313 LEU A CA 1
ATOM 2453 C C . LEU A 1 313 ? 21.587 7.957 -26.553 1.00 79.94 313 LEU A C 1
ATOM 2455 O O . LEU A 1 313 ? 21.282 8.607 -25.554 1.00 79.94 313 LEU A O 1
ATOM 2459 N N . SER A 1 314 ? 22.850 7.871 -26.979 1.00 81.69 314 SER A N 1
ATOM 2460 C CA . SER A 1 314 ? 23.985 8.613 -26.427 1.00 81.69 314 SER A CA 1
ATOM 2461 C C . SER A 1 314 ? 24.754 9.307 -27.547 1.00 81.69 314 SER A C 1
ATOM 2463 O O . SER A 1 314 ? 24.975 8.722 -28.602 1.00 81.69 314 SER A O 1
ATOM 2465 N N . SER A 1 315 ? 25.222 10.529 -27.294 1.00 74.88 315 SER A N 1
ATOM 2466 C CA . SER A 1 315 ? 26.020 11.309 -28.251 1.00 74.88 315 SER A CA 1
ATOM 2467 C C . SER A 1 315 ? 27.358 10.655 -28.611 1.00 74.88 315 SER A C 1
ATOM 2469 O O . SER A 1 315 ? 27.917 10.954 -29.656 1.00 74.88 315 SER A O 1
ATOM 2471 N N . PHE A 1 316 ? 27.871 9.771 -27.751 1.00 72.81 316 PHE A N 1
ATOM 2472 C CA . PHE A 1 316 ? 29.163 9.101 -27.933 1.00 72.81 316 PHE A CA 1
ATOM 2473 C C . PHE A 1 316 ? 29.034 7.676 -28.484 1.00 72.81 316 PHE A C 1
ATOM 2475 O O . PHE A 1 316 ? 30.003 6.929 -28.435 1.00 72.81 316 PHE A O 1
ATOM 2482 N N . SER A 1 317 ? 27.838 7.242 -28.901 1.00 77.75 317 SER A N 1
ATOM 2483 C CA . SER A 1 317 ? 27.545 5.862 -29.337 1.00 77.75 317 SER A CA 1
ATOM 2484 C C . SER A 1 317 ? 27.859 4.754 -28.316 1.00 77.75 317 SER A C 1
ATOM 2486 O O . SER A 1 317 ? 27.624 3.581 -28.588 1.00 77.75 317 SER A O 1
ATOM 2488 N N . CYS A 1 318 ? 28.317 5.108 -27.115 1.00 82.75 318 CYS A N 1
ATOM 2489 C CA . CYS A 1 318 ? 28.563 4.192 -26.010 1.00 82.75 318 CYS A CA 1
ATOM 2490 C C . CYS A 1 318 ? 27.345 4.102 -25.089 1.00 82.75 318 CYS A C 1
ATOM 2492 O O . CYS A 1 318 ? 26.720 5.114 -24.739 1.00 82.75 318 CYS A O 1
ATOM 2494 N N . TYR A 1 319 ? 27.052 2.888 -24.628 1.00 82.06 319 TYR A N 1
ATOM 2495 C CA . TYR A 1 319 ? 26.010 2.664 -23.638 1.00 82.06 319 TYR A CA 1
ATOM 2496 C C . TYR A 1 319 ? 26.371 3.294 -22.294 1.00 82.06 319 TYR A C 1
ATOM 2498 O O . TYR A 1 319 ? 27.443 3.077 -21.731 1.00 82.06 319 TYR A O 1
ATOM 2506 N N . SER A 1 320 ? 25.413 4.012 -21.715 1.00 82.69 320 SER A N 1
ATOM 2507 C CA . SER A 1 320 ? 25.467 4.387 -20.307 1.00 82.69 320 SER A CA 1
ATOM 2508 C C . SER A 1 320 ? 24.112 4.159 -19.657 1.00 82.69 320 SER A C 1
ATOM 2510 O O . SER A 1 320 ? 23.067 4.458 -20.235 1.00 82.69 320 SER A O 1
ATOM 2512 N N . SER A 1 321 ? 24.116 3.708 -18.399 1.00 78.19 321 SER A N 1
ATOM 2513 C CA . SER A 1 321 ? 22.865 3.529 -17.644 1.00 78.19 321 SER A CA 1
ATOM 2514 C C . SER A 1 321 ? 22.076 4.837 -17.502 1.00 78.19 321 SER A C 1
ATOM 2516 O O . SER A 1 321 ? 20.858 4.795 -17.361 1.00 78.19 321 SER A O 1
ATOM 2518 N N . LYS A 1 322 ? 22.757 5.992 -17.556 1.00 78.44 322 LYS A N 1
ATOM 2519 C CA . LYS A 1 322 ? 22.136 7.320 -17.542 1.00 78.44 322 LYS A CA 1
ATOM 2520 C C . LYS A 1 322 ? 21.370 7.596 -18.837 1.00 78.44 322 LYS A C 1
ATOM 2522 O O . LYS A 1 322 ? 20.180 7.866 -18.756 1.00 78.44 322 LYS A O 1
ATOM 2527 N N . SER A 1 323 ? 22.010 7.450 -20.002 1.00 82.44 323 SER A N 1
ATOM 2528 C CA . SER A 1 323 ? 21.358 7.667 -21.307 1.00 82.44 323 SER A CA 1
ATOM 2529 C C . SER A 1 323 ? 20.159 6.739 -21.524 1.00 82.44 323 SER A C 1
ATOM 2531 O O . SER A 1 323 ? 19.093 7.186 -21.939 1.00 82.44 323 SER A O 1
ATOM 2533 N N . ALA A 1 324 ? 20.288 5.466 -21.136 1.00 79.00 324 ALA A N 1
ATOM 2534 C CA . ALA A 1 324 ? 19.191 4.508 -21.172 1.00 79.00 324 ALA A CA 1
ATOM 2535 C C . ALA A 1 324 ? 18.039 4.900 -20.244 1.00 79.00 324 ALA A C 1
ATOM 2537 O O . ALA A 1 324 ? 16.874 4.764 -20.611 1.00 79.00 324 ALA A O 1
ATOM 2538 N N . TYR A 1 325 ? 18.348 5.414 -19.051 1.00 75.50 325 TYR A N 1
ATOM 2539 C CA . TYR A 1 325 ? 17.319 5.884 -18.133 1.00 75.50 325 TYR A CA 1
ATOM 2540 C C . TYR A 1 325 ? 16.639 7.159 -18.636 1.00 75.50 325 TYR A C 1
ATOM 2542 O O . TYR A 1 325 ? 15.424 7.254 -18.542 1.00 75.50 325 TYR A O 1
ATOM 2550 N N . ASP A 1 326 ? 17.386 8.116 -19.188 1.00 77.06 326 ASP A N 1
ATOM 2551 C CA . ASP A 1 326 ? 16.838 9.369 -19.718 1.00 77.06 326 ASP A CA 1
ATOM 2552 C C . ASP A 1 326 ? 15.931 9.131 -20.935 1.00 77.06 326 ASP A C 1
ATOM 2554 O O . ASP A 1 326 ? 14.869 9.746 -21.031 1.00 77.06 326 ASP A O 1
ATOM 2558 N N . ALA A 1 327 ? 16.279 8.178 -21.803 1.00 76.94 327 ALA A N 1
ATOM 2559 C CA . ALA A 1 327 ? 15.465 7.801 -22.956 1.00 76.94 327 ALA A CA 1
ATOM 2560 C C . ALA A 1 327 ? 14.071 7.274 -22.586 1.00 76.94 327 ALA A C 1
ATOM 2562 O O . ALA A 1 327 ? 13.112 7.525 -23.310 1.00 76.94 327 ALA A O 1
ATOM 2563 N N . LEU A 1 328 ? 13.922 6.624 -21.426 1.00 71.06 328 LEU A N 1
ATOM 2564 C CA . LEU A 1 328 ? 12.608 6.211 -20.912 1.00 71.06 328 LEU A CA 1
ATOM 2565 C C . LEU A 1 328 ? 11.682 7.396 -20.623 1.00 71.06 328 LEU A C 1
ATOM 2567 O O . LEU A 1 328 ? 10.469 7.217 -20.547 1.00 71.06 328 LEU A O 1
ATOM 2571 N N . PHE A 1 329 ? 12.250 8.586 -20.412 1.00 70.38 329 PHE A N 1
ATOM 2572 C CA . PHE A 1 329 ? 11.496 9.800 -20.124 1.00 70.38 329 PHE A CA 1
ATOM 2573 C C . PHE A 1 329 ? 11.250 10.670 -21.362 1.00 70.38 329 PHE A C 1
ATOM 2575 O O . PHE A 1 329 ? 10.476 11.629 -21.278 1.00 70.38 329 PHE A O 1
ATOM 2582 N N . VAL A 1 330 ? 11.849 10.340 -22.511 1.00 73.38 330 VAL A N 1
ATOM 2583 C CA . VAL A 1 330 ? 11.610 11.045 -23.777 1.00 73.38 330 VAL A CA 1
ATOM 2584 C C . VAL A 1 330 ? 10.166 10.800 -24.218 1.00 73.38 330 VAL A C 1
ATOM 2586 O O . VAL A 1 330 ? 9.707 9.665 -24.280 1.00 73.38 330 VAL A O 1
ATOM 2589 N N . GLY A 1 331 ? 9.420 11.880 -24.460 1.00 63.84 331 GLY A N 1
ATOM 2590 C CA . GLY A 1 331 ? 7.999 11.802 -24.818 1.00 63.84 331 GLY A CA 1
ATOM 2591 C C . GLY A 1 331 ? 7.065 11.409 -23.666 1.00 63.84 331 GLY A C 1
ATOM 2592 O O . GLY A 1 331 ? 5.879 11.183 -23.896 1.00 63.84 331 GLY A O 1
ATOM 2593 N N . THR A 1 332 ? 7.552 11.340 -22.419 1.00 66.12 332 THR A N 1
ATOM 2594 C CA . THR A 1 332 ? 6.669 11.029 -21.287 1.00 66.12 332 THR A CA 1
ATOM 2595 C C . THR A 1 332 ? 5.634 12.121 -21.061 1.00 66.12 332 THR A C 1
ATOM 2597 O O . THR A 1 332 ? 5.945 13.307 -20.922 1.00 66.12 332 THR A O 1
ATOM 2600 N N . ILE A 1 333 ? 4.373 11.701 -20.965 1.00 58.59 333 ILE A N 1
ATOM 2601 C CA . ILE A 1 333 ? 3.282 12.592 -20.595 1.00 58.59 333 ILE A CA 1
ATOM 2602 C C . ILE A 1 333 ? 3.494 12.989 -19.133 1.00 58.59 333 ILE A C 1
ATOM 2604 O O . ILE A 1 333 ? 3.435 12.156 -18.228 1.00 58.59 333 ILE A O 1
ATOM 2608 N N . LYS A 1 334 ? 3.692 14.286 -18.881 1.00 60.84 334 LYS A N 1
ATOM 2609 C CA . LYS A 1 334 ? 3.778 14.864 -17.528 1.00 60.84 334 LYS A CA 1
ATOM 2610 C C . LYS A 1 334 ? 2.397 14.946 -16.863 1.00 60.84 334 LYS A C 1
ATOM 2612 O O . LYS A 1 334 ? 2.067 15.937 -16.215 1.00 60.84 334 LYS A O 1
ATOM 2617 N N . PHE A 1 335 ? 1.561 13.923 -17.009 1.00 53.03 335 PHE A N 1
ATOM 2618 C CA . PHE A 1 335 ? 0.288 13.867 -16.309 1.00 53.03 335 PHE A CA 1
ATOM 2619 C C . PHE A 1 335 ? 0.563 13.360 -14.895 1.00 53.03 335 PHE A C 1
ATOM 2621 O O . PHE A 1 335 ? 1.009 12.236 -14.695 1.00 53.03 335 PHE A O 1
ATOM 2628 N N . SER A 1 336 ? 0.371 14.222 -13.896 1.00 65.06 336 SER A N 1
ATOM 2629 C CA . SER A 1 336 ? 0.552 13.887 -12.478 1.00 65.06 336 SER A CA 1
ATOM 2630 C C . SER A 1 336 ? -0.814 13.692 -11.808 1.00 65.06 336 SER A C 1
ATOM 2632 O O . SER A 1 336 ? -1.209 14.553 -11.015 1.00 65.06 336 SER A O 1
ATOM 2634 N N . PRO A 1 337 ? -1.555 12.599 -12.093 1.00 64.81 337 PRO A N 1
ATOM 2635 C CA . PRO A 1 337 ? -2.881 12.372 -11.515 1.00 64.81 337 PRO A CA 1
ATOM 2636 C C . PRO A 1 337 ? -2.827 12.377 -9.984 1.00 64.81 337 PRO A C 1
ATOM 2638 O O . PRO A 1 337 ? -3.719 12.918 -9.335 1.00 64.81 337 PRO A O 1
ATOM 2641 N N . TRP A 1 338 ? -1.710 11.920 -9.406 1.00 69.75 338 TRP A N 1
ATOM 2642 C CA . TRP A 1 338 ? -1.451 11.983 -7.969 1.00 69.75 338 TRP A CA 1
ATOM 2643 C C . TRP A 1 338 ? -1.631 13.391 -7.388 1.00 69.75 338 TRP A C 1
ATOM 2645 O O . TRP A 1 338 ? -2.260 13.536 -6.346 1.00 69.75 338 TRP A O 1
ATOM 2655 N N . LYS A 1 339 ? -1.164 14.456 -8.059 1.00 74.75 339 LYS A N 1
ATOM 2656 C CA . LYS A 1 339 ? -1.303 15.825 -7.531 1.00 74.75 339 LYS A CA 1
ATOM 2657 C C . LYS A 1 339 ? -2.768 16.215 -7.365 1.00 74.75 339 LYS A C 1
ATOM 2659 O O . LYS A 1 339 ? -3.092 16.871 -6.384 1.00 74.75 339 LYS A O 1
ATOM 2664 N N . ARG A 1 340 ? -3.638 15.829 -8.305 1.00 76.75 340 ARG A N 1
ATOM 2665 C CA . ARG A 1 340 ? -5.078 16.128 -8.245 1.00 76.75 340 ARG A CA 1
ATOM 2666 C C . ARG A 1 340 ? -5.773 15.296 -7.169 1.00 76.75 340 ARG A C 1
ATOM 2668 O O . ARG A 1 340 ? -6.528 15.854 -6.385 1.00 76.75 340 ARG A O 1
ATOM 2675 N N . ILE A 1 341 ? -5.446 14.008 -7.068 1.00 81.25 341 ILE A N 1
ATOM 2676 C CA . ILE A 1 341 ? -6.003 13.106 -6.045 1.00 81.25 341 ILE A CA 1
ATOM 2677 C C . ILE A 1 341 ? -5.672 13.622 -4.647 1.00 81.25 341 ILE A C 1
ATOM 2679 O O . ILE A 1 341 ? -6.567 13.826 -3.832 1.00 81.25 341 ILE A O 1
ATOM 2683 N N . TRP A 1 342 ? -4.397 13.906 -4.378 1.00 79.38 342 TRP A N 1
ATOM 2684 C CA . TRP A 1 342 ? -3.959 14.309 -3.042 1.00 79.38 342 TRP A CA 1
ATOM 2685 C C . TRP A 1 342 ? -4.379 15.741 -2.675 1.00 79.38 342 TRP A C 1
ATOM 2687 O O . TRP A 1 342 ? -4.568 16.017 -1.494 1.00 79.38 342 TRP A O 1
ATOM 2697 N N . LYS A 1 343 ? -4.585 16.627 -3.664 1.00 78.25 343 LYS A N 1
ATOM 2698 C CA . LYS A 1 343 ? -5.160 17.973 -3.464 1.00 78.25 343 LYS A CA 1
ATOM 2699 C C . LYS A 1 343 ? -6.688 17.994 -3.355 1.00 78.25 343 LYS A C 1
ATOM 2701 O O . LYS A 1 343 ? -7.232 19.034 -3.003 1.00 78.25 343 LYS A O 1
ATOM 2706 N N . SER A 1 344 ? -7.377 16.903 -3.687 1.00 81.25 344 SER A N 1
ATOM 2707 C CA . SER A 1 344 ? -8.838 16.853 -3.589 1.00 81.25 344 SER A CA 1
ATOM 2708 C C . SER A 1 344 ? -9.307 16.987 -2.136 1.00 81.25 344 SER A C 1
ATOM 2710 O O . SER A 1 344 ? -8.563 16.684 -1.200 1.00 81.25 344 SER A O 1
ATOM 2712 N N . TRP A 1 345 ? -10.557 17.400 -1.941 1.00 81.69 345 TRP A N 1
ATOM 2713 C CA . TRP A 1 345 ? -11.203 17.435 -0.623 1.00 81.69 345 TRP A CA 1
ATOM 2714 C C . TRP A 1 345 ? -11.623 16.050 -0.103 1.00 81.69 345 TRP A C 1
ATOM 2716 O O . TRP A 1 345 ? -12.122 15.939 1.011 1.00 81.69 345 TRP A O 1
ATOM 2726 N N . ALA A 1 346 ? -11.409 14.985 -0.882 1.00 77.88 346 ALA A N 1
ATOM 2727 C CA . ALA A 1 346 ? -11.852 13.647 -0.516 1.00 77.88 346 ALA A CA 1
ATOM 2728 C C . ALA A 1 346 ? -11.157 13.126 0.764 1.00 77.88 346 ALA A C 1
ATOM 2730 O O . ALA A 1 346 ? -9.975 13.431 0.992 1.00 77.88 346 ALA A O 1
ATOM 2731 N N . PRO A 1 347 ? -11.840 12.292 1.570 1.00 75.69 347 PRO A N 1
ATOM 2732 C CA . PRO A 1 347 ? -11.224 11.608 2.703 1.00 75.69 347 PRO A CA 1
ATOM 2733 C C . PRO A 1 347 ? -9.990 10.780 2.288 1.00 75.69 347 PRO A C 1
ATOM 2735 O O . PRO A 1 347 ? -9.951 10.266 1.161 1.00 75.69 347 PRO A O 1
ATOM 2738 N N . PRO A 1 348 ? -8.989 10.596 3.175 1.00 72.62 348 PRO A N 1
ATOM 2739 C CA . PRO A 1 348 ? -7.780 9.822 2.880 1.00 72.62 348 PRO A CA 1
ATOM 2740 C C . PRO A 1 348 ? -8.064 8.433 2.303 1.00 72.62 348 PRO A C 1
ATOM 2742 O O . PRO A 1 348 ? -7.465 8.069 1.294 1.00 72.62 348 PRO A O 1
ATOM 2745 N N . ASN A 1 349 ? -9.032 7.698 2.858 1.00 72.94 349 ASN A N 1
ATOM 2746 C CA . ASN A 1 349 ? -9.402 6.357 2.388 1.00 72.94 349 ASN A CA 1
ATOM 2747 C C . ASN A 1 349 ? -9.815 6.356 0.908 1.00 72.94 349 ASN A C 1
ATOM 2749 O O . ASN A 1 349 ? -9.352 5.521 0.131 1.00 72.94 349 ASN A O 1
ATOM 2753 N N . CYS A 1 350 ? -10.604 7.347 0.485 1.00 79.94 350 CYS A N 1
ATOM 2754 C CA . CYS A 1 350 ? -11.016 7.511 -0.908 1.00 79.94 350 CYS A CA 1
ATOM 2755 C C . CYS A 1 350 ? -9.826 7.875 -1.808 1.00 79.94 350 CYS A C 1
ATOM 2757 O O . CYS A 1 350 ? -9.681 7.330 -2.902 1.00 79.94 350 CYS A O 1
ATOM 2759 N N . LYS A 1 351 ? -8.931 8.759 -1.342 1.00 81.44 351 LYS A N 1
ATOM 2760 C CA . LYS A 1 351 ? -7.703 9.124 -2.072 1.00 81.44 351 LYS A CA 1
ATOM 2761 C C . LYS A 1 351 ? -6.789 7.917 -2.274 1.00 81.44 351 LYS A C 1
ATOM 2763 O O . LYS A 1 351 ? -6.292 7.714 -3.381 1.00 81.44 351 LYS A O 1
ATOM 2768 N N . PHE A 1 352 ? -6.596 7.106 -1.232 1.00 80.75 352 PHE A N 1
ATOM 2769 C CA . PHE A 1 352 ? -5.823 5.866 -1.295 1.00 80.75 352 PHE A CA 1
ATOM 2770 C C . PHE A 1 352 ? -6.454 4.851 -2.242 1.00 80.75 352 PHE A C 1
ATOM 2772 O O . PHE A 1 352 ? -5.740 4.287 -3.071 1.00 80.75 352 PHE A O 1
ATOM 2779 N N . PHE A 1 353 ? -7.772 4.664 -2.178 1.00 82.38 353 PHE A N 1
ATOM 2780 C CA . PHE A 1 353 ? -8.490 3.784 -3.095 1.00 82.38 353 PHE A CA 1
ATOM 2781 C C . PHE A 1 353 ? -8.311 4.216 -4.557 1.00 82.38 353 PHE A C 1
ATOM 2783 O O . PHE A 1 353 ? -7.853 3.421 -5.375 1.00 82.38 353 PHE A O 1
ATOM 2790 N N . ILE A 1 354 ? -8.570 5.488 -4.882 1.00 81.31 354 ILE A N 1
ATOM 2791 C CA . ILE A 1 354 ? -8.404 6.019 -6.247 1.00 81.31 354 ILE A CA 1
ATOM 2792 C C . ILE A 1 354 ? -6.945 5.896 -6.705 1.00 81.31 354 ILE A C 1
ATOM 2794 O O . ILE A 1 354 ? -6.669 5.553 -7.856 1.00 81.31 354 ILE A O 1
ATOM 2798 N N . TRP A 1 355 ? -5.989 6.141 -5.808 1.00 81.00 355 TRP A N 1
ATOM 2799 C CA . TRP A 1 355 ? -4.572 5.958 -6.104 1.00 81.00 355 TRP A CA 1
ATOM 2800 C C . TRP A 1 355 ? -4.233 4.502 -6.446 1.00 81.00 355 TRP A C 1
ATOM 2802 O O . TRP A 1 355 ? -3.555 4.249 -7.444 1.00 81.00 355 TRP A O 1
ATOM 2812 N N . LEU A 1 356 ? -4.730 3.537 -5.668 1.00 81.31 356 LEU A N 1
ATOM 2813 C CA . LEU A 1 356 ? -4.568 2.112 -5.961 1.00 81.31 356 LEU A CA 1
ATOM 2814 C C . LEU A 1 356 ? -5.256 1.724 -7.272 1.00 81.31 356 LEU A C 1
ATOM 2816 O O . LEU A 1 356 ? -4.667 0.977 -8.053 1.00 81.31 356 LEU A O 1
ATOM 2820 N N . ALA A 1 357 ? -6.438 2.274 -7.550 1.00 81.50 357 ALA A N 1
ATOM 2821 C CA . ALA A 1 357 ? -7.170 2.023 -8.783 1.00 81.50 357 ALA A CA 1
ATOM 2822 C C . ALA A 1 357 ? -6.380 2.474 -10.020 1.00 81.50 357 ALA A C 1
ATOM 2824 O O . ALA A 1 357 ? -6.194 1.694 -10.951 1.00 81.50 357 ALA A O 1
ATOM 2825 N N . ILE A 1 358 ? -5.806 3.681 -9.994 1.00 76.50 358 ILE A N 1
ATOM 2826 C CA . ILE A 1 358 ? -4.972 4.211 -11.089 1.00 76.50 358 ILE A CA 1
ATOM 2827 C C . ILE A 1 358 ? -3.692 3.398 -11.283 1.00 76.50 358 ILE A C 1
ATOM 2829 O O . ILE A 1 358 ? -3.216 3.235 -12.405 1.00 76.50 358 ILE A O 1
ATOM 2833 N N . LEU A 1 359 ? -3.123 2.864 -10.202 1.00 72.56 359 LEU A N 1
ATOM 2834 C CA . LEU A 1 359 ? -1.967 1.972 -10.283 1.00 72.56 359 LEU A CA 1
ATOM 2835 C C . LEU A 1 359 ? -2.331 0.546 -10.734 1.00 72.56 359 LEU A C 1
ATOM 2837 O O . LEU A 1 359 ? -1.434 -0.296 -10.805 1.00 72.56 359 LEU A O 1
ATOM 2841 N N . ASN A 1 360 ? -3.610 0.270 -11.014 1.00 74.75 360 ASN A N 1
ATOM 2842 C CA . ASN A 1 360 ? -4.163 -1.060 -11.269 1.00 74.75 360 ASN A CA 1
ATOM 2843 C C . ASN A 1 360 ? -3.800 -2.058 -10.154 1.00 74.75 360 ASN A C 1
ATOM 2845 O O . ASN A 1 360 ? -3.351 -3.182 -10.390 1.00 74.75 360 ASN A O 1
ATOM 2849 N N . ARG A 1 361 ? -3.910 -1.582 -8.907 1.00 77.06 361 ARG A N 1
ATOM 2850 C CA . ARG A 1 361 ? -3.531 -2.297 -7.684 1.00 77.06 361 ARG A CA 1
ATOM 2851 C C . ARG A 1 361 ? -4.711 -2.692 -6.794 1.00 77.06 361 ARG A C 1
ATOM 2853 O O . ARG A 1 361 ? -4.477 -3.155 -5.678 1.00 77.06 361 ARG A O 1
ATOM 2860 N N . CYS A 1 362 ? -5.940 -2.571 -7.273 1.00 83.38 362 CYS A N 1
ATOM 2861 C CA . CYS A 1 362 ? -7.095 -3.153 -6.596 1.00 83.38 362 CYS A CA 1
ATOM 2862 C C . CYS A 1 362 ? -7.159 -4.666 -6.863 1.00 83.38 362 CYS A C 1
ATOM 2864 O O . CYS A 1 362 ? -6.690 -5.138 -7.905 1.00 83.38 362 CYS A O 1
ATOM 2866 N N . TRP A 1 363 ? -7.685 -5.430 -5.909 1.00 79.69 363 TRP A N 1
ATOM 2867 C CA . TRP A 1 363 ? -8.006 -6.841 -6.119 1.00 79.69 363 TRP A CA 1
ATOM 2868 C C . TRP A 1 363 ? -9.258 -6.914 -6.990 1.00 79.69 363 TRP A C 1
ATOM 2870 O O . TRP A 1 363 ? -10.313 -6.459 -6.578 1.00 79.69 363 TRP A O 1
ATOM 2880 N N . THR A 1 364 ? -9.086 -7.395 -8.215 1.00 86.94 364 THR A N 1
ATOM 2881 C CA . THR A 1 364 ? -10.134 -7.586 -9.229 1.00 86.94 364 THR A CA 1
ATOM 2882 C C . THR A 1 364 ? -9.906 -8.956 -9.852 1.00 86.94 364 THR A C 1
ATOM 2884 O O . THR A 1 364 ? -8.748 -9.406 -9.856 1.00 86.94 364 THR A O 1
ATOM 2887 N N . SER A 1 365 ? -10.934 -9.621 -10.387 1.00 82.50 365 SER A N 1
ATOM 2888 C CA . SER A 1 365 ? -10.755 -10.964 -10.959 1.00 82.50 365 SER A CA 1
ATOM 2889 C C . SER A 1 365 ? -9.671 -11.021 -12.037 1.00 82.50 365 SER A C 1
ATOM 2891 O O . SER A 1 365 ? -8.844 -11.929 -12.001 1.00 82.50 365 SER A O 1
ATOM 2893 N N . ASN A 1 366 ? -9.523 -9.994 -12.889 1.00 84.25 366 ASN A N 1
ATOM 2894 C CA . ASN A 1 366 ? -8.423 -9.941 -13.868 1.00 84.25 366 ASN A CA 1
ATOM 2895 C C . ASN A 1 366 ? -7.027 -9.981 -13.216 1.00 84.25 366 ASN A C 1
ATOM 2897 O O . ASN A 1 366 ? -6.065 -10.518 -13.770 1.00 84.25 366 ASN A O 1
ATOM 2901 N N . ARG A 1 367 ? -6.885 -9.385 -12.030 1.00 82.06 367 ARG A N 1
ATOM 2902 C CA . ARG A 1 367 ? -5.616 -9.370 -11.302 1.00 82.06 367 ARG A CA 1
ATOM 2903 C C . ARG A 1 367 ? -5.388 -10.653 -10.511 1.00 82.06 367 ARG A C 1
ATOM 2905 O O . ARG A 1 367 ? -4.249 -11.107 -10.457 1.00 82.06 367 ARG A O 1
ATOM 2912 N N . LEU A 1 368 ? -6.444 -11.232 -9.941 1.00 85.25 368 LEU A N 1
ATOM 2913 C CA . LEU A 1 368 ? -6.395 -12.560 -9.327 1.00 85.25 368 LEU A CA 1
ATOM 2914 C C . LEU A 1 368 ? -5.960 -13.609 -10.360 1.00 85.25 368 LEU A C 1
ATOM 2916 O O . LEU A 1 368 ? -5.018 -14.351 -10.093 1.00 85.25 368 LEU A O 1
ATOM 2920 N N . ALA A 1 369 ? -6.525 -13.557 -11.572 1.00 85.38 369 ALA A N 1
ATOM 2921 C CA . ALA A 1 369 ? -6.147 -14.404 -12.702 1.00 85.38 369 ALA A CA 1
ATOM 2922 C C . ALA A 1 369 ? -4.650 -14.305 -13.034 1.00 85.38 369 ALA A C 1
ATOM 2924 O O . ALA A 1 369 ? -3.953 -15.313 -13.115 1.00 85.38 369 ALA A O 1
ATOM 2925 N N . LYS A 1 370 ? -4.113 -13.080 -13.134 1.00 80.81 370 LYS A N 1
ATOM 2926 C CA . LYS A 1 370 ? -2.673 -12.840 -13.365 1.00 80.81 370 LYS A CA 1
ATOM 2927 C C . LYS A 1 370 ? -1.771 -13.367 -12.250 1.00 80.81 370 LYS A C 1
ATOM 2929 O O . LYS A 1 370 ? -0.593 -13.608 -12.491 1.00 80.81 370 LYS A O 1
ATOM 2934 N N . CYS A 1 371 ? -2.298 -13.495 -11.038 1.00 77.81 371 CYS A N 1
ATOM 2935 C CA . CYS A 1 371 ? -1.590 -14.056 -9.892 1.00 77.81 371 CYS A CA 1
ATOM 2936 C C . CYS A 1 371 ? -1.819 -15.568 -9.726 1.00 77.81 371 CYS A C 1
ATOM 2938 O O . CYS A 1 371 ? -1.313 -16.130 -8.760 1.00 77.81 371 CYS A O 1
ATOM 2940 N N . GLY A 1 372 ? -2.566 -16.218 -10.628 1.00 83.12 372 GLY A N 1
ATOM 2941 C CA . GLY A 1 372 ? -2.905 -17.640 -10.527 1.00 83.12 372 GLY A CA 1
ATOM 2942 C C . GLY A 1 372 ? -3.838 -17.972 -9.358 1.00 83.12 372 GLY A C 1
ATOM 2943 O O . GLY A 1 372 ? -3.867 -19.110 -8.904 1.00 83.12 372 GLY A O 1
ATOM 2944 N N . LEU A 1 373 ? -4.564 -16.981 -8.836 1.00 85.62 373 LEU A N 1
ATOM 2945 C CA . LEU A 1 373 ? -5.513 -17.167 -7.741 1.00 85.62 373 LEU A CA 1
ATOM 2946 C C . LEU A 1 373 ? -6.914 -17.502 -8.286 1.00 85.62 373 LEU A C 1
ATOM 2948 O O . LEU A 1 373 ? -7.237 -17.103 -9.413 1.00 85.62 373 LEU A O 1
ATOM 2952 N N . PRO A 1 374 ? -7.762 -18.197 -7.498 1.00 86.75 374 PRO A N 1
ATOM 2953 C CA . PRO A 1 374 ? -9.158 -18.432 -7.858 1.00 86.75 374 PRO A CA 1
ATOM 2954 C C . PRO A 1 374 ? -9.862 -17.115 -8.197 1.00 86.75 374 PRO A C 1
ATOM 2956 O O . PRO A 1 374 ? -9.746 -16.136 -7.457 1.00 86.75 374 PRO A O 1
ATOM 2959 N N . HIS A 1 375 ? -10.556 -17.083 -9.331 1.00 86.94 375 HIS A N 1
ATOM 2960 C CA . HIS A 1 375 ? -11.196 -15.883 -9.857 1.00 86.94 375 HIS A CA 1
ATOM 2961 C C . HIS A 1 375 ? -12.434 -16.244 -10.673 1.00 86.94 375 HIS A C 1
ATOM 2963 O O . HIS A 1 375 ? -12.565 -17.372 -11.150 1.00 86.94 375 HIS A O 1
ATOM 2969 N N . GLN A 1 376 ? -13.332 -15.276 -10.829 1.00 85.06 376 GLN A N 1
ATOM 2970 C CA . GLN A 1 376 ? -14.484 -15.402 -11.712 1.00 85.06 376 GLN A CA 1
ATOM 2971 C C . GLN A 1 376 ? -14.105 -14.908 -13.117 1.00 85.06 376 GLN A C 1
ATOM 2973 O O . GLN A 1 376 ? -13.321 -13.960 -13.232 1.00 85.06 376 GLN A O 1
ATOM 2978 N N . PRO A 1 377 ? -14.610 -15.546 -14.189 1.00 84.31 377 PRO A N 1
ATOM 2979 C CA . PRO A 1 377 ? -14.301 -15.129 -15.556 1.00 84.31 377 PRO A CA 1
ATOM 2980 C C . PRO A 1 377 ? -14.949 -13.780 -15.897 1.00 84.31 377 PRO A C 1
ATOM 2982 O O . PRO A 1 377 ? -14.380 -12.998 -16.649 1.00 84.31 377 PRO A O 1
ATOM 2985 N N . SER A 1 378 ? -16.102 -13.481 -15.303 1.00 88.38 378 SER A N 1
ATOM 2986 C CA . SER A 1 378 ? -16.909 -12.296 -15.575 1.00 88.38 378 SER A CA 1
ATOM 2987 C C . SER A 1 378 ? -17.087 -11.417 -14.332 1.00 88.38 378 SER A C 1
ATOM 2989 O O . SER A 1 378 ? -16.855 -11.821 -13.193 1.00 88.38 378 SER A O 1
ATOM 2991 N N . CYS A 1 379 ? -17.464 -10.159 -14.564 1.00 88.44 379 CYS A N 1
ATOM 2992 C CA . CYS A 1 379 ? -17.783 -9.185 -13.528 1.00 88.44 379 CYS A CA 1
ATOM 2993 C C . CYS A 1 379 ? -19.029 -9.616 -12.732 1.00 88.44 379 CYS A C 1
ATOM 2995 O O . CYS A 1 379 ? -20.096 -9.723 -13.333 1.00 88.44 379 CYS A O 1
ATOM 2997 N N . PRO A 1 380 ? -18.965 -9.730 -11.390 1.00 85.25 380 PRO A N 1
ATOM 2998 C CA . PRO A 1 380 ? -20.092 -10.199 -10.574 1.00 85.25 380 PRO A CA 1
ATOM 2999 C C . PRO A 1 380 ? -21.292 -9.242 -10.555 1.00 85.25 380 PRO A C 1
ATOM 3001 O O . PRO A 1 380 ? -22.361 -9.609 -10.082 1.00 85.25 380 PRO A O 1
ATOM 3004 N N . LEU A 1 381 ? -21.115 -8.000 -11.020 1.00 87.25 381 LEU A N 1
ATOM 3005 C CA . LEU A 1 381 ? -22.178 -6.997 -11.047 1.00 87.25 381 LEU A CA 1
ATOM 3006 C C . LEU A 1 381 ? -22.987 -7.035 -12.344 1.00 87.25 381 LEU A C 1
ATOM 3008 O O . LEU A 1 381 ? -24.205 -6.947 -12.296 1.00 87.25 381 LEU A O 1
ATOM 3012 N N . CYS A 1 382 ? -22.320 -7.104 -13.500 1.00 88.62 382 CYS A N 1
ATOM 3013 C CA . CYS A 1 382 ? -22.993 -6.987 -14.798 1.00 88.62 382 CYS A CA 1
ATOM 3014 C C . CYS A 1 382 ? -22.919 -8.242 -15.667 1.00 88.62 382 CYS A C 1
ATOM 3016 O O . CYS A 1 382 ? -23.609 -8.281 -16.677 1.00 88.62 382 CYS A O 1
ATOM 3018 N N . ASP A 1 383 ? -22.063 -9.208 -15.326 1.00 88.00 383 ASP A N 1
ATOM 3019 C CA . ASP A 1 383 ? -21.835 -10.468 -16.048 1.00 88.00 383 ASP A CA 1
ATOM 3020 C C . ASP A 1 383 ? -21.520 -10.331 -17.559 1.00 88.00 383 ASP A C 1
ATOM 3022 O O . ASP A 1 383 ? -21.608 -11.283 -18.323 1.00 88.00 383 ASP A O 1
ATOM 3026 N N . GLN A 1 384 ? -21.132 -9.135 -18.019 1.00 85.06 384 GLN A N 1
ATOM 3027 C CA . GLN A 1 384 ? -20.947 -8.819 -19.447 1.00 85.06 384 GLN A CA 1
ATOM 3028 C C . GLN A 1 384 ? -19.482 -8.717 -19.890 1.00 85.06 384 GLN A C 1
ATOM 3030 O O . GLN A 1 384 ? -19.195 -8.733 -21.085 1.00 85.06 384 GLN A O 1
ATOM 3035 N N . ALA A 1 385 ? -18.547 -8.541 -18.956 1.00 87.50 385 ALA A N 1
ATOM 3036 C CA . ALA A 1 385 ? -17.131 -8.341 -19.259 1.00 87.50 385 ALA A CA 1
ATOM 3037 C C . ALA A 1 385 ? -16.241 -8.782 -18.094 1.00 87.50 385 ALA A C 1
ATOM 3039 O O . ALA A 1 385 ? -16.712 -8.896 -16.960 1.00 87.50 385 ALA A O 1
ATOM 3040 N N . ASP A 1 386 ? -14.945 -8.953 -18.359 1.00 86.25 386 ASP A N 1
ATOM 3041 C CA . ASP A 1 386 ? -13.933 -9.210 -17.335 1.00 86.25 386 ASP A CA 1
ATOM 3042 C C . ASP A 1 386 ? -13.943 -8.133 -16.241 1.00 86.25 386 ASP A C 1
ATOM 3044 O O . ASP A 1 386 ? -13.925 -6.920 -16.502 1.00 86.25 386 ASP A O 1
ATOM 3048 N N . GLU A 1 387 ? -13.861 -8.572 -14.986 1.00 87.94 387 GLU A N 1
ATOM 3049 C CA . GLU A 1 387 ? -13.736 -7.672 -13.847 1.00 87.94 387 GLU A CA 1
ATOM 3050 C C . GLU A 1 387 ? -12.346 -7.012 -13.830 1.00 87.94 387 GLU A C 1
ATOM 3052 O O . GLU A 1 387 ? -11.356 -7.548 -13.317 1.00 87.94 387 GLU A O 1
ATOM 3057 N N . SER A 1 388 ? -12.267 -5.811 -14.398 1.00 88.56 388 SER A N 1
ATOM 3058 C CA . SER A 1 388 ? -11.125 -4.910 -14.259 1.00 88.56 388 SER A CA 1
ATOM 3059 C C . SER A 1 388 ? -11.519 -3.670 -13.465 1.00 88.56 388 SER A C 1
ATOM 3061 O O . SER A 1 388 ? -12.679 -3.264 -13.453 1.00 88.56 388 SER A O 1
ATOM 3063 N N . ILE A 1 389 ? -10.548 -3.007 -12.831 1.00 86.56 389 ILE A N 1
ATOM 3064 C CA . ILE A 1 389 ? -10.842 -1.789 -12.062 1.00 86.56 389 ILE A CA 1
ATOM 3065 C C . ILE A 1 389 ? -11.402 -0.669 -12.949 1.00 86.56 389 ILE A C 1
ATOM 3067 O O . ILE A 1 389 ? -12.236 0.119 -12.514 1.00 86.56 389 ILE A O 1
ATOM 3071 N N . GLN A 1 390 ? -10.972 -0.618 -14.212 1.00 85.12 390 GLN A N 1
ATOM 3072 C CA . GLN A 1 390 ? -11.492 0.330 -15.190 1.00 85.12 390 GLN A CA 1
ATOM 3073 C C . GLN A 1 390 ? -12.924 -0.020 -15.594 1.00 85.12 390 GLN A C 1
ATOM 3075 O O . GLN A 1 390 ? -13.752 0.881 -15.714 1.00 85.12 390 GLN A O 1
ATOM 3080 N N . HIS A 1 391 ? -13.227 -1.313 -15.732 1.00 86.81 391 HIS A N 1
ATOM 3081 C CA . HIS A 1 391 ? -14.589 -1.766 -15.945 1.00 86.81 391 HIS A CA 1
ATOM 3082 C C . HIS A 1 391 ? -15.479 -1.395 -14.751 1.00 86.81 391 HIS A C 1
ATOM 3084 O O . HIS A 1 391 ? -16.441 -0.657 -14.934 1.00 86.81 391 HIS A O 1
ATOM 3090 N N . LEU A 1 392 ? -15.109 -1.786 -13.527 1.00 87.25 392 LEU A N 1
ATOM 3091 C CA . LEU A 1 392 ? -15.881 -1.504 -12.310 1.00 87.25 392 LEU A CA 1
ATOM 3092 C C . LEU A 1 392 ? -16.163 -0.013 -12.090 1.00 87.25 392 LEU A C 1
ATOM 3094 O O . LEU A 1 392 ? -17.258 0.331 -11.667 1.00 87.25 392 LEU A O 1
ATOM 3098 N N . LEU A 1 393 ? -15.200 0.873 -12.364 1.00 83.88 393 LEU A N 1
ATOM 3099 C CA . LEU A 1 393 ? -15.365 2.304 -12.090 1.00 83.88 393 LEU A CA 1
ATOM 3100 C C . LEU A 1 393 ? -16.007 3.094 -13.235 1.00 83.88 393 LEU A C 1
ATOM 3102 O O . LEU A 1 393 ? -16.635 4.114 -12.971 1.00 83.88 393 LEU A O 1
ATOM 3106 N N . MET A 1 394 ? -15.815 2.681 -14.493 1.00 81.69 394 MET A N 1
ATOM 3107 C CA . MET A 1 394 ? -16.138 3.532 -15.649 1.00 81.69 394 MET A CA 1
ATOM 3108 C C . MET A 1 394 ? -17.044 2.877 -16.695 1.00 81.69 394 MET A C 1
ATOM 3110 O O . MET A 1 394 ? -17.657 3.602 -17.475 1.00 81.69 394 MET A O 1
ATOM 3114 N N . GLN A 1 395 ? -17.114 1.544 -16.768 1.00 85.38 395 GLN A N 1
ATOM 3115 C CA . GLN A 1 395 ? -17.782 0.846 -17.880 1.00 85.38 395 GLN A CA 1
ATOM 3116 C C . GLN A 1 395 ? -18.941 -0.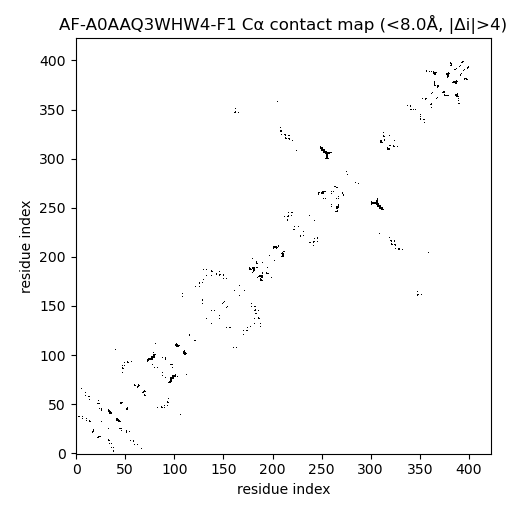046 -17.428 1.00 85.38 395 GLN A C 1
ATOM 3118 O O . GLN A 1 395 ? -19.904 -0.186 -18.174 1.00 85.38 395 GLN A O 1
ATOM 3123 N N . CYS A 1 396 ? -18.869 -0.612 -16.221 1.00 89.62 396 CYS A N 1
ATOM 3124 C CA . CYS A 1 396 ? -19.890 -1.480 -15.648 1.00 89.62 396 CYS A CA 1
ATOM 3125 C C . CYS A 1 396 ? -21.228 -0.740 -15.592 1.00 89.62 396 CYS A C 1
ATOM 3127 O O . CYS A 1 396 ? -21.323 0.332 -14.992 1.00 89.62 396 CYS A O 1
ATOM 3129 N N . VAL A 1 397 ? -22.253 -1.317 -16.222 1.00 88.56 397 VAL A N 1
ATOM 3130 C CA . VAL A 1 397 ? -23.581 -0.698 -16.350 1.00 88.56 397 VAL A CA 1
ATOM 3131 C C . VAL A 1 397 ? -24.180 -0.426 -14.970 1.00 88.56 397 VAL A C 1
ATOM 3133 O O . VAL A 1 397 ? -24.550 0.710 -14.687 1.00 88.56 397 VAL A O 1
ATOM 3136 N N . VAL A 1 398 ? -24.130 -1.421 -14.081 1.00 86.75 398 VAL A N 1
ATOM 3137 C CA . VAL A 1 398 ? -24.625 -1.325 -12.698 1.00 86.75 398 VAL A CA 1
ATOM 3138 C C . VAL A 1 398 ? -23.877 -0.256 -11.898 1.00 86.75 398 VAL A C 1
ATOM 3140 O O . VAL A 1 398 ? -24.482 0.549 -11.196 1.00 86.75 398 VAL A O 1
ATOM 3143 N N . ALA A 1 399 ? -22.548 -0.189 -12.025 1.00 84.62 399 ALA A N 1
ATOM 3144 C CA . ALA A 1 399 ? -21.762 0.817 -11.309 1.00 84.62 399 ALA A CA 1
ATOM 3145 C C . ALA A 1 399 ? -22.037 2.241 -11.819 1.00 84.62 399 ALA A C 1
ATOM 3147 O O . ALA A 1 399 ? -22.068 3.190 -11.035 1.00 84.62 399 ALA A O 1
ATOM 3148 N N . ARG A 1 400 ? -22.251 2.404 -13.130 1.00 84.31 400 ARG A N 1
ATOM 3149 C CA . ARG A 1 400 ? -22.603 3.694 -13.739 1.00 84.31 400 ARG A CA 1
ATOM 3150 C C . ARG A 1 400 ? -23.983 4.174 -13.307 1.00 84.31 400 ARG A C 1
ATOM 3152 O O . ARG A 1 400 ? -24.141 5.372 -13.094 1.00 84.31 400 ARG A O 1
ATOM 3159 N N . GLU A 1 401 ? -24.946 3.267 -13.197 1.00 83.69 401 GLU A N 1
ATOM 3160 C CA . GLU A 1 401 ? -26.289 3.558 -12.697 1.00 83.69 401 GLU A CA 1
ATOM 3161 C C . GLU A 1 401 ? -26.235 3.998 -11.232 1.00 83.69 401 GLU A C 1
ATOM 3163 O O . GLU A 1 401 ? -26.623 5.120 -10.920 1.00 83.69 401 GLU A O 1
ATOM 3168 N N . PHE A 1 402 ? -25.568 3.221 -10.373 1.00 82.56 402 PHE A N 1
ATOM 3169 C CA . PHE A 1 402 ? -25.356 3.594 -8.973 1.00 82.56 402 PHE A CA 1
ATOM 3170 C C . PHE A 1 402 ? -24.685 4.968 -8.820 1.00 82.56 402 PHE A C 1
ATOM 3172 O O . PHE A 1 402 ? -25.108 5.793 -8.008 1.00 82.56 402 PHE A O 1
ATOM 3179 N N . LEU A 1 403 ? -23.632 5.241 -9.599 1.00 75.56 403 LEU A N 1
ATOM 3180 C CA . LEU A 1 403 ? -22.957 6.539 -9.574 1.00 75.56 403 LEU A CA 1
ATOM 3181 C C . LEU A 1 403 ? -23.873 7.665 -10.054 1.00 75.56 403 LEU A C 1
ATOM 3183 O O . LEU A 1 403 ? -23.833 8.742 -9.468 1.00 75.56 403 LEU A O 1
ATOM 3187 N N . ARG A 1 404 ? -24.692 7.435 -11.086 1.00 74.94 404 ARG A N 1
ATOM 3188 C CA . ARG A 1 404 ? -25.653 8.421 -11.594 1.00 74.94 404 ARG A CA 1
ATOM 3189 C C . ARG A 1 404 ? -26.689 8.769 -10.525 1.00 74.94 404 ARG A C 1
ATOM 3191 O O . ARG A 1 404 ? -26.851 9.953 -10.235 1.00 74.94 404 ARG A O 1
ATOM 3198 N N . ASP A 1 405 ? -27.292 7.764 -9.900 1.00 74.81 405 ASP A N 1
ATOM 3199 C CA . ASP A 1 405 ? -28.355 7.947 -8.906 1.00 74.81 405 ASP A CA 1
ATOM 3200 C C . ASP A 1 405 ? -27.842 8.657 -7.645 1.00 74.81 405 ASP A C 1
ATOM 3202 O O . ASP A 1 405 ? -28.488 9.562 -7.110 1.00 74.81 405 ASP A O 1
ATOM 3206 N N . ASN A 1 406 ? -26.620 8.336 -7.210 1.00 64.38 406 ASN A N 1
ATOM 3207 C CA . ASN A 1 406 ? -25.997 8.994 -6.060 1.00 64.38 406 ASN A CA 1
ATOM 3208 C C . ASN A 1 406 ? -25.461 10.402 -6.383 1.00 64.38 406 ASN A C 1
ATOM 3210 O O . ASN A 1 406 ? -25.449 11.267 -5.503 1.00 64.38 406 ASN A O 1
ATOM 3214 N N . TYR A 1 407 ? -25.051 10.683 -7.628 1.00 59.00 407 TYR A N 1
ATOM 3215 C CA . TYR A 1 407 ? -24.638 12.034 -8.032 1.00 59.00 407 TYR A CA 1
ATOM 3216 C C . TYR A 1 407 ? -25.810 13.026 -8.030 1.00 59.00 407 TYR A C 1
ATOM 3218 O O . TYR A 1 407 ? -25.616 14.177 -7.628 1.00 59.00 407 TYR A O 1
ATOM 3226 N N . SER A 1 408 ? -27.020 12.595 -8.413 1.00 48.88 408 SER A N 1
ATOM 3227 C CA . SER A 1 408 ? -28.233 13.425 -8.311 1.00 48.88 408 SER A CA 1
ATOM 3228 C C . SER A 1 408 ? -28.584 13.789 -6.866 1.00 48.88 408 SER A C 1
ATOM 3230 O O . SER A 1 408 ? -29.018 14.909 -6.606 1.00 48.88 408 SER A O 1
ATOM 3232 N N . VAL A 1 409 ? -28.330 12.891 -5.911 1.00 49.75 409 VAL A N 1
ATOM 3233 C CA . VAL A 1 409 ? -28.595 13.129 -4.481 1.00 49.75 409 VAL A CA 1
ATOM 3234 C C . VAL A 1 409 ? -27.510 14.012 -3.839 1.00 49.75 409 VAL A C 1
ATOM 3236 O O . VAL A 1 409 ? -27.813 14.892 -3.034 1.00 49.75 409 VAL A O 1
ATOM 3239 N N . GLY A 1 410 ? -26.239 13.844 -4.225 1.00 40.50 410 GLY A N 1
ATOM 3240 C CA . GLY A 1 410 ? -25.108 14.587 -3.649 1.00 40.50 410 GLY A CA 1
ATOM 3241 C C . GLY A 1 410 ? -25.041 16.075 -4.027 1.00 40.50 410 GLY A C 1
ATOM 3242 O O . GLY A 1 410 ? -24.630 16.897 -3.206 1.00 40.50 410 GLY A O 1
ATOM 3243 N N . LEU A 1 411 ? -25.474 16.452 -5.236 1.00 40.84 411 LEU A N 1
ATOM 3244 C CA . LEU A 1 411 ? -25.548 17.861 -5.659 1.00 40.84 411 LEU A CA 1
ATOM 3245 C C . LEU A 1 411 ? -26.674 18.633 -4.951 1.00 40.84 411 LEU A C 1
ATOM 3247 O O . LEU A 1 411 ? -26.499 19.817 -4.665 1.00 40.84 411 LEU A O 1
ATOM 3251 N N . GLY A 1 412 ? -27.774 17.965 -4.585 1.00 37.34 412 GLY A N 1
ATOM 3252 C CA . GLY A 1 412 ? -28.853 18.570 -3.793 1.00 37.34 412 GLY A CA 1
ATOM 3253 C C . GLY A 1 412 ? -28.416 18.987 -2.382 1.00 37.34 412 GLY A C 1
ATOM 3254 O O . GLY A 1 412 ? -28.907 19.978 -1.851 1.00 37.34 412 GLY A O 1
ATOM 3255 N N . LEU A 1 413 ? -27.436 18.288 -1.797 1.00 39.06 413 LEU A N 1
ATOM 3256 C CA . LEU A 1 413 ? -26.899 18.580 -0.459 1.00 39.06 413 LEU A CA 1
ATOM 3257 C C . LEU A 1 413 ? -25.732 19.585 -0.459 1.00 39.06 413 LEU A C 1
ATOM 3259 O O . LEU A 1 413 ? -25.449 20.196 0.570 1.00 39.06 413 LEU A O 1
ATOM 3263 N N . LEU A 1 414 ? -25.055 19.780 -1.596 1.00 38.38 414 LEU A N 1
ATOM 3264 C CA . LEU A 1 414 ? -23.940 20.730 -1.742 1.00 38.38 414 LEU A CA 1
ATOM 3265 C C . LEU A 1 414 ? -24.366 22.097 -2.311 1.00 38.38 414 LEU A C 1
ATOM 3267 O O . LEU A 1 414 ? -23.570 23.035 -2.296 1.00 38.38 414 LEU A O 1
ATOM 3271 N N . GLY A 1 415 ? -25.613 22.233 -2.775 1.00 35.78 415 GLY A N 1
ATOM 3272 C CA . GLY A 1 415 ? -26.147 23.446 -3.405 1.00 35.78 415 GLY A CA 1
ATOM 3273 C C . GLY A 1 415 ? -26.505 24.616 -2.474 1.00 35.78 415 GLY A C 1
ATOM 3274 O O . GLY A 1 415 ? -26.955 25.640 -2.974 1.00 35.78 415 GLY A O 1
ATOM 3275 N N . SER A 1 416 ? -26.317 24.519 -1.150 1.00 34.53 416 SER A N 1
ATOM 3276 C CA . SER A 1 416 ? -26.788 25.539 -0.186 1.00 34.53 416 SER A CA 1
ATOM 3277 C C . SER A 1 416 ? -25.700 26.248 0.634 1.00 34.53 416 SER A C 1
ATOM 3279 O O . SER A 1 416 ? -26.003 26.890 1.639 1.00 34.53 416 SER A O 1
ATOM 3281 N N . ARG A 1 417 ? -24.425 26.198 0.226 1.00 36.56 417 ARG A N 1
ATOM 3282 C CA . ARG A 1 417 ? -23.377 27.055 0.818 1.00 36.56 417 ARG A CA 1
ATOM 3283 C C . ARG A 1 417 ? -22.749 27.958 -0.236 1.00 36.56 417 ARG A C 1
ATOM 3285 O O . ARG A 1 417 ? -21.731 27.633 -0.838 1.00 36.56 417 ARG A O 1
ATOM 3292 N N . SER A 1 418 ? -23.383 29.111 -0.430 1.00 34.56 418 SER A N 1
ATOM 3293 C CA . SER A 1 418 ? -22.844 30.267 -1.145 1.00 34.56 418 SER A CA 1
ATOM 3294 C C . SER A 1 418 ? -21.474 30.670 -0.580 1.00 34.56 418 SER A C 1
ATOM 3296 O O . SER A 1 418 ? -21.332 30.939 0.613 1.00 34.56 418 SER A O 1
ATOM 3298 N N . SER A 1 419 ? -20.466 30.699 -1.451 1.00 32.38 419 SER A N 1
ATOM 3299 C CA . SER A 1 419 ? -19.110 31.196 -1.185 1.00 32.38 419 SER A CA 1
ATOM 3300 C C . SER A 1 419 ? -19.123 32.709 -0.889 1.00 32.38 419 SER A C 1
ATOM 3302 O O . SER A 1 419 ? -19.707 33.442 -1.685 1.00 32.38 419 SER A O 1
ATOM 3304 N N . PRO A 1 420 ? -18.477 33.215 0.184 1.00 34.09 420 PRO A N 1
ATOM 3305 C CA . PRO A 1 420 ? -18.508 34.633 0.547 1.00 34.09 420 PRO A CA 1
ATOM 3306 C C . PRO A 1 420 ? -17.288 35.422 0.037 1.00 34.09 420 PRO A C 1
ATOM 3308 O O . PRO A 1 420 ? -16.733 36.230 0.774 1.00 34.09 420 PRO A O 1
ATOM 3311 N N . TYR A 1 421 ? -16.843 35.204 -1.202 1.00 30.23 421 TYR A N 1
ATOM 3312 C CA . TYR A 1 421 ? -15.812 36.057 -1.807 1.00 30.23 421 TYR A CA 1
ATOM 3313 C C . TYR A 1 421 ? -16.163 36.388 -3.267 1.00 30.23 421 TYR A C 1
ATOM 3315 O O . TYR A 1 421 ? -16.272 35.456 -4.070 1.00 30.23 421 TYR A O 1
ATOM 3323 N N . PRO A 1 422 ? -16.386 37.677 -3.600 1.00 31.91 422 PRO A N 1
ATOM 3324 C CA . PRO A 1 422 ? -16.561 38.153 -4.972 1.00 31.91 422 PRO A CA 1
ATOM 3325 C C . PRO A 1 422 ? -15.182 38.301 -5.677 1.00 31.91 422 PRO A C 1
ATOM 3327 O O . PRO A 1 422 ? -14.160 38.107 -5.013 1.00 31.91 422 PRO A O 1
ATOM 3330 N N . PRO A 1 423 ? -15.164 38.524 -7.010 1.00 41.88 423 PRO A N 1
ATOM 3331 C CA . PRO A 1 423 ? -14.158 38.000 -7.945 1.00 41.88 423 PRO A CA 1
ATOM 3332 C C . PRO A 1 423 ? -12.750 38.593 -7.853 1.00 41.88 423 PRO A C 1
ATOM 3334 O O . PRO A 1 423 ? -12.613 39.774 -7.459 1.00 41.88 423 PRO A O 1
#

pLDDT: mean 76.71, std 12.18, range [30.23, 91.81]

Sequence (423 aa):
MLFILVMDVLNSLVSKASLEGLLLPLAGQHSTHRISLYADDVALSIRPIEGDLRLIQDLLDCFGQVTGLKTNLLKSSATSIQCSDEDIARTSRLLSCSIKSFPCTYLGLPLTVLKPTKLADFMKVIDKVADKLPGWKAPLLNKAGRLVVVKSVLTAVTIHLLIAWDLPKWVIKVIDKLRRGFLWSGHKQANGGNCLVSWGRVQQPLCYGGLGWSLCLRWLWMLKADANQPWAGLPIQVLAKARALFDMAVVTSVGNGADTKFWTDRWLQRPICSGWFPKEQLRGVLVEYLAIWDLVDGLELRADVPDQQHWKLSSFSCYSSKSAYDALFVGTIKFSPWKRIWKSWAPPNCKFFIWLAILNRCWTSNRLAKCGLPHQPSCPLCDQADESIQHLLMQCVVAREFLRDNYSVGLGLLGSRSSPYPP

Nearest PDB structures (foldseek):
  8uw3-assembly1_A  TM=4.102E-01  e=7.371E-07  Homo sapiens
  8c8j-assembly1_A  TM=5.606E-01  e=1.434E-04  Homo sapiens
  8sxu-assembly1_A  TM=5.726E-01  e=3.068E-04  Homo sapiens